Protein 4REK (pdb70)

B-factor: mean 11.87, std 5.5, range [4.1, 46.34]

CATH classification: 3.50.50.60 (+1 more: 3.30.410.10)

Radius of gyration: 21.64 Å; Cα contacts (8 Å, |Δi|>4): 1381; chains: 1; bounding box: 50×47×64 Å

Solvent-accessible surface area: 18336 Å² total

Sequence (498 aa):
GYVVPAVVIGTGYGAAVSALRLGEAGVQTLMLEMGQLWNQPPGGPPDGNIFCCGMLLNPDKRSSWFKKNRTEAPLGSFLWLDVVNRNIDPYAGVLDRVNYDDQMMSVYVGRGVGGGSLVNGGMAVEPKRSYFEEILPRVDDSSEEMYDRYFPRANNSSMMMLRVNHIDTKWFEDTEWYKFARVSREQAGKAGLGTVFVPNVYDFGYMQQRREAAGEVPKSALATEVIYGNNHGKQQSLDKTYLAAALGTGKKVTTIQTLHQVKKTIRQQTTKKDDGGGGYALTVEQKDTDGKLLATKEEISCRYLFLGAGSLLGSTELLVVRARDTGTLPNNLNSEVGAGWGPNGNIMTARANHMWNPTGAHHQSSIPALGIDAWDNSDSSVFAEEIAPMPAGLETWVSLYLAITKNPQRGTFVVYDAATDRAAKLNNWTRDDQNAPAVNAAKALFDRINKANGTIYRYDLFGTQLKAFADDFCCYHPLGGCVLGKKATDDYGRVAGYKNLYVTDGSLIPPGSVGVNNPFVTITALAERNVERIIIIKQQDDV

GO terms:
  GO:0005576 extracellular region (C, EXP)
  GO:0016995 cholesterol oxidase activity (F, EXP)

Structure (mmCIF, N/CA/C/O backbone):
data_4REK
#
_entry.id   4REK
#
_cell.length_a   51.240
_cell.length_b   72.920
_cell.length_c   63.010
_cell.angle_alpha   90.00
_cell.angle_beta   105.13
_cell.angle_gamma   90.00
#
_symmetry.space_group_name_H-M   'P 1 21 1'
#
loop_
_entity.id
_entity.type
_entity.pdbx_description
1 polymer 'Cholesterol oxidase'
2 non-polymer 'FLAVIN-ADENINE DINUCLEOTIDE'
3 non-polymer 'PHOSPHATE ION'
4 water water
#
loop_
_atom_site.group_PDB
_atom_site.id
_atom_site.type_symbol
_atom_site.label_atom_id
_atom_site.label_alt_id
_atom_site.label_comp_id
_atom_site.label_asym_id
_atom_site.label_entity_id
_atom_site.label_seq_id
_atom_site.pdbx_PDB_ins_code
_atom_site.Cartn_x
_atom_site.Cartn_y
_atom_site.Cartn_z
_atom_site.occupancy
_atom_site.B_iso_or_equiv
_atom_site.auth_seq_id
_atom_site.auth_comp_id
_atom_site.auth_asym_id
_atom_site.auth_atom_id
_atom_site.pdbx_PDB_model_num
ATOM 1 N N . GLY A 1 1 ? 24.622 1.567 47.504 1.00 22.29 9 GLY A N 1
ATOM 2 C CA . GLY A 1 1 ? 25.726 0.861 48.124 1.00 18.65 9 GLY A CA 1
ATOM 3 C C . GLY A 1 1 ? 26.844 0.511 47.157 1.00 16.61 9 GLY A C 1
ATOM 4 O O . GLY A 1 1 ? 26.866 0.966 46.016 1.00 20.37 9 GLY A O 1
ATOM 8 N N . TYR A 1 2 ? 27.770 -0.320 47.627 1.00 14.72 10 TYR A N 1
ATOM 9 C CA . TYR A 1 2 ? 28.939 -0.743 46.866 1.00 13.00 10 TYR A CA 1
ATOM 10 C C . TYR A 1 2 ? 28.723 -2.090 46.181 1.00 11.81 10 TYR A C 1
ATOM 11 O O . TYR A 1 2 ? 28.187 -3.017 46.778 1.00 12.59 10 TYR A O 1
ATOM 29 N N . VAL A 1 3 ? 29.166 -2.179 44.934 1.00 10.80 11 VAL A N 1
ATOM 30 C CA A VAL A 1 3 ? 29.165 -3.431 44.195 0.44 10.37 11 VAL A CA 1
ATOM 31 C CA B VAL A 1 3 ? 29.160 -3.428 44.177 0.56 10.10 11 VAL A CA 1
ATOM 32 C C . VAL A 1 3 ? 30.472 -3.459 43.393 1.00 9.56 11 VAL A C 1
ATOM 33 O O . VAL A 1 3 ? 30.896 -2.443 42.875 1.00 10.25 11 VAL A O 1
ATOM 56 N N . PRO A 1 4 ? 31.117 -4.629 43.281 1.00 8.88 12 PRO A N 1
ATOM 57 C CA . PRO A 1 4 ? 32.423 -4.630 42.611 1.00 8.70 12 PRO A CA 1
ATOM 58 C C . PRO A 1 4 ? 32.437 -4.004 41.211 1.00 8.08 12 PRO A C 1
ATOM 59 O O . PRO A 1 4 ? 33.287 -3.147 40.930 1.00 8.30 12 PRO A O 1
ATOM 70 N N . ALA A 1 5 ? 31.510 -4.423 40.355 1.00 7.71 13 ALA A N 1
ATOM 71 C CA . ALA A 1 5 ? 31.382 -3.832 39.030 1.00 7.40 13 ALA A CA 1
ATOM 72 C C . ALA A 1 5 ? 29.985 -3.282 38.850 1.00 6.93 13 ALA A C 1
ATOM 73 O O . ALA A 1 5 ? 28.996 -3.914 39.244 1.00 7.47 13 ALA A O 1
ATOM 80 N N . VAL A 1 6 ? 29.912 -2.111 38.225 1.00 6.69 14 VAL A N 1
ATOM 81 C CA . VAL A 1 6 ? 28.656 -1.551 37.764 1.00 6.52 14 VAL A CA 1
ATOM 82 C C . VAL A 1 6 ? 28.733 -1.401 36.254 1.00 6.19 14 VAL A C 1
ATOM 83 O O . VAL A 1 6 ? 29.753 -0.959 35.707 1.00 6.74 14 VAL A O 1
ATOM 96 N N . VAL A 1 7 ? 27.645 -1.798 35.595 1.00 6.05 15 VAL A N 1
ATOM 97 C CA . VAL A 1 7 ? 27.464 -1.572 34.173 1.00 5.81 15 VAL A CA 1
ATOM 98 C C . VAL A 1 7 ? 26.276 -0.632 34.004 1.00 5.90 15 VAL A C 1
ATOM 99 O O . VAL A 1 7 ? 25.179 -0.911 34.508 1.00 6.78 15 VAL A O 1
ATOM 112 N N . ILE A 1 8 ? 26.485 0.478 33.311 1.00 5.87 16 ILE A N 1
ATOM 113 C CA . ILE A 1 8 ? 25.419 1.422 33.038 1.00 5.69 16 ILE A CA 1
ATOM 114 C C . ILE A 1 8 ? 24.787 1.071 31.705 1.00 5.79 16 ILE A C 1
ATOM 115 O O . ILE A 1 8 ? 25.466 1.042 30.683 1.00 6.44 16 ILE A O 1
ATOM 131 N N . GLY A 1 9 ? 23.478 0.826 31.730 1.00 5.98 17 GLY A N 1
ATOM 132 C CA . GLY A 1 9 ? 22.747 0.406 30.556 1.00 6.20 17 GLY A CA 1
ATOM 133 C C . GLY A 1 9 ? 22.708 -1.100 30.409 1.00 6.20 17 GLY A C 1
ATOM 134 O O . GLY A 1 9 ? 23.418 -1.834 31.101 1.00 6.42 17 GLY A O 1
ATOM 138 N N . THR A 1 10 ? 21.869 -1.549 29.464 1.00 6.14 18 THR A N 1
ATOM 139 C CA . THR A 1 10 ? 21.656 -2.952 29.203 1.00 6.02 18 THR A CA 1
ATOM 140 C C . THR A 1 10 ? 21.481 -3.257 27.704 1.00 6.00 18 THR A C 1
ATOM 141 O O . THR A 1 10 ? 20.797 -4.221 27.319 1.00 6.66 18 THR A O 1
ATOM 152 N N . GLY A 1 11 ? 22.119 -2.447 26.858 1.00 5.71 19 GLY A N 1
ATOM 153 C CA . GLY A 1 11 ? 22.213 -2.749 25.436 1.00 5.73 19 GLY A CA 1
ATOM 154 C C . GLY A 1 11 ? 23.342 -3.714 25.132 1.00 5.43 19 GLY A C 1
ATOM 155 O O . GLY A 1 11 ? 23.752 -4.506 25.981 1.00 5.75 19 GLY A O 1
ATOM 159 N N . TYR A 1 12 ? 23.795 -3.695 23.879 1.00 5.50 20 TYR A N 1
ATOM 160 C CA . TYR A 1 12 ? 24.743 -4.693 23.399 1.00 5.48 20 TYR A CA 1
ATOM 161 C C . TYR A 1 12 ? 26.067 -4.653 24.158 1.00 5.67 20 TYR A C 1
ATOM 162 O O . TYR A 1 12 ? 26.548 -5.685 24.650 1.00 6.20 20 TYR A O 1
ATOM 180 N N . GLY A 1 13 ? 26.696 -3.480 24.243 1.00 5.82 21 GLY A N 1
ATOM 181 C CA . GLY A 1 13 ? 27.984 -3.420 24.929 1.00 6.25 21 GLY A CA 1
ATOM 182 C C . GLY A 1 13 ? 27.860 -3.808 26.398 1.00 5.94 21 GLY A C 1
ATOM 183 O O . GLY A 1 13 ? 28.707 -4.544 26.948 1.00 6.50 21 GLY A O 1
ATOM 187 N N . ALA A 1 14 ? 26.807 -3.332 27.040 1.00 5.57 22 ALA A N 1
ATOM 188 C CA . ALA A 1 14 ? 26.578 -3.633 28.438 1.00 5.66 22 ALA A CA 1
ATOM 189 C C . ALA A 1 14 ? 26.334 -5.116 28.665 1.00 5.76 22 ALA A C 1
ATOM 190 O O . ALA A 1 14 ? 26.841 -5.696 29.637 1.00 5.94 22 ALA A O 1
ATOM 197 N N . ALA A 1 15 ? 25.496 -5.721 27.821 1.00 5.65 23 ALA A N 1
ATOM 198 C CA . ALA A 1 15 ? 25.087 -7.091 28.022 1.00 5.83 23 ALA A CA 1
ATOM 199 C C . ALA A 1 15 ? 26.270 -8.048 27.868 1.00 5.85 23 ALA A C 1
ATOM 200 O O . ALA A 1 15 ? 26.417 -8.997 28.646 1.00 6.28 23 ALA A O 1
ATOM 207 N N . VAL A 1 16 ? 27.089 -7.814 26.846 1.00 5.94 24 VAL A N 1
ATOM 208 C CA . VAL A 1 16 ? 28.291 -8.623 26.666 1.00 6.07 24 VAL A CA 1
ATOM 209 C C . VAL A 1 16 ? 29.176 -8.493 27.911 1.00 6.29 24 VAL A C 1
ATOM 210 O O . VAL A 1 16 ? 29.681 -9.486 28.453 1.00 6.79 24 VAL A O 1
ATOM 223 N N . SER A 1 17 ? 29.397 -7.262 28.325 1.00 6.28 25 SER A N 1
ATOM 224 C CA . SER A 1 17 ? 30.309 -7.008 29.423 1.00 6.63 25 SER A CA 1
ATOM 225 C C . SER A 1 17 ? 29.828 -7.707 30.693 1.00 6.71 25 SER A C 1
ATOM 226 O O . SER A 1 17 ? 30.621 -8.368 31.392 1.00 7.00 25 SER A O 1
ATOM 234 N N . ALA A 1 18 ? 28.543 -7.555 31.014 1.00 6.59 26 ALA A N 1
ATOM 235 C CA . ALA A 1 18 ? 28.015 -8.162 32.217 1.00 6.93 26 ALA A CA 1
ATOM 236 C C . ALA A 1 18 ? 28.091 -9.679 32.186 1.00 6.99 26 ALA A C 1
ATOM 237 O O . ALA A 1 18 ? 28.377 -10.298 33.213 1.00 7.18 26 ALA A O 1
ATOM 244 N N . LEU A 1 19 ? 27.804 -10.297 31.043 1.00 6.80 27 LEU A N 1
ATOM 245 C CA . LEU A 1 19 ? 27.899 -11.742 30.978 1.00 6.73 27 LEU A CA 1
ATOM 246 C C . LEU A 1 19 ? 29.318 -12.195 31.324 1.00 6.74 27 LEU A C 1
ATOM 247 O O . LEU A 1 19 ? 29.519 -13.106 32.126 1.00 7.20 27 LEU A O 1
ATOM 263 N N . ARG A 1 20 ? 30.305 -11.582 30.683 1.00 6.59 28 ARG A N 1
ATOM 264 C CA . ARG A 1 20 ? 31.672 -12.047 30.871 1.00 6.79 28 ARG A CA 1
ATOM 265 C C . ARG A 1 20 ? 32.177 -11.714 32.271 1.00 6.89 28 ARG A C 1
ATOM 266 O O . ARG A 1 20 ? 32.924 -12.526 32.866 1.00 7.33 28 ARG A O 1
ATOM 287 N N . LEU A 1 21 ? 31.789 -10.577 32.827 1.00 6.93 29 LEU A N 1
ATOM 288 C CA . LEU A 1 21 ? 32.115 -10.271 34.218 1.00 7.08 29 LEU A CA 1
ATOM 289 C C . LEU A 1 21 ? 31.532 -11.325 35.148 1.00 7.40 29 LEU A C 1
ATOM 290 O O . LEU A 1 21 ? 32.218 -11.834 36.050 1.00 8.03 29 LEU A O 1
ATOM 306 N N . GLY A 1 22 ? 30.263 -11.667 34.947 1.00 7.33 30 GLY A N 1
ATOM 307 C CA . GLY A 1 22 ? 29.638 -12.641 35.807 1.00 7.66 30 GLY A CA 1
ATOM 308 C C . GLY A 1 22 ? 30.309 -14.003 35.698 1.00 7.85 30 GLY A C 1
ATOM 309 O O . GLY A 1 22 ? 30.522 -14.681 36.714 1.00 8.46 30 GLY A O 1
ATOM 313 N N . GLU A 1 23 ? 30.646 -14.412 34.479 1.00 7.86 31 GLU A N 1
ATOM 314 C CA . GLU A 1 23 ? 31.353 -15.673 34.280 1.00 8.19 31 GLU A CA 1
ATOM 315 C C . GLU A 1 23 ? 32.725 -15.684 34.952 1.00 8.66 31 GLU A C 1
ATOM 316 O O . GLU A 1 23 ? 33.209 -16.740 35.350 1.00 10.07 31 GLU A O 1
ATOM 328 N N . ALA A 1 24 ? 33.348 -14.521 35.072 1.00 8.70 32 ALA A N 1
ATOM 329 C CA . ALA A 1 24 ? 34.632 -14.363 35.750 1.00 9.37 32 ALA A CA 1
ATOM 330 C C . ALA A 1 24 ? 34.481 -14.259 37.268 1.00 10.13 32 ALA A C 1
ATOM 331 O O . ALA A 1 24 ? 35.477 -14.121 37.972 1.00 12.70 32 ALA A O 1
ATOM 338 N N . GLY A 1 25 ? 33.258 -14.310 37.779 1.00 9.59 33 GLY A N 1
ATOM 339 C CA . GLY A 1 25 ? 33.032 -14.266 39.210 1.00 9.87 33 GLY A CA 1
ATOM 340 C C . GLY A 1 25 ? 32.948 -12.879 39.814 1.00 10.15 33 GLY A C 1
ATOM 341 O O . GLY A 1 25 ? 33.001 -12.747 41.039 1.00 11.92 33 GLY A O 1
ATOM 345 N N . VAL A 1 26 ? 32.799 -11.856 38.978 1.00 9.33 34 VAL A N 1
ATOM 346 C CA . VAL A 1 26 ? 32.740 -10.489 39.460 1.00 9.24 34 VAL A CA 1
ATOM 347 C C . VAL A 1 26 ? 31.272 -10.102 39.665 1.00 8.94 34 VAL A C 1
ATOM 348 O O . VAL A 1 26 ? 30.497 -10.065 38.707 1.00 9.58 34 VAL A O 1
ATOM 361 N N . GLN A 1 27 ? 30.892 -9.845 40.915 1.00 8.82 35 GLN A N 1
ATOM 362 C CA . GLN A 1 27 ? 29.536 -9.409 41.204 1.00 8.75 35 GLN A CA 1
ATOM 363 C C . GLN A 1 27 ? 29.288 -8.065 40.537 1.00 8.08 35 GLN A C 1
ATOM 364 O O . GLN A 1 27 ? 30.043 -7.106 40.744 1.00 8.41 35 GLN A O 1
ATOM 378 N N . THR A 1 28 ? 28.218 -8.018 39.742 1.00 7.75 36 THR A N 1
ATOM 379 C CA . THR A 1 28 ? 27.978 -6.922 38.820 1.00 7.63 36 THR A CA 1
ATOM 380 C C . THR A 1 28 ? 26.540 -6.451 38.936 1.00 7.40 36 THR A C 1
ATOM 381 O O . THR A 1 28 ? 25.605 -7.278 38.947 1.00 8.31 36 THR A O 1
ATOM 392 N N . LEU A 1 29 ? 26.353 -5.144 39.010 1.00 6.92 37 LEU A N 1
ATOM 393 C CA . LEU A 1 29 ? 25.030 -4.520 39.009 1.00 6.72 37 LEU A CA 1
ATOM 394 C C . LEU A 1 29 ? 24.878 -3.739 37.712 1.00 6.44 37 LEU A C 1
ATOM 395 O O . LEU A 1 29 ? 25.715 -2.877 37.421 1.00 7.02 37 LEU A O 1
ATOM 411 N N . MET A 1 30 ? 23.812 -4.029 36.969 1.00 6.17 38 MET A N 1
ATOM 412 C CA . MET A 1 30 ? 23.469 -3.242 35.802 1.00 5.83 38 MET A CA 1
ATOM 413 C C . MET A 1 30 ? 22.378 -2.248 36.182 1.00 5.91 38 MET A C 1
ATOM 414 O O . MET A 1 30 ? 21.404 -2.621 36.848 1.00 6.86 38 MET A O 1
ATOM 428 N N . LEU A 1 31 ? 22.545 -1.004 35.759 1.00 5.92 39 LEU A N 1
ATOM 429 C CA . LEU A 1 31 ? 21.576 0.057 36.022 1.00 5.95 39 LEU A CA 1
ATOM 430 C C . LEU A 1 31 ? 20.962 0.475 34.695 1.00 5.91 39 LEU A C 1
ATOM 431 O O . LEU A 1 31 ? 21.670 0.974 33.811 1.00 6.51 39 LEU A O 1
ATOM 447 N N . GLU A 1 32 ? 19.644 0.272 34.564 1.00 5.72 40 GLU A N 1
ATOM 448 C CA . GLU A 1 32 ? 18.937 0.556 33.332 1.00 5.51 40 GLU A CA 1
ATOM 449 C C . GLU A 1 32 ? 17.859 1.605 33.617 1.00 5.50 40 GLU A C 1
ATOM 450 O O . GLU A 1 32 ? 17.018 1.406 34.492 1.00 5.89 40 GLU A O 1
ATOM 462 N N . MET A 1 33 ? 17.847 2.683 32.841 1.00 5.54 41 MET A N 1
ATOM 463 C CA . MET A 1 33 ? 16.872 3.740 33.068 1.00 5.82 41 MET A CA 1
ATOM 464 C C . MET A 1 33 ? 15.462 3.380 32.628 1.00 5.89 41 MET A C 1
ATOM 465 O O . MET A 1 33 ? 14.502 3.950 33.165 1.00 6.54 41 MET A O 1
ATOM 479 N N . GLY A 1 34 ? 15.318 2.472 31.666 1.00 5.62 42 GLY A N 1
ATOM 480 C CA . GLY A 1 34 ? 14.013 2.029 31.238 1.00 5.66 42 GLY A CA 1
ATOM 481 C C . GLY A 1 34 ? 13.512 0.823 32.009 1.00 5.74 42 GLY A C 1
ATOM 482 O O . GLY A 1 34 ? 14.068 0.411 33.027 1.00 6.03 42 GLY A O 1
ATOM 486 N N . GLN A 1 35 ? 12.416 0.243 31.488 1.00 5.73 43 GLN A N 1
ATOM 487 C CA . GLN A 1 35 ? 11.741 -0.857 32.145 1.00 5.97 43 GLN A CA 1
ATOM 488 C C . GLN A 1 35 ? 12.291 -2.218 31.739 1.00 5.92 43 GLN A C 1
ATOM 489 O O . GLN A 1 35 ? 12.841 -2.390 30.648 1.00 6.02 43 GLN A O 1
ATOM 503 N N . LEU A 1 36 ? 12.045 -3.197 32.610 1.00 6.12 44 LEU A N 1
ATOM 504 C CA . LEU A 1 36 ? 12.047 -4.601 32.221 1.00 6.28 44 LEU A CA 1
ATOM 505 C C . LEU A 1 36 ? 10.704 -4.889 31.547 1.00 6.43 44 LEU A C 1
ATOM 506 O O . LEU A 1 36 ? 9.653 -4.762 32.181 1.00 7.22 44 LEU A O 1
ATOM 522 N N . TRP A 1 37 ? 10.739 -5.231 30.260 1.00 6.33 45 TRP A N 1
ATOM 523 C CA . TRP A 1 37 ? 9.512 -5.352 29.484 1.00 6.39 45 TRP A CA 1
ATOM 524 C C . TRP A 1 37 ? 8.971 -6.770 29.576 1.00 6.97 45 TRP A C 1
ATOM 525 O O . TRP A 1 37 ? 9.256 -7.636 28.743 1.00 7.89 45 TRP A O 1
ATOM 546 N N . ASN A 1 38 ? 8.175 -6.999 30.613 1.00 7.40 46 ASN A N 1
ATOM 547 C CA . ASN A 1 38 ? 7.618 -8.324 30.837 1.00 8.14 46 ASN A CA 1
ATOM 548 C C . ASN A 1 38 ? 6.210 -8.323 31.427 1.00 9.19 46 ASN A C 1
ATOM 549 O O . ASN A 1 38 ? 5.729 -9.377 31.822 1.00 11.14 46 ASN A O 1
ATOM 560 N N . GLN A 1 39 ? 5.525 -7.180 31.450 1.00 8.67 47 GLN A N 1
ATOM 561 C CA . GLN A 1 39 ? 4.172 -7.113 32.001 1.00 9.20 47 GLN A CA 1
ATOM 562 C C A GLN A 1 39 ? 3.137 -6.958 30.918 0.85 9.59 47 GLN A C 1
ATOM 563 C C B GLN A 1 39 ? 3.192 -6.858 30.843 0.15 8.36 47 GLN A C 1
ATOM 564 O O A GLN A 1 39 ? 3.164 -5.986 30.166 0.85 11.28 47 GLN A O 1
ATOM 565 O O B GLN A 1 39 ? 3.529 -6.127 29.911 0.15 7.17 47 GLN A O 1
ATOM 579 N N A PRO A 1 40 ? 2.207 -7.917 30.839 0.69 10.04 48 PRO A N 1
ATOM 580 N N B PRO A 1 40 ? 1.982 -7.459 30.890 0.31 9.52 48 PRO A N 1
ATOM 581 C CA A PRO A 1 40 ? 1.120 -7.727 29.885 0.69 9.97 48 PRO A CA 1
ATOM 582 C CA B PRO A 1 40 ? 0.949 -7.142 29.887 0.31 9.83 48 PRO A CA 1
ATOM 583 C C A PRO A 1 40 ? 0.419 -6.395 30.124 0.69 8.50 48 PRO A C 1
ATOM 584 C C B PRO A 1 40 ? 0.399 -5.713 29.944 0.31 9.69 48 PRO A C 1
ATOM 585 O O A PRO A 1 40 ? 0.082 -6.028 31.254 0.69 9.06 48 PRO A O 1
ATOM 586 O O B PRO A 1 40 ? 0.147 -5.189 31.032 0.31 12.13 48 PRO A O 1
ATOM 607 N N A GLY A 1 41 ? 0.186 -5.685 29.032 0.69 8.62 49 GLY A N 1
ATOM 608 N N B GLY A 1 41 ? 0.173 -5.121 28.769 0.31 9.50 49 GLY A N 1
ATOM 609 C CA A GLY A 1 41 ? -0.488 -4.404 29.071 0.69 8.38 49 GLY A CA 1
ATOM 610 C CA B GLY A 1 41 ? -0.497 -3.834 28.644 0.31 9.32 49 GLY A CA 1
ATOM 611 C C A GLY A 1 41 ? -1.985 -4.540 28.854 0.69 8.32 49 GLY A C 1
ATOM 612 C C B GLY A 1 41 ? -1.995 -3.997 28.421 0.31 8.98 49 GLY A C 1
ATOM 613 O O A GLY A 1 41 ? -2.545 -5.631 28.968 0.69 8.35 49 GLY A O 1
ATOM 614 O O B GLY A 1 41 ? -2.520 -5.105 28.539 0.31 9.10 49 GLY A O 1
ATOM 621 N N A PRO A 1 42 ? -2.646 -3.426 28.532 0.69 9.34 50 PRO A N 1
ATOM 622 N N B PRO A 1 42 ? -2.689 -2.899 28.075 0.31 8.61 50 PRO A N 1
ATOM 623 C CA A PRO A 1 42 ? -4.111 -3.429 28.481 0.69 9.59 50 PRO A CA 1
ATOM 624 C CA B PRO A 1 42 ? -4.160 -2.873 28.031 0.31 8.47 50 PRO A CA 1
ATOM 625 C C A PRO A 1 42 ? -4.707 -4.274 27.354 0.69 10.01 50 PRO A C 1
ATOM 626 C C B PRO A 1 42 ? -4.779 -3.911 27.097 0.31 10.79 50 PRO A C 1
ATOM 627 O O A PRO A 1 42 ? -5.892 -4.606 27.444 0.69 9.18 50 PRO A O 1
ATOM 628 O O B PRO A 1 42 ? -5.993 -4.132 27.126 0.31 10.68 50 PRO A O 1
ATOM 649 N N . ASP A 1 43 ? -3.927 -4.557 26.310 1.00 11.04 51 ASP A N 1
ATOM 650 C CA . ASP A 1 43 ? -4.328 -5.460 25.243 1.00 10.67 51 ASP A CA 1
ATOM 651 C C . ASP A 1 43 ? -3.850 -6.881 25.469 1.00 9.87 51 ASP A C 1
ATOM 652 O O . ASP A 1 43 ? -3.980 -7.717 24.582 1.00 10.36 51 ASP A O 1
ATOM 661 N N . GLY A 1 44 ? -3.293 -7.154 26.647 1.00 9.49 52 GLY A N 1
ATOM 662 C CA . GLY A 1 44 ? -2.755 -8.463 26.965 1.00 9.47 52 GLY A CA 1
ATOM 663 C C . GLY A 1 44 ? -1.355 -8.726 26.428 1.00 8.75 52 GLY A C 1
ATOM 664 O O . GLY A 1 44 ? -0.817 -9.804 26.677 1.00 10.34 52 GLY A O 1
ATOM 668 N N . ASN A 1 45 ? -0.792 -7.781 25.678 1.00 7.61 53 ASN A N 1
ATOM 669 C CA . ASN A 1 45 ? 0.542 -7.924 25.120 1.00 7.01 53 ASN A CA 1
ATOM 670 C C . ASN A 1 45 ? 1.508 -7.018 25.864 1.00 6.65 53 ASN A C 1
ATOM 671 O O . ASN A 1 45 ? 1.127 -5.984 26.398 1.00 7.67 53 ASN A O 1
ATOM 682 N N . ILE A 1 46 ? 2.789 -7.384 25.849 1.00 6.23 54 ILE A N 1
ATOM 683 C CA . ILE A 1 46 ? 3.804 -6.535 26.454 1.00 6.22 54 ILE A CA 1
ATOM 684 C C . ILE A 1 46 ? 3.976 -5.230 25.677 1.00 6.17 54 ILE A C 1
ATOM 685 O O . ILE A 1 46 ? 3.996 -4.150 26.250 1.00 6.79 54 ILE A O 1
ATOM 701 N N . PHE A 1 47 ? 4.094 -5.359 24.354 1.00 6.09 55 PHE A N 1
ATOM 702 C CA . PHE A 1 47 ? 4.405 -4.244 23.483 1.00 6.18 55 PHE A CA 1
ATOM 703 C C . PHE A 1 47 ? 3.226 -3.877 22.597 1.00 6.54 55 PHE A C 1
ATOM 704 O O . PHE A 1 47 ? 2.436 -4.760 22.193 1.00 7.15 55 PHE A O 1
ATOM 721 N N A CYS A 1 48 ? 3.065 -2.603 22.268 0.88 7.07 56 CYS A N 1
ATOM 722 N N B CYS A 1 48 ? 3.208 -2.610 22.208 0.12 5.98 56 CYS A N 1
ATOM 723 C CA A CYS A 1 48 ? 2.084 -2.222 21.258 0.88 7.23 56 CYS A CA 1
ATOM 724 C CA B CYS A 1 48 ? 2.358 -2.143 21.135 0.12 4.86 56 CYS A CA 1
ATOM 725 C C A CYS A 1 48 ? 2.680 -2.423 19.847 0.88 7.25 56 CYS A C 1
ATOM 726 C C B CYS A 1 48 ? 2.731 -2.754 19.819 0.12 6.88 56 CYS A C 1
ATOM 727 O O A CYS A 1 48 ? 3.904 -2.408 19.633 0.88 7.35 56 CYS A O 1
ATOM 728 O O B CYS A 1 48 ? 3.846 -3.258 19.630 0.12 9.80 56 CYS A O 1
ATOM 743 N N . GLY A 1 49 ? 1.782 -2.675 18.898 1.00 7.99 57 GLY A N 1
ATOM 744 C CA . GLY A 1 49 ? 2.130 -2.767 17.500 1.00 8.44 57 GLY A CA 1
ATOM 745 C C . GLY A 1 49 ? 2.116 -1.405 16.829 1.00 8.01 57 GLY A C 1
ATOM 746 O O . GLY A 1 49 ? 1.737 -0.386 17.402 1.00 8.33 57 GLY A O 1
ATOM 750 N N . MET A 1 50 ? 2.551 -1.402 15.571 1.00 7.86 58 MET A N 1
ATOM 751 C CA . MET A 1 50 ? 2.652 -0.157 14.847 1.00 8.09 58 MET A CA 1
ATOM 752 C C . MET A 1 50 ? 1.305 0.416 14.422 1.00 7.43 58 MET A C 1
ATOM 753 O O . MET A 1 50 ? 1.213 1.604 14.187 1.00 8.00 58 MET A O 1
ATOM 778 N N . LEU A 1 51 ? 0.271 -0.428 14.341 1.00 7.76 59 LEU A N 1
ATOM 779 C CA A LEU A 1 51 ? -1.065 0.055 14.003 0.62 8.53 59 LEU A CA 1
ATOM 780 C CA B LEU A 1 51 ? -1.066 0.060 14.003 0.38 8.55 59 LEU A CA 1
ATOM 781 C C . LEU A 1 51 ? -1.901 0.376 15.242 1.00 8.39 59 LEU A C 1
ATOM 782 O O . LEU A 1 51 ? -3.009 0.899 15.105 1.00 9.80 59 LEU A O 1
ATOM 811 N N . ASN A 1 52 ? -1.385 0.084 16.442 1.00 7.86 60 ASN A N 1
ATOM 812 C CA . ASN A 1 52 ? -2.104 0.424 17.669 1.00 7.65 60 ASN A CA 1
ATOM 813 C C . ASN A 1 52 ? -1.159 1.035 18.698 1.00 7.35 60 ASN A C 1
ATOM 814 O O . ASN A 1 52 ? -1.100 0.587 19.841 1.00 7.90 60 ASN A O 1
ATOM 825 N N . PRO A 1 53 ? -0.426 2.091 18.313 1.00 7.04 61 PRO A N 1
ATOM 826 C CA . PRO A 1 53 ? 0.512 2.662 19.273 1.00 7.04 61 PRO A CA 1
ATOM 827 C C . PRO A 1 53 ? -0.229 3.265 20.466 1.00 6.91 61 PRO A C 1
ATOM 828 O O . PRO A 1 53 ? -1.310 3.864 20.326 1.00 7.14 61 PRO A O 1
ATOM 839 N N . ASP A 1 54 ? 0.370 3.120 21.641 1.00 7.09 62 ASP A N 1
ATOM 840 C CA . ASP A 1 54 ? -0.119 3.757 22.839 1.00 6.85 62 ASP A CA 1
ATOM 841 C C . ASP A 1 54 ? 1.070 4.251 23.651 1.00 6.54 62 ASP A C 1
ATOM 842 O O . ASP A 1 54 ? 2.162 4.407 23.109 1.00 6.63 62 ASP A O 1
ATOM 851 N N . LYS A 1 55 ? 0.885 4.535 24.934 1.00 6.69 63 LYS A N 1
ATOM 852 C CA . LYS A 1 55 ? 1.977 5.136 25.696 1.00 6.70 63 LYS A CA 1
ATOM 853 C C . LYS A 1 55 ? 3.214 4.231 25.745 1.00 6.27 63 LYS A C 1
ATOM 854 O O . LYS A 1 55 ? 4.328 4.740 25.932 1.00 6.66 63 LYS A O 1
ATOM 873 N N . ARG A 1 56 ? 3.041 2.920 25.585 1.00 6.17 64 ARG A N 1
ATOM 874 C CA . ARG A 1 56 ? 4.173 2.006 25.595 1.00 6.03 64 ARG A CA 1
ATOM 875 C C . ARG A 1 56 ? 5.115 2.240 24.417 1.00 6.21 64 ARG A C 1
ATOM 876 O O . ARG A 1 56 ? 6.245 1.725 24.411 1.00 6.69 64 ARG A O 1
ATOM 897 N N . SER A 1 57 ? 4.642 2.940 23.388 1.00 6.34 65 SER A N 1
ATOM 898 C CA . SER A 1 57 ? 5.445 3.155 22.192 1.00 6.35 65 SER A CA 1
ATOM 899 C C . SER A 1 57 ? 6.539 4.193 22.381 1.00 7.19 65 SER A C 1
ATOM 900 O O . SER A 1 57 ? 7.440 4.258 21.553 1.00 9.80 65 SER A O 1
ATOM 908 N N . SER A 1 58 ? 6.430 5.032 23.412 1.00 6.38 66 SER A N 1
ATOM 909 C CA . SER A 1 58 ? 7.181 6.277 23.411 1.00 6.57 66 SER A CA 1
ATOM 910 C C . SER A 1 58 ? 7.760 6.589 24.774 1.00 6.19 66 SER A C 1
ATOM 911 O O . SER A 1 58 ? 7.053 6.519 25.785 1.00 6.74 66 SER A O 1
ATOM 919 N N . TRP A 1 59 ? 9.028 6.996 24.784 1.00 6.44 67 TRP A N 1
ATOM 920 C CA . TRP A 1 59 ? 9.676 7.466 26.002 1.00 6.41 67 TRP A CA 1
ATOM 921 C C . TRP A 1 59 ? 9.310 8.928 26.234 1.00 6.58 67 TRP A C 1
ATOM 922 O O . TRP A 1 59 ? 9.818 9.832 25.560 1.00 7.53 67 TRP A O 1
ATOM 943 N N . PHE A 1 60 ? 8.398 9.141 27.185 1.00 6.60 68 PHE A N 1
ATOM 944 C CA . PHE A 1 60 ? 8.025 10.474 27.647 1.00 7.12 68 PHE A CA 1
ATOM 945 C C . PHE A 1 60 ? 7.701 11.462 26.527 1.00 7.58 68 PHE A C 1
ATOM 946 O O . PHE A 1 60 ? 8.297 12.537 26.414 1.00 9.02 68 PHE A O 1
ATOM 963 N N . LYS A 1 61 ? 6.732 11.068 25.710 1.00 7.45 69 LYS A N 1
ATOM 964 C CA A LYS A 1 61 ? 6.151 11.950 24.708 0.30 7.72 69 LYS A CA 1
ATOM 965 C CA B LYS A 1 61 ? 6.120 11.952 24.717 0.70 7.45 69 LYS A CA 1
ATOM 966 C C . LYS A 1 61 ? 4.643 12.046 25.009 1.00 7.57 69 LYS A C 1
ATOM 967 O O . LYS A 1 61 ? 4.067 11.172 25.670 1.00 8.74 69 LYS A O 1
ATOM 1002 N N . ASN A 1 62 ? 4.003 13.096 24.484 1.00 7.62 70 ASN A N 1
ATOM 1003 C CA . ASN A 1 62 ? 2.585 13.291 24.716 1.00 7.88 70 ASN A CA 1
ATOM 1004 C C . ASN A 1 62 ? 1.702 12.933 23.523 1.00 7.66 70 ASN A C 1
ATOM 1005 O O . ASN A 1 62 ? 0.484 13.084 23.591 1.00 8.37 70 ASN A O 1
ATOM 1016 N N . ARG A 1 63 ? 2.297 12.407 22.461 1.00 7.69 71 ARG A N 1
ATOM 1017 C CA . ARG A 1 63 ? 1.537 11.931 21.315 1.00 7.95 71 ARG A CA 1
ATOM 1018 C C . ARG A 1 63 ? 2.391 10.871 20.633 1.00 7.51 71 ARG A C 1
ATOM 1019 O O . ARG A 1 63 ? 3.613 11.002 20.554 1.00 8.08 71 ARG A O 1
ATOM 1040 N N . THR A 1 64 ? 1.742 9.814 20.150 1.00 7.29 72 THR A N 1
ATOM 1041 C CA . THR A 1 64 ? 2.429 8.809 19.371 1.00 7.15 72 THR A CA 1
ATOM 1042 C C . THR A 1 64 ? 2.840 9.395 18.024 1.00 7.64 72 THR A C 1
ATOM 1043 O O . THR A 1 64 ? 2.297 10.414 17.577 1.00 8.93 72 THR A O 1
ATOM 1054 N N . GLU A 1 65 ? 3.798 8.734 17.376 1.00 7.79 73 GLU A N 1
ATOM 1055 C CA . GLU A 1 65 ? 4.276 9.144 16.065 1.00 9.02 73 GLU A CA 1
ATOM 1056 C C . GLU A 1 65 ? 4.291 7.961 15.122 1.00 8.69 73 GLU A C 1
ATOM 1057 O O . GLU A 1 65 ? 4.479 6.826 15.523 1.00 10.25 73 GLU A O 1
ATOM 1069 N N . ALA A 1 66 ? 4.078 8.247 13.843 1.00 8.47 74 ALA A N 1
ATOM 1070 C CA . ALA A 1 66 ? 4.159 7.213 12.826 1.00 8.54 74 ALA A CA 1
ATOM 1071 C C . ALA A 1 66 ? 5.618 6.814 12.586 1.00 8.78 74 ALA A C 1
ATOM 1072 O O . ALA A 1 66 ? 6.505 7.680 12.577 1.00 10.16 74 ALA A O 1
ATOM 1079 N N . PRO A 1 67 ? 5.877 5.530 12.319 1.00 9.55 75 PRO A N 1
ATOM 1080 C CA . PRO A 1 67 ? 7.211 5.121 11.887 1.00 10.49 75 PRO A CA 1
ATOM 1081 C C . PRO A 1 67 ? 7.645 5.922 10.660 1.00 9.37 75 PRO A C 1
ATOM 1082 O O . PRO A 1 67 ? 6.834 6.190 9.764 1.00 9.27 75 PRO A O 1
ATOM 1093 N N . LEU A 1 68 ? 8.917 6.310 10.621 1.00 9.53 76 LEU A N 1
ATOM 1094 C CA . LEU A 1 68 ? 9.420 7.120 9.520 1.00 9.86 76 LEU A CA 1
ATOM 1095 C C . LEU A 1 68 ? 9.190 6.410 8.211 1.00 9.41 76 LEU A C 1
ATOM 1096 O O . LEU A 1 68 ? 9.544 5.242 8.055 1.00 10.32 76 LEU A O 1
ATOM 1125 N N . GLY A 1 69 ? 8.609 7.153 7.266 1.00 9.34 77 GLY A N 1
ATOM 1126 C CA . GLY A 1 69 ? 8.218 6.633 5.975 1.00 9.71 77 GLY A CA 1
ATOM 1127 C C . GLY A 1 69 ? 6.721 6.386 5.851 1.00 9.18 77 GLY A C 1
ATOM 1128 O O . GLY A 1 69 ? 6.206 6.322 4.736 1.00 9.69 77 GLY A O 1
ATOM 1132 N N . SER A 1 70 ? 6.038 6.249 6.989 1.00 8.62 78 SER A N 1
ATOM 1133 C CA . SER A 1 70 ? 4.658 5.784 6.991 1.00 9.20 78 SER A CA 1
ATOM 1134 C C . SER A 1 70 ? 3.631 6.781 7.471 1.00 8.78 78 SER A C 1
ATOM 1135 O O . SER A 1 70 ? 2.457 6.426 7.574 1.00 9.33 78 SER A O 1
ATOM 1148 N N . PHE A 1 71 ? 4.020 8.022 7.718 1.00 8.63 79 PHE A N 1
ATOM 1149 C CA . PHE A 1 71 ? 3.063 9.038 8.145 1.00 8.95 79 PHE A CA 1
ATOM 1150 C C . PHE A 1 71 ? 1.798 9.105 7.287 1.00 8.98 79 PHE A C 1
ATOM 1151 O O . PHE A 1 71 ? 0.706 9.295 7.816 1.00 9.36 79 PHE A O 1
ATOM 1168 N N . LEU A 1 72 ? 1.933 8.984 5.969 1.00 9.03 80 LEU A N 1
ATOM 1169 C CA . LEU A 1 72 ? 0.766 9.135 5.109 1.00 9.52 80 LEU A CA 1
ATOM 1170 C C . LEU A 1 72 ? -0.323 8.105 5.381 1.00 10.42 80 LEU A C 1
ATOM 1171 O O . LEU A 1 72 ? -1.481 8.355 5.068 1.00 13.79 80 LEU A O 1
ATOM 1187 N N . TRP A 1 73 ? 0.044 6.953 5.935 1.00 9.20 81 TRP A N 1
ATOM 1188 C CA . TRP A 1 73 ? -0.902 5.871 6.204 1.00 9.55 81 TRP A CA 1
ATOM 1189 C C . TRP A 1 73 ? -1.144 5.621 7.686 1.00 9.53 81 TRP A C 1
ATOM 1190 O O . TRP A 1 73 ? -2.213 5.124 8.048 1.00 10.91 81 TRP A O 1
ATOM 1211 N N . LEU A 1 74 ? -0.173 5.947 8.534 1.00 8.69 82 LEU A N 1
ATOM 1212 C CA . LEU A 1 74 ? -0.258 5.616 9.953 1.00 8.36 82 LEU A CA 1
ATOM 1213 C C . LEU A 1 74 ? -0.528 6.818 10.839 1.00 8.34 82 LEU A C 1
ATOM 1214 O O . LEU A 1 74 ? -0.768 6.635 12.027 1.00 8.50 82 LEU A O 1
ATOM 1230 N N . ASP A 1 75 ? -0.562 8.029 10.304 1.00 8.60 83 ASP A N 1
ATOM 1231 C CA . ASP A 1 75 ? -0.944 9.127 11.174 1.00 9.35 83 ASP A CA 1
ATOM 1232 C C . ASP A 1 75 ? -2.374 8.939 11.691 1.00 9.41 83 ASP A C 1
ATOM 1233 O O . ASP A 1 75 ? -2.687 9.379 12.788 1.00 9.69 83 ASP A O 1
ATOM 1242 N N . VAL A 1 76 ? -3.229 8.272 10.919 1.00 9.49 84 VAL A N 1
ATOM 1243 C CA . VAL A 1 76 ? -4.616 8.083 11.306 1.00 10.35 84 VAL A CA 1
ATOM 1244 C C . VAL A 1 76 ? -4.739 7.311 12.623 1.00 9.70 84 VAL A C 1
ATOM 1245 O O . VAL A 1 76 ? -5.747 7.462 13.307 1.00 11.05 84 VAL A O 1
ATOM 1258 N N . VAL A 1 77 ? -3.727 6.513 12.989 1.00 8.66 85 VAL A N 1
ATOM 1259 C CA . VAL A 1 77 ? -3.789 5.772 14.247 1.00 8.40 85 VAL A CA 1
ATOM 1260 C C . VAL A 1 77 ? -3.084 6.485 15.401 1.00 8.34 85 VAL A C 1
ATOM 1261 O O . VAL A 1 77 ? -3.094 5.993 16.526 1.00 8.74 85 VAL A O 1
ATOM 1274 N N . ASN A 1 78 ? -2.485 7.646 15.151 1.00 8.29 86 ASN A N 1
ATOM 1275 C CA . ASN A 1 78 ? -1.810 8.353 16.232 1.00 8.40 86 ASN A CA 1
ATOM 1276 C C . ASN A 1 78 ? -2.808 8.910 17.235 1.00 9.28 86 ASN A C 1
ATOM 1277 O O . ASN A 1 78 ? -3.921 9.313 16.873 1.00 10.99 86 ASN A O 1
ATOM 1288 N N . ARG A 1 79 ? -2.385 8.945 18.494 1.00 8.91 87 ARG A N 1
ATOM 1289 C CA . ARG A 1 79 ? -3.222 9.410 19.577 1.00 8.58 87 ARG A CA 1
ATOM 1290 C C . ARG A 1 79 ? -2.387 10.137 20.613 1.00 8.66 87 ARG A C 1
ATOM 1291 O O . ARG A 1 79 ? -1.187 9.883 20.769 1.00 8.62 87 ARG A O 1
ATOM 1312 N N . ASN A 1 80 ? -3.052 11.013 21.350 1.00 8.71 88 ASN A N 1
ATOM 1313 C CA . ASN A 1 80 ? -2.461 11.591 22.536 1.00 8.61 88 ASN A CA 1
ATOM 1314 C C . ASN A 1 80 ? -2.233 10.519 23.577 1.00 8.80 88 ASN A C 1
ATOM 1315 O O . ASN A 1 80 ? -3.041 9.594 23.723 1.00 9.76 88 ASN A O 1
ATOM 1326 N N . ILE A 1 81 ? -1.128 10.653 24.301 1.00 8.57 89 ILE A N 1
ATOM 1327 C CA . ILE A 1 81 ? -0.757 9.696 25.327 1.00 8.59 89 ILE A CA 1
ATOM 1328 C C . ILE A 1 81 ? -0.177 10.420 26.528 1.00 9.07 89 ILE A C 1
ATOM 1329 O O . ILE A 1 81 ? 0.322 11.548 26.429 1.00 9.54 89 ILE A O 1
ATOM 1345 N N . ASP A 1 82 ? -0.243 9.756 27.671 1.00 9.80 90 ASP A N 1
ATOM 1346 C CA . ASP A 1 82 ? 0.451 10.240 28.851 1.00 11.24 90 ASP A CA 1
ATOM 1347 C C . ASP A 1 82 ? 1.952 9.993 28.687 1.00 9.69 90 ASP A C 1
ATOM 1348 O O . ASP A 1 82 ? 2.376 8.949 28.205 1.00 10.99 90 ASP A O 1
ATOM 1363 N N . PRO A 1 83 ? 2.772 10.958 29.104 1.00 9.22 91 PRO A N 1
ATOM 1364 C CA . PRO A 1 83 ? 4.209 10.684 29.122 1.00 8.73 91 PRO A CA 1
ATOM 1365 C C . PRO A 1 83 ? 4.493 9.512 30.053 1.00 8.05 91 PRO A C 1
ATOM 1366 O O . PRO A 1 83 ? 4.046 9.485 31.202 1.00 9.69 91 PRO A O 1
ATOM 1377 N N . TYR A 1 84 ? 5.241 8.544 29.539 1.00 7.10 92 TYR A N 1
ATOM 1378 C CA . TYR A 1 84 ? 5.393 7.250 30.167 1.00 6.79 92 TYR A CA 1
ATOM 1379 C C . TYR A 1 84 ? 6.760 6.711 29.787 1.00 6.42 92 TYR A C 1
ATOM 1380 O O . TYR A 1 84 ? 7.313 7.082 28.754 1.00 6.47 92 TYR A O 1
ATOM 1398 N N . ALA A 1 85 ? 7.255 5.761 30.572 1.00 6.30 93 ALA A N 1
ATOM 1399 C CA . ALA A 1 85 ? 8.530 5.109 30.292 1.00 6.24 93 ALA A CA 1
ATOM 1400 C C . ALA A 1 85 ? 8.401 4.040 29.181 1.00 5.85 93 ALA A C 1
ATOM 1401 O O . ALA A 1 85 ? 8.674 2.861 29.391 1.00 6.33 93 ALA A O 1
ATOM 1408 N N . GLY A 1 86 ? 7.987 4.484 27.991 1.00 6.01 94 GLY A N 1
ATOM 1409 C CA . GLY A 1 86 ? 7.824 3.598 26.856 1.00 5.84 94 GLY A CA 1
ATOM 1410 C C . GLY A 1 86 ? 9.143 3.224 26.203 1.00 5.83 94 GLY A C 1
ATOM 1411 O O . GLY A 1 86 ? 10.220 3.622 26.657 1.00 7.20 94 GLY A O 1
ATOM 1415 N N . VAL A 1 87 ? 9.059 2.434 25.134 1.00 5.65 95 VAL A N 1
ATOM 1416 C CA . VAL A 1 87 ? 10.228 1.665 24.720 1.00 5.62 95 VAL A CA 1
ATOM 1417 C C . VAL A 1 87 ? 11.129 2.372 23.695 1.00 5.78 95 VAL A C 1
ATOM 1418 O O . VAL A 1 87 ? 12.301 2.030 23.587 1.00 6.55 95 VAL A O 1
ATOM 1431 N N . LEU A 1 88 ? 10.565 3.298 22.917 1.00 6.26 96 LEU A N 1
ATOM 1432 C CA . LEU A 1 88 ? 11.300 3.951 21.830 1.00 6.34 96 LEU A CA 1
ATOM 1433 C C . LEU A 1 88 ? 11.415 5.427 22.154 1.00 6.16 96 LEU A C 1
ATOM 1434 O O . LEU A 1 88 ? 10.394 6.105 22.369 1.00 6.55 96 LEU A O 1
ATOM 1450 N N . ASP A 1 89 ? 12.638 5.943 22.151 1.00 6.46 97 ASP A N 1
ATOM 1451 C CA . ASP A 1 89 ? 12.909 7.328 22.441 1.00 6.31 97 ASP A CA 1
ATOM 1452 C C . ASP A 1 89 ? 13.467 8.015 21.200 1.00 6.60 97 ASP A C 1
ATOM 1453 O O . ASP A 1 89 ? 14.598 7.758 20.787 1.00 7.42 97 ASP A O 1
ATOM 1462 N N . ARG A 1 90 ? 12.674 8.928 20.643 1.00 6.83 98 ARG A N 1
ATOM 1463 C CA . ARG A 1 90 ? 13.165 9.870 19.655 1.00 6.98 98 ARG A CA 1
ATOM 1464 C C . ARG A 1 90 ? 13.815 11.026 20.404 1.00 7.18 98 ARG A C 1
ATOM 1465 O O . ARG A 1 90 ? 13.115 11.799 21.075 1.00 8.41 98 ARG A O 1
ATOM 1486 N N . VAL A 1 91 ? 15.136 11.116 20.299 1.00 7.38 99 VAL A N 1
ATOM 1487 C CA . VAL A 1 91 ? 15.915 12.140 20.981 1.00 7.42 99 VAL A CA 1
ATOM 1488 C C . VAL A 1 91 ? 16.195 13.255 19.986 1.00 7.61 99 VAL A C 1
ATOM 1489 O O . VAL A 1 91 ? 16.888 13.057 18.982 1.00 7.82 99 VAL A O 1
ATOM 1502 N N . ASN A 1 92 ? 15.626 14.426 20.239 1.00 8.66 100 ASN A N 1
ATOM 1503 C CA . ASN A 1 92 ? 15.736 15.535 19.314 1.00 9.79 100 ASN A CA 1
ATOM 1504 C C . ASN A 1 92 ? 16.869 16.472 19.662 1.00 10.07 100 ASN A C 1
ATOM 1505 O O . ASN A 1 92 ? 16.918 17.063 20.730 1.00 13.33 100 ASN A O 1
ATOM 1516 N N . TYR A 1 93 ? 17.799 16.572 18.728 1.00 8.69 101 TYR A N 1
ATOM 1517 C CA . TYR A 1 93 ? 18.850 17.571 18.758 1.00 8.83 101 TYR A CA 1
ATOM 1518 C C . TYR A 1 93 ? 18.511 18.644 17.728 1.00 9.39 101 TYR A C 1
ATOM 1519 O O . TYR A 1 93 ? 17.500 18.563 17.032 1.00 10.49 101 TYR A O 1
ATOM 1537 N N . ASP A 1 94 ? 19.361 19.652 17.641 1.00 9.96 102 ASP A N 1
ATOM 1538 C CA A ASP A 1 94 ? 19.054 20.808 16.816 0.43 10.28 102 ASP A CA 1
ATOM 1539 C CA B ASP A 1 94 ? 19.134 20.817 16.797 0.57 12.33 102 ASP A CA 1
ATOM 1540 C C . ASP A 1 94 ? 18.691 20.448 15.381 1.00 10.44 102 ASP A C 1
ATOM 1541 O O . ASP A 1 94 ? 17.682 20.948 14.874 1.00 11.25 102 ASP A O 1
ATOM 1557 N N . GLN A 1 95 ? 19.472 19.586 14.734 1.00 9.47 103 GLN A N 1
ATOM 1558 C CA . GLN A 1 95 ? 19.234 19.240 13.328 1.00 9.51 103 GLN A CA 1
ATOM 1559 C C . GLN A 1 95 ? 19.364 17.742 13.074 1.00 8.72 103 GLN A C 1
ATOM 1560 O O . GLN A 1 95 ? 19.699 17.311 11.972 1.00 9.74 103 GLN A O 1
ATOM 1574 N N . MET A 1 96 ? 19.036 16.952 14.088 1.00 8.24 104 MET A N 1
ATOM 1575 C CA A MET A 1 96 ? 19.142 15.503 14.012 0.73 8.14 104 MET A CA 1
ATOM 1576 C CA B MET A 1 96 ? 19.152 15.514 14.013 0.27 7.52 104 MET A CA 1
ATOM 1577 C C . MET A 1 96 ? 18.267 14.901 15.095 1.00 7.71 104 MET A C 1
ATOM 1578 O O . MET A 1 96 ? 18.295 15.360 16.230 1.00 8.96 104 MET A O 1
ATOM 1603 N N . SER A 1 97 ? 17.503 13.872 14.729 1.00 7.22 105 SER A N 1
ATOM 1604 C CA . SER A 1 97 ? 16.690 13.114 15.675 1.00 7.51 105 SER A CA 1
ATOM 1605 C C . SER A 1 97 ? 17.243 11.690 15.714 1.00 6.86 105 SER A C 1
ATOM 1606 O O . SER A 1 97 ? 17.263 11.012 14.692 1.00 7.91 105 SER A O 1
ATOM 1614 N N . VAL A 1 98 ? 17.697 11.268 16.893 1.00 6.40 106 VAL A N 1
ATOM 1615 C CA . VAL A 1 98 ? 18.294 9.962 17.067 1.00 6.02 106 VAL A CA 1
ATOM 1616 C C . VAL A 1 98 ? 17.309 9.081 17.814 1.00 6.43 106 VAL A C 1
ATOM 1617 O O . VAL A 1 98 ? 16.828 9.465 18.880 1.00 7.78 106 VAL A O 1
ATOM 1630 N N . TYR A 1 99 ? 17.027 7.913 17.265 1.00 6.28 107 TYR A N 1
ATOM 1631 C CA . TYR A 1 99 ? 16.071 6.996 17.871 1.00 6.16 107 TYR A CA 1
ATOM 1632 C C . TYR A 1 99 ? 16.844 5.924 18.620 1.00 5.98 107 TYR A C 1
ATOM 1633 O O . TYR A 1 99 ? 17.786 5.331 18.067 1.00 6.50 107 TYR A O 1
ATOM 1651 N N . VAL A 1 100 ? 16.443 5.684 19.876 1.00 5.87 108 VAL A N 1
ATOM 1652 C CA . VAL A 1 100 ? 17.114 4.697 20.702 1.00 5.82 108 VAL A CA 1
ATOM 1653 C C . VAL A 1 100 ? 16.068 3.917 21.513 1.00 5.92 108 VAL A C 1
ATOM 1654 O O . VAL A 1 100 ? 14.978 4.403 21.812 1.00 6.81 108 VAL A O 1
ATOM 1667 N N . GLY A 1 101 ? 16.443 2.696 21.877 1.00 5.76 109 GLY A N 1
ATOM 1668 C CA . GLY A 1 101 ? 15.609 1.908 22.767 1.00 5.76 109 GLY A CA 1
ATOM 1669 C C . GLY A 1 101 ? 15.825 2.289 24.227 1.00 5.82 109 GLY A C 1
ATOM 1670 O O . GLY A 1 101 ? 16.913 2.726 24.645 1.00 7.14 109 GLY A O 1
ATOM 1674 N N . ARG A 1 102 ? 14.774 2.099 25.022 1.00 5.80 110 ARG A N 1
ATOM 1675 C CA . ARG A 1 102 ? 14.791 2.351 26.462 1.00 6.04 110 ARG A CA 1
ATOM 1676 C C . ARG A 1 102 ? 14.187 1.150 27.166 1.00 5.99 110 ARG A C 1
ATOM 1677 O O . ARG A 1 102 ? 12.975 0.927 27.109 1.00 6.81 110 ARG A O 1
ATOM 1698 N N . GLY A 1 103 ? 15.034 0.372 27.849 1.00 5.81 111 GLY A N 1
ATOM 1699 C CA . GLY A 1 103 ? 14.537 -0.785 28.548 1.00 6.09 111 GLY A CA 1
ATOM 1700 C C . GLY A 1 103 ? 15.635 -1.807 28.713 1.00 5.63 111 GLY A C 1
ATOM 1701 O O . GLY A 1 103 ? 16.747 -1.612 28.216 1.00 5.69 111 GLY A O 1
ATOM 1705 N N . VAL A 1 104 ? 15.313 -2.895 29.402 1.00 5.65 112 VAL A N 1
ATOM 1706 C CA . VAL A 1 104 ? 16.289 -3.962 29.594 1.00 5.51 112 VAL A CA 1
ATOM 1707 C C . VAL A 1 104 ? 16.487 -4.658 28.239 1.00 5.61 112 VAL A C 1
ATOM 1708 O O . VAL A 1 104 ? 15.574 -5.320 27.713 1.00 6.47 112 VAL A O 1
ATOM 1721 N N . GLY A 1 105 ? 17.673 -4.439 27.674 1.00 5.63 113 GLY A N 1
ATOM 1722 C CA . GLY A 1 105 ? 17.974 -4.837 26.315 1.00 5.98 113 GLY A CA 1
ATOM 1723 C C . GLY A 1 105 ? 18.220 -3.692 25.361 1.00 5.82 113 GLY A C 1
ATOM 1724 O O . GLY A 1 105 ? 18.668 -3.934 24.228 1.00 5.83 113 GLY A O 1
ATOM 1728 N N . GLY A 1 106 ? 17.977 -2.463 25.770 1.00 5.73 114 GLY A N 1
ATOM 1729 C CA . GLY A 1 106 ? 18.294 -1.329 24.929 1.00 5.77 114 GLY A CA 1
ATOM 1730 C C . GLY A 1 106 ? 17.684 -1.412 23.543 1.00 5.34 114 GLY A C 1
ATOM 1731 O O . GLY A 1 106 ? 16.503 -1.773 23.359 1.00 5.77 114 GLY A O 1
ATOM 1735 N N . GLY A 1 107 ? 18.485 -1.048 22.543 1.00 5.38 115 GLY A N 1
ATOM 1736 C CA . GLY A 1 107 ? 18.000 -1.024 21.186 1.00 5.48 115 GLY A CA 1
ATOM 1737 C C . GLY A 1 107 ? 17.591 -2.383 20.652 1.00 5.26 115 GLY A C 1
ATOM 1738 O O . GLY A 1 107 ? 16.855 -2.456 19.660 1.00 5.61 115 GLY A O 1
ATOM 1742 N N . SER A 1 108 ? 18.075 -3.460 21.278 1.00 5.31 116 SER A N 1
ATOM 1743 C CA . SER A 1 108 ? 17.643 -4.780 20.846 1.00 5.36 116 SER A CA 1
ATOM 1744 C C . SER A 1 108 ? 16.143 -4.974 20.979 1.00 5.38 116 SER A C 1
ATOM 1745 O O . SER A 1 108 ? 15.575 -5.866 20.321 1.00 5.85 116 SER A O 1
ATOM 1753 N N . LEU A 1 109 ? 15.485 -4.163 21.815 1.00 5.46 117 LEU A N 1
ATOM 1754 C CA . LEU A 1 109 ? 14.035 -4.282 21.940 1.00 5.65 117 LEU A CA 1
ATOM 1755 C C . LEU A 1 109 ? 13.322 -3.771 20.698 1.00 5.62 117 LEU A C 1
ATOM 1756 O O . LEU A 1 109 ? 12.274 -4.339 20.321 1.00 6.44 117 LEU A O 1
ATOM 1772 N N . VAL A 1 110 ? 13.850 -2.725 20.066 1.00 5.61 118 VAL A N 1
ATOM 1773 C CA . VAL A 1 110 ? 13.136 -1.973 19.042 1.00 5.75 118 VAL A CA 1
ATOM 1774 C C . VAL A 1 110 ? 13.704 -2.128 17.650 1.00 5.57 118 VAL A C 1
ATOM 1775 O O . VAL A 1 110 ? 13.122 -1.640 16.676 1.00 6.30 118 VAL A O 1
ATOM 1788 N N . ASN A 1 111 ? 14.860 -2.793 17.524 1.00 5.45 119 ASN A N 1
ATOM 1789 C CA . ASN A 1 111 ? 15.549 -2.806 16.249 1.00 5.52 119 ASN A CA 1
ATOM 1790 C C . ASN A 1 111 ? 14.990 -3.878 15.323 1.00 5.86 119 ASN A C 1
ATOM 1791 O O . ASN A 1 111 ? 14.137 -4.704 15.696 1.00 6.31 119 ASN A O 1
ATOM 1802 N N . GLY A 1 112 ? 15.455 -3.845 14.078 1.00 6.14 120 GLY A N 1
ATOM 1803 C CA . GLY A 1 112 ? 14.970 -4.763 13.064 1.00 6.65 120 GLY A CA 1
ATOM 1804 C C . GLY A 1 112 ? 15.614 -6.128 13.087 1.00 6.51 120 GLY A C 1
ATOM 1805 O O . GLY A 1 112 ? 15.323 -6.945 12.212 1.00 7.18 120 GLY A O 1
ATOM 1809 N N . GLY A 1 113 ? 16.490 -6.364 14.058 1.00 6.37 121 GLY A N 1
ATOM 1810 C CA . GLY A 1 113 ? 17.117 -7.655 14.237 1.00 6.63 121 GLY A CA 1
ATOM 1811 C C . GLY A 1 113 ? 18.245 -7.982 13.266 1.00 6.48 121 GLY A C 1
ATOM 1812 O O . GLY A 1 113 ? 18.779 -9.093 13.337 1.00 6.78 121 GLY A O 1
ATOM 1816 N N . MET A 1 114 ? 18.563 -7.079 12.350 1.00 6.57 122 MET A N 1
ATOM 1817 C CA . MET A 1 114 ? 19.479 -7.391 11.259 1.00 6.60 122 MET A CA 1
ATOM 1818 C C . MET A 1 114 ? 20.895 -7.496 11.792 1.00 6.45 122 MET A C 1
ATOM 1819 O O . MET A 1 114 ? 21.433 -6.531 12.352 1.00 6.45 122 MET A O 1
ATOM 1833 N N . ALA A 1 115 ? 21.492 -8.665 11.603 1.00 6.77 123 ALA A N 1
ATOM 1834 C CA . ALA A 1 115 ? 22.746 -9.034 12.237 1.00 6.56 123 ALA A CA 1
ATOM 1835 C C . ALA A 1 115 ? 23.768 -9.235 11.130 1.00 6.83 123 ALA A C 1
ATOM 1836 O O . ALA A 1 115 ? 23.757 -10.256 10.454 1.00 8.11 123 ALA A O 1
ATOM 1843 N N . VAL A 1 116 ? 24.617 -8.220 10.925 1.00 7.01 124 VAL A N 1
ATOM 1844 C CA . VAL A 1 116 ? 25.440 -8.145 9.734 1.00 7.68 124 VAL A CA 1
ATOM 1845 C C . VAL A 1 116 ? 26.879 -7.852 10.145 1.00 7.48 124 VAL A C 1
ATOM 1846 O O . VAL A 1 116 ? 27.130 -6.899 10.877 1.00 7.71 124 VAL A O 1
ATOM 1859 N N . GLU A 1 117 ? 27.820 -8.672 9.670 1.00 8.21 125 GLU A N 1
ATOM 1860 C CA . GLU A 1 117 ? 29.223 -8.389 9.882 1.00 8.85 125 GLU A CA 1
ATOM 1861 C C . GLU A 1 117 ? 29.701 -7.353 8.888 1.00 8.97 125 GLU A C 1
ATOM 1862 O O . GLU A 1 117 ? 29.343 -7.396 7.717 1.00 10.16 125 GLU A O 1
ATOM 1874 N N . PRO A 1 118 ? 30.533 -6.415 9.334 1.00 8.62 126 PRO A N 1
ATOM 1875 C CA . PRO A 1 118 ? 31.079 -5.453 8.387 1.00 8.62 126 PRO A CA 1
ATOM 1876 C C . PRO A 1 118 ? 32.077 -6.127 7.460 1.00 8.54 126 PRO A C 1
ATOM 1877 O O . PRO A 1 118 ? 32.631 -7.191 7.763 1.00 8.93 126 PRO A O 1
ATOM 1888 N N . LYS A 1 119 ? 32.287 -5.497 6.321 1.00 9.03 127 LYS A N 1
ATOM 1889 C CA . LYS A 1 119 ? 33.305 -5.924 5.374 1.00 10.30 127 LYS A CA 1
ATOM 1890 C C . LYS A 1 119 ? 34.670 -5.781 6.043 1.00 10.03 127 LYS A C 1
ATOM 1891 O O . LYS A 1 119 ? 34.992 -4.718 6.556 1.00 8.90 127 LYS A O 1
ATOM 1910 N N . ARG A 1 120 ? 35.484 -6.833 6.006 1.00 9.84 128 ARG A N 1
ATOM 1911 C CA . ARG A 1 120 ? 36.749 -6.801 6.713 1.00 9.80 128 ARG A CA 1
ATOM 1912 C C . ARG A 1 120 ? 37.640 -5.652 6.240 1.00 9.74 128 ARG A C 1
ATOM 1913 O O . ARG A 1 120 ? 38.266 -4.987 7.059 1.00 9.94 128 ARG A O 1
ATOM 1934 N N . SER A 1 121 ? 37.703 -5.415 4.933 1.00 9.78 129 SER A N 1
ATOM 1935 C CA . SER A 1 121 ? 38.540 -4.323 4.454 1.00 10.34 129 SER A CA 1
ATOM 1936 C C . SER A 1 121 ? 38.051 -2.975 4.992 1.00 10.03 129 SER A C 1
ATOM 1937 O O . SER A 1 121 ? 38.866 -2.074 5.212 1.00 11.07 129 SER A O 1
ATOM 1945 N N . TYR A 1 122 ? 36.744 -2.825 5.208 1.00 9.21 130 TYR A N 1
ATOM 1946 C CA . TYR A 1 122 ? 36.238 -1.575 5.776 1.00 8.78 130 TYR A CA 1
ATOM 1947 C C . TYR A 1 122 ? 36.534 -1.494 7.268 1.00 8.54 130 TYR A C 1
ATOM 1948 O O . TYR A 1 122 ? 36.931 -0.448 7.767 1.00 8.83 130 TYR A O 1
ATOM 1966 N 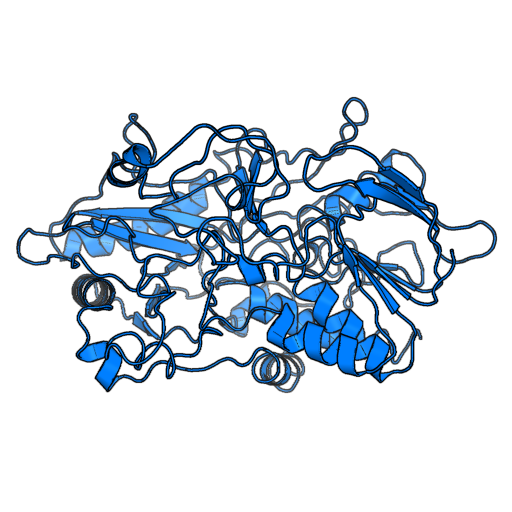N . PHE A 1 123 ? 36.373 -2.605 7.974 1.00 8.75 131 PHE A N 1
ATOM 1967 C CA . PHE A 1 123 ? 36.758 -2.649 9.376 1.00 8.61 131 PHE A CA 1
ATOM 1968 C C . PHE A 1 123 ? 38.225 -2.208 9.559 1.00 8.82 131 PHE A C 1
ATOM 1969 O O . PHE A 1 123 ? 38.565 -1.433 10.464 1.00 8.83 131 PHE A O 1
ATOM 1986 N N . GLU A 1 124 ? 39.090 -2.711 8.680 1.00 9.21 132 GLU A N 1
ATOM 1987 C CA . GLU A 1 124 ? 40.506 -2.390 8.752 1.00 9.68 132 GLU A CA 1
ATOM 1988 C C . GLU A 1 124 ? 40.766 -0.907 8.473 1.00 10.07 132 GLU A C 1
ATOM 1989 O O . GLU A 1 124 ? 41.685 -0.307 9.038 1.00 11.55 132 GLU A O 1
ATOM 2001 N N . GLU A 1 125 ? 39.958 -0.314 7.602 1.00 9.79 133 GLU A N 1
ATOM 2002 C CA . GLU A 1 125 ? 40.051 1.106 7.311 1.00 10.03 133 GLU A CA 1
ATOM 2003 C C . GLU A 1 125 ? 39.622 1.956 8.513 1.00 9.81 133 GLU A C 1
ATOM 2004 O O . GLU A 1 125 ? 40.282 2.947 8.844 1.00 11.04 133 GLU A O 1
ATOM 2016 N N . ILE A 1 126 ? 38.513 1.599 9.156 1.00 8.98 134 ILE A N 1
ATOM 2017 C CA . ILE A 1 126 ? 37.973 2.452 10.211 1.00 8.94 134 ILE A CA 1
ATOM 2018 C C . ILE A 1 126 ? 38.692 2.277 11.555 1.00 8.61 134 ILE A C 1
ATOM 2019 O O . ILE A 1 126 ? 38.697 3.202 12.359 1.00 8.96 134 ILE A O 1
ATOM 2035 N N . LEU A 1 127 ? 39.269 1.099 11.791 1.00 8.71 135 LEU A N 1
ATOM 2036 C CA . LEU A 1 127 ? 39.908 0.789 13.072 1.00 8.99 135 LEU A CA 1
ATOM 2037 C C . LEU A 1 127 ? 41.274 0.145 12.834 1.00 9.44 135 LEU A C 1
ATOM 2038 O O . LEU A 1 127 ? 41.502 -1.015 13.167 1.00 9.88 135 LEU A O 1
ATOM 2054 N N . PRO A 1 128 ? 42.205 0.914 12.260 1.00 10.29 136 PRO A N 1
ATOM 2055 C CA . PRO A 1 128 ? 43.511 0.356 11.896 1.00 11.40 136 PRO A CA 1
ATOM 2056 C C . PRO A 1 128 ? 44.354 -0.111 13.081 1.00 12.02 136 PRO A C 1
ATOM 2057 O O . PRO A 1 128 ? 45.280 -0.888 12.859 1.00 14.99 136 PRO A O 1
ATOM 2068 N N . ARG A 1 129 ? 44.072 0.341 14.297 1.00 10.44 137 ARG A N 1
ATOM 2069 C CA . ARG A 1 129 ? 44.865 -0.070 15.456 1.00 10.34 137 ARG A CA 1
ATOM 2070 C C . ARG A 1 129 ? 44.419 -1.409 16.023 1.00 11.28 137 ARG A C 1
ATOM 2071 O O . ARG A 1 129 ? 45.117 -1.962 16.862 1.00 13.83 137 ARG A O 1
ATOM 2092 N N . VAL A 1 130 ? 43.275 -1.927 15.570 1.00 10.42 138 VAL A N 1
ATOM 2093 C CA . VAL A 1 130 ? 42.713 -3.166 16.092 1.00 10.09 138 VAL A CA 1
ATOM 2094 C C . VAL A 1 130 ? 43.169 -4.348 15.241 1.00 10.88 138 VAL A C 1
ATOM 2095 O O . VAL A 1 130 ? 43.200 -4.249 14.016 1.00 12.94 138 VAL A O 1
ATOM 2108 N N . ASP A 1 131 ? 43.509 -5.464 15.882 1.00 10.97 139 ASP A N 1
ATOM 2109 C CA A ASP A 1 131 ? 43.883 -6.669 15.157 0.58 11.07 139 ASP A CA 1
ATOM 2110 C CA B ASP A 1 131 ? 43.890 -6.679 15.168 0.42 11.06 139 ASP A CA 1
ATOM 2111 C C . ASP A 1 131 ? 42.648 -7.282 14.509 1.00 10.60 139 ASP A C 1
ATOM 2112 O O . ASP A 1 131 ? 41.758 -7.817 15.184 1.00 11.16 139 ASP A O 1
ATOM 2127 N N . SER A 1 132 ? 42.577 -7.199 13.183 1.00 10.69 140 SER A N 1
ATOM 2128 C CA . SER A 1 132 ? 41.392 -7.683 12.491 1.00 10.64 140 SER A CA 1
ATOM 2129 C C . SER A 1 132 ? 41.317 -9.198 12.462 1.00 10.50 140 SER A C 1
ATOM 2130 O O . SER A 1 132 ? 40.228 -9.749 12.357 1.00 10.91 140 SER A O 1
ATOM 2138 N N . SER A 1 133 ? 42.456 -9.885 12.549 1.00 11.11 141 SER A N 1
ATOM 2139 C CA . SER A 1 133 ? 42.409 -11.334 12.520 1.00 12.06 141 SER A CA 1
ATOM 2140 C C . SER A 1 133 ? 41.659 -11.886 13.728 1.00 11.17 141 SER A C 1
ATOM 2141 O O . SER A 1 133 ? 40.837 -12.786 13.568 1.00 11.99 141 SER A O 1
ATOM 2149 N N . GLU A 1 134 ? 41.917 -11.384 14.930 1.00 11.43 142 GLU A N 1
ATOM 2150 C CA A GLU A 1 134 ? 41.192 -11.959 16.054 0.45 12.47 142 GLU A CA 1
ATOM 2151 C CA B GLU A 1 134 ? 41.209 -11.835 16.127 0.55 10.43 142 GLU A CA 1
ATOM 2152 C C . GLU A 1 134 ? 39.718 -11.542 15.996 1.00 10.41 142 GLU A C 1
ATOM 2153 O O . GLU A 1 134 ? 38.874 -12.320 16.407 1.00 10.45 142 GLU A O 1
ATOM 2175 N N . MET A 1 135 ? 39.392 -10.379 15.441 1.00 9.66 143 MET A N 1
ATOM 2176 C CA . MET A 1 135 ? 37.984 -10.046 15.239 1.00 9.25 143 MET A CA 1
ATOM 2177 C C . MET A 1 135 ? 37.277 -11.067 14.353 1.00 9.14 143 MET A C 1
ATOM 2178 O O . MET A 1 135 ? 36.216 -11.586 14.708 1.00 9.72 143 MET A O 1
ATOM 2192 N N . TYR A 1 136 ? 37.848 -11.352 13.193 1.00 9.33 144 TYR A N 1
ATOM 2193 C CA . TYR A 1 136 ? 37.173 -12.231 12.257 1.00 9.90 144 TYR A CA 1
ATOM 2194 C C . TYR A 1 136 ? 37.325 -13.704 12.625 1.00 10.79 144 TYR A C 1
ATOM 2195 O O . TYR A 1 136 ? 36.409 -14.490 12.363 1.00 12.25 144 TYR A O 1
ATOM 2213 N N . ASP A 1 137 ? 38.427 -14.073 13.277 1.00 10.95 145 ASP A N 1
ATOM 2214 C CA . ASP A 1 137 ? 38.658 -15.464 13.654 1.00 12.14 145 ASP A CA 1
ATOM 2215 C C . ASP A 1 137 ? 37.885 -15.862 14.900 1.00 11.27 145 ASP A C 1
ATOM 2216 O O . ASP A 1 137 ? 37.492 -17.016 15.031 1.00 12.89 145 ASP A O 1
ATOM 2225 N N . ARG A 1 138 ? 37.735 -14.934 15.837 1.00 10.47 146 ARG A N 1
ATOM 2226 C CA . ARG A 1 138 ? 37.248 -15.271 17.167 1.00 10.74 146 ARG A CA 1
ATOM 2227 C C . ARG A 1 138 ? 36.002 -14.483 17.557 1.00 9.05 146 ARG A C 1
ATOM 2228 O O . ARG A 1 138 ? 34.980 -15.074 17.904 1.00 9.51 146 ARG A O 1
ATOM 2249 N N . TYR A 1 139 ? 36.071 -13.164 17.518 1.00 8.06 147 TYR A N 1
ATOM 2250 C CA . TYR A 1 139 ? 35.017 -12.372 18.166 1.00 7.73 147 TYR A CA 1
ATOM 2251 C C . TYR A 1 139 ? 33.735 -12.229 17.357 1.00 7.76 147 TYR A C 1
ATOM 2252 O O . TYR A 1 139 ? 32.645 -12.298 17.936 1.00 8.01 147 TYR A O 1
ATOM 2285 N N . PHE A 1 140 ? 33.834 -12.066 16.039 1.00 7.83 148 PHE A N 1
ATOM 2286 C CA . PHE A 1 140 ? 32.622 -12.065 15.224 1.00 8.02 148 PHE A CA 1
ATOM 2287 C C . PHE A 1 140 ? 31.889 -13.417 15.316 1.00 8.41 148 PHE A C 1
ATOM 2288 O O . PHE A 1 140 ? 30.681 -13.432 15.514 1.00 8.76 148 PHE A O 1
ATOM 2305 N N . PRO A 1 141 ? 32.600 -14.556 15.205 1.00 9.11 149 PRO A N 1
ATOM 2306 C CA . PRO A 1 141 ? 31.884 -15.829 15.367 1.00 10.09 149 PRO A CA 1
ATOM 2307 C C . PRO A 1 141 ? 31.226 -15.974 16.739 1.00 9.29 149 PRO A C 1
ATOM 2308 O O . PRO A 1 141 ? 30.112 -16.489 16.845 1.00 9.89 149 PRO A O 1
ATOM 2319 N N . ARG A 1 142 ? 31.912 -15.527 17.786 1.00 8.96 150 ARG A N 1
ATOM 2320 C CA . ARG A 1 142 ? 31.367 -15.615 19.134 1.00 8.84 150 ARG A CA 1
ATOM 2321 C C . ARG A 1 142 ? 30.067 -14.807 19.251 1.00 8.46 150 ARG A C 1
ATOM 2322 O O . ARG A 1 142 ? 29.076 -15.279 19.810 1.00 9.19 150 ARG A O 1
ATOM 2361 N N . ALA A 1 143 ? 30.096 -13.590 18.734 1.00 7.93 151 ALA A N 1
ATOM 2362 C CA . ALA A 1 143 ? 28.910 -12.739 18.741 1.00 7.77 151 ALA A CA 1
ATOM 2363 C C . ALA A 1 143 ? 27.770 -13.380 17.951 1.00 8.18 151 ALA A C 1
ATOM 2364 O O . ALA A 1 143 ? 26.620 -13.387 18.405 1.00 8.50 151 ALA A O 1
ATOM 2371 N N A ASN A 1 144 ? 28.112 -13.922 16.781 0.46 9.12 152 ASN A N 1
ATOM 2372 N N B ASN A 1 144 ? 28.027 -13.901 16.757 0.54 8.59 152 ASN A N 1
ATOM 2373 C CA A ASN A 1 144 ? 27.134 -14.546 15.890 0.46 9.64 152 ASN A CA 1
ATOM 2374 C CA B ASN A 1 144 ? 26.914 -14.456 15.982 0.54 10.27 152 ASN A CA 1
ATOM 2375 C C A ASN A 1 144 ? 26.342 -15.615 16.630 0.46 10.01 152 ASN A C 1
ATOM 2376 C C B ASN A 1 144 ? 26.261 -15.627 16.701 0.54 9.67 152 ASN A C 1
ATOM 2377 O O A ASN A 1 144 ? 25.115 -15.671 16.551 0.46 10.29 152 ASN A O 1
ATOM 2378 O O B ASN A 1 144 ? 25.040 -15.784 16.662 0.54 10.54 152 ASN A O 1
ATOM 2399 N N . SER A 1 145 ? 27.059 -16.461 17.354 1.00 9.28 153 SER A N 1
ATOM 2400 C CA A SER A 1 145 ? 26.465 -17.568 18.069 0.63 9.94 153 SER A CA 1
ATOM 2401 C CA B SER A 1 145 ? 26.482 -17.588 18.075 0.37 9.47 153 SER A CA 1
ATOM 2402 C C . SER A 1 145 ? 25.657 -17.105 19.273 1.00 8.77 153 SER A C 1
ATOM 2403 O O . SER A 1 145 ? 24.512 -17.525 19.467 1.00 9.05 153 SER A O 1
ATOM 2416 N N . MET A 1 146 ? 26.232 -16.230 20.096 1.00 8.04 154 MET A N 1
ATOM 2417 C CA A MET A 1 146 ? 25.576 -15.771 21.318 0.62 7.53 154 MET A CA 1
ATOM 2418 C CA B MET A 1 146 ? 25.545 -15.842 21.314 0.30 8.51 154 MET A CA 1
ATOM 2419 C CA C MET A 1 146 ? 25.525 -15.854 21.316 0.08 8.50 154 MET A CA 1
ATOM 2420 C C . MET A 1 146 ? 24.301 -14.989 21.028 1.00 7.72 154 MET A C 1
ATOM 2421 O O . MET A 1 146 ? 23.319 -15.056 21.769 1.00 8.20 154 MET A O 1
ATOM 2456 N N . LEU A 1 147 ? 24.324 -14.206 19.953 1.00 7.24 155 LEU A N 1
ATOM 2457 C CA . LEU A 1 147 ? 23.167 -13.400 19.581 1.00 7.07 155 LEU A CA 1
ATOM 2458 C C . LEU A 1 147 ? 22.008 -14.228 19.016 1.00 7.36 155 LEU A C 1
ATOM 2459 O O . LEU A 1 147 ? 20.897 -13.707 18.885 1.00 8.05 155 LEU A O 1
ATOM 2475 N N . ARG A 1 148 ? 22.270 -15.477 18.657 1.00 7.82 156 ARG A N 1
ATOM 2476 C CA . ARG A 1 148 ? 21.273 -16.380 18.057 1.00 8.13 156 ARG A CA 1
ATOM 2477 C C . ARG A 1 148 ? 20.892 -15.924 16.652 1.00 7.83 156 ARG A C 1
ATOM 2478 O O . ARG A 1 148 ? 19.745 -16.013 16.222 1.00 8.49 156 ARG A O 1
ATOM 2499 N N . VAL A 1 149 ? 21.895 -15.488 15.908 1.00 7.71 157 VAL A N 1
ATOM 2500 C CA . VAL A 1 149 ? 21.697 -15.163 14.511 1.00 7.47 157 VAL A CA 1
ATOM 2501 C C . VAL A 1 149 ? 21.229 -16.390 13.738 1.00 7.75 157 VAL A C 1
ATOM 2502 O O . VAL A 1 149 ? 21.710 -17.501 13.962 1.00 9.14 157 VAL A O 1
ATOM 2515 N N . ASN A 1 150 ? 20.272 -16.179 12.845 1.00 7.43 158 ASN A N 1
ATOM 2516 C CA . ASN A 1 150 ? 19.783 -17.232 11.976 1.00 7.75 158 ASN A CA 1
ATOM 2517 C C . ASN A 1 150 ? 19.464 -16.654 10.607 1.00 7.67 158 ASN A C 1
ATOM 2518 O O . ASN A 1 150 ? 19.605 -15.467 10.368 1.00 7.87 158 ASN A O 1
ATOM 2529 N N . HIS A 1 151 ? 19.070 -17.550 9.705 1.00 8.44 159 HIS A N 1
ATOM 2530 C CA . HIS A 1 151 ? 18.993 -17.246 8.284 1.00 8.62 159 HIS A CA 1
ATOM 2531 C C . HIS A 1 151 ? 17.658 -17.669 7.723 1.00 8.62 159 HIS A C 1
ATOM 2532 O O . HIS A 1 151 ? 17.189 -18.758 8.016 1.00 9.88 159 HIS A O 1
ATOM 2546 N N . ILE A 1 152 ? 17.058 -16.831 6.893 1.00 8.55 160 ILE A N 1
ATOM 2547 C CA . ILE A 1 152 ? 15.765 -17.137 6.329 1.00 8.54 160 ILE A CA 1
ATOM 2548 C C . ILE A 1 152 ? 15.896 -18.287 5.340 1.00 9.45 160 ILE A C 1
ATOM 2549 O O . ILE A 1 152 ? 16.908 -18.435 4.648 1.00 10.77 160 ILE A O 1
ATOM 2565 N N . ASP A 1 153 ? 14.869 -19.122 5.290 1.00 9.80 161 ASP A N 1
ATOM 2566 C CA . ASP A 1 153 ? 14.811 -20.171 4.288 1.00 10.78 161 ASP A CA 1
ATOM 2567 C C . ASP A 1 153 ? 14.494 -19.564 2.932 1.00 10.60 161 ASP A C 1
ATOM 2568 O O . ASP A 1 153 ? 13.504 -18.848 2.785 1.00 10.72 161 ASP A O 1
ATOM 2577 N N . THR A 1 154 ? 15.328 -19.854 1.941 1.00 11.11 162 THR A N 1
ATOM 2578 C CA . THR A 1 154 ? 15.189 -19.199 0.655 1.00 12.02 162 THR A CA 1
ATOM 2579 C C . THR A 1 154 ? 13.903 -19.573 -0.063 1.00 12.06 162 THR A C 1
ATOM 2580 O O . THR A 1 154 ? 13.306 -18.729 -0.718 1.00 13.36 162 THR A O 1
ATOM 2591 N N . LYS A 1 155 ? 13.484 -20.833 0.011 1.00 12.35 163 LYS A N 1
ATOM 2592 C CA . LYS A 1 155 ? 12.265 -21.227 -0.687 1.00 12.72 163 LYS A CA 1
ATOM 2593 C C . LYS A 1 155 ? 11.053 -20.527 -0.070 1.00 11.22 163 LYS A C 1
ATOM 2594 O O . LYS A 1 155 ? 10.179 -20.020 -0.780 1.00 11.71 163 LYS A O 1
ATOM 2613 N N . TRP A 1 156 ? 10.997 -20.498 1.257 1.00 10.57 164 TRP A N 1
ATOM 2614 C CA . TRP A 1 156 ? 9.897 -19.829 1.922 1.00 9.95 164 TRP A CA 1
ATOM 2615 C C . TRP A 1 156 ? 9.880 -18.346 1.555 1.00 9.48 164 TRP A C 1
ATOM 2616 O O . TRP A 1 156 ? 8.832 -17.791 1.219 1.00 10.09 164 TRP A O 1
ATOM 2637 N N . PHE A 1 157 ? 11.039 -17.706 1.602 1.00 9.22 165 PHE A N 1
ATOM 2638 C CA . PHE A 1 157 ? 11.150 -16.316 1.202 1.00 9.03 165 PHE A CA 1
ATOM 2639 C C . PHE A 1 157 ? 10.627 -16.077 -0.221 1.00 9.47 165 PHE A C 1
ATOM 2640 O O . PHE A 1 157 ? 9.926 -15.102 -0.475 1.00 9.98 165 PHE A O 1
ATOM 2657 N N . GLU A 1 158 ? 10.982 -16.959 -1.146 1.00 9.86 166 GLU A N 1
ATOM 2658 C CA . GLU A 1 158 ? 10.617 -16.790 -2.548 1.00 11.08 166 GLU A CA 1
ATOM 2659 C C . GLU A 1 158 ? 9.103 -16.876 -2.725 1.00 11.13 166 GLU A C 1
ATOM 2660 O O . GLU A 1 158 ? 8.534 -16.199 -3.572 1.00 12.77 166 GLU A O 1
ATOM 2681 N N . ASP A 1 159 ? 8.462 -17.719 -1.922 1.00 10.81 167 ASP A N 1
ATOM 2682 C CA . ASP A 1 159 ? 7.059 -18.063 -2.114 1.00 12.04 167 ASP A CA 1
ATOM 2683 C C . ASP A 1 159 ? 6.083 -17.189 -1.340 1.00 11.92 167 ASP A C 1
ATOM 2684 O O . ASP A 1 159 ? 4.935 -17.040 -1.741 1.00 14.72 167 ASP A O 1
ATOM 2693 N N . THR A 1 160 ? 6.514 -16.627 -0.219 1.00 10.33 168 THR A N 1
ATOM 2694 C CA . THR A 1 160 ? 5.561 -16.029 0.704 1.00 9.39 168 THR A CA 1
ATOM 2695 C C . THR A 1 160 ? 5.112 -14.631 0.295 1.00 9.26 168 THR A C 1
ATOM 2696 O O . THR A 1 160 ? 5.919 -13.798 -0.126 1.00 9.46 168 THR A O 1
ATOM 2707 N N . GLU A 1 161 ? 3.828 -14.355 0.477 1.00 9.43 169 GLU A N 1
ATOM 2708 C CA . GLU A 1 161 ? 3.316 -13.012 0.238 1.00 9.34 169 GLU A CA 1
ATOM 2709 C C . GLU A 1 161 ? 4.000 -11.977 1.120 1.00 8.31 169 GLU A C 1
ATOM 2710 O O . GLU A 1 161 ? 4.080 -10.814 0.753 1.00 8.64 169 GLU A O 1
ATOM 2722 N N . TRP A 1 162 ? 4.502 -12.406 2.280 1.00 7.85 170 TRP A N 1
ATOM 2723 C CA . TRP A 1 162 ? 5.030 -11.479 3.280 1.00 7.49 170 TRP A CA 1
ATOM 2724 C C . TRP A 1 162 ? 6.336 -10.819 2.859 1.00 7.19 170 TRP A C 1
ATOM 2725 O O . TRP A 1 162 ? 6.764 -9.854 3.485 1.00 7.41 170 TRP A O 1
ATOM 2746 N N . TYR A 1 163 ? 6.983 -11.351 1.815 1.00 7.41 171 TYR A N 1
ATOM 2747 C CA . TYR A 1 163 ? 8.217 -10.784 1.284 1.00 7.29 171 TYR A CA 1
ATOM 2748 C C . TYR A 1 163 ? 8.105 -10.360 -0.179 1.00 7.49 171 TYR A C 1
ATOM 2749 O O . TYR A 1 163 ? 9.125 -10.098 -0.812 1.00 7.97 171 TYR A O 1
ATOM 2767 N N . LYS A 1 164 ? 6.887 -10.231 -0.700 1.00 7.87 172 LYS A N 1
ATOM 2768 C CA . LYS A 1 164 ? 6.743 -9.698 -2.050 1.00 8.37 172 LYS A CA 1
ATOM 2769 C C . LYS A 1 164 ? 7.456 -8.346 -2.178 1.00 8.11 172 LYS A C 1
ATOM 2770 O O . LYS A 1 164 ? 8.090 -8.068 -3.194 1.00 8.63 172 LYS A O 1
ATOM 2789 N N . PHE A 1 165 ? 7.374 -7.519 -1.137 1.00 7.88 173 PHE A N 1
ATOM 2790 C CA . PHE A 1 165 ? 7.965 -6.187 -1.221 1.00 8.07 173 PHE A CA 1
ATOM 2791 C C . PHE A 1 165 ? 9.467 -6.288 -1.503 1.00 7.99 173 PHE A C 1
ATOM 2792 O O . PHE A 1 165 ? 10.044 -5.460 -2.209 1.00 8.43 173 PHE A O 1
ATOM 2809 N N . ALA A 1 166 ? 10.108 -7.300 -0.927 1.00 7.97 174 ALA A N 1
ATOM 2810 C CA . ALA A 1 166 ? 11.546 -7.462 -1.067 1.00 8.18 174 ALA A CA 1
ATOM 2811 C C . ALA A 1 166 ? 11.877 -7.956 -2.481 1.00 8.27 174 ALA A C 1
ATOM 2812 O O . ALA A 1 166 ? 12.837 -7.495 -3.105 1.00 8.74 174 ALA A O 1
ATOM 2819 N N . ARG A 1 167 ? 11.069 -8.889 -2.985 1.00 8.47 175 ARG A N 1
ATOM 2820 C CA . ARG A 1 167 ? 11.292 -9.430 -4.314 1.00 8.75 175 ARG A CA 1
ATOM 2821 C C . ARG A 1 167 ? 11.102 -8.349 -5.379 1.00 9.04 175 ARG A C 1
ATOM 2822 O O . ARG A 1 167 ? 11.829 -8.327 -6.380 1.00 9.91 175 ARG A O 1
ATOM 2843 N N . VAL A 1 168 ? 10.151 -7.444 -5.176 1.00 8.75 176 VAL A N 1
ATOM 2844 C CA . VAL A 1 168 ? 9.942 -6.370 -6.146 1.00 8.82 176 VAL A CA 1
ATOM 2845 C C . VAL A 1 168 ? 11.191 -5.493 -6.238 1.00 8.74 176 VAL A C 1
ATOM 2846 O O . VAL A 1 168 ? 11.690 -5.214 -7.329 1.00 9.38 176 VAL A O 1
ATOM 2859 N N . SER A 1 169 ? 11.733 -5.071 -5.101 1.00 8.44 177 SER A N 1
ATOM 2860 C CA . SER A 1 169 ? 12.949 -4.259 -5.152 1.00 8.86 177 SER A CA 1
ATOM 2861 C C . SER A 1 169 ? 14.144 -5.030 -5.698 1.00 9.03 177 SER A C 1
ATOM 2862 O O . SER A 1 169 ? 14.986 -4.448 -6.377 1.00 9.76 177 SER A O 1
ATOM 2870 N N . ARG A 1 170 ? 14.237 -6.320 -5.408 1.00 9.27 178 ARG A N 1
ATOM 2871 C CA . ARG A 1 170 ? 15.302 -7.133 -5.988 1.00 9.98 178 ARG A CA 1
ATOM 2872 C C . ARG A 1 170 ? 15.246 -7.076 -7.524 1.00 10.45 178 ARG A C 1
ATOM 2873 O O . ARG A 1 170 ? 16.269 -6.890 -8.190 1.00 11.34 178 ARG A O 1
ATOM 2894 N N . GLU A 1 171 ? 14.054 -7.246 -8.083 1.00 10.42 179 GLU A N 1
ATOM 2895 C CA . GLU A 1 171 ? 13.890 -7.256 -9.527 1.00 11.31 179 GLU A CA 1
ATOM 2896 C C . GLU A 1 171 ? 14.237 -5.890 -10.107 1.00 10.90 179 GLU A C 1
ATOM 2897 O O . GLU A 1 171 ? 14.905 -5.795 -11.141 1.00 11.90 179 GLU A O 1
ATOM 2909 N N . GLN A 1 172 ? 13.784 -4.830 -9.455 1.00 10.01 180 GLN A N 1
ATOM 2910 C CA . GLN A 1 172 ? 14.046 -3.486 -9.936 1.00 9.73 180 GLN A CA 1
ATOM 2911 C C . GLN A 1 172 ? 15.536 -3.152 -9.861 1.00 9.95 180 GLN A C 1
ATOM 2912 O O . GLN A 1 172 ? 16.118 -2.597 -10.806 1.00 10.78 180 GLN A O 1
ATOM 2926 N N . ALA A 1 173 ? 16.176 -3.502 -8.748 1.00 10.13 181 ALA A N 1
ATOM 2927 C CA . ALA A 1 173 ? 17.603 -3.263 -8.616 1.00 11.01 181 ALA A CA 1
ATOM 2928 C C . ALA A 1 173 ? 18.389 -4.036 -9.675 1.00 11.63 181 ALA A C 1
ATOM 2929 O O . ALA A 1 173 ? 19.369 -3.535 -10.245 1.00 12.05 181 ALA A O 1
ATOM 2936 N N . GLY A 1 174 ? 17.960 -5.262 -9.947 1.00 12.62 182 GLY A N 1
ATOM 2937 C CA . GLY A 1 174 ? 18.626 -6.097 -10.930 1.00 13.63 182 GLY A CA 1
ATOM 2938 C C . GLY A 1 174 ? 18.687 -5.450 -12.302 1.00 14.38 182 GLY A C 1
ATOM 2939 O O . GLY A 1 174 ? 19.666 -5.625 -13.032 1.00 14.64 182 GLY A O 1
ATOM 2943 N N . LYS A 1 175 ? 17.656 -4.700 -12.672 1.00 13.42 183 LYS A N 1
ATOM 2944 C CA . LYS A 1 175 ? 17.641 -4.061 -13.986 1.00 14.48 183 LYS A CA 1
ATOM 2945 C C . LYS A 1 175 ? 18.697 -2.965 -14.099 1.00 13.98 183 LYS A C 1
ATOM 2946 O O . LYS A 1 175 ? 19.101 -2.600 -15.197 1.00 15.58 183 LYS A O 1
ATOM 2965 N N . ALA A 1 176 ? 19.162 -2.471 -12.959 1.00 13.99 184 ALA A N 1
ATOM 2966 C CA . ALA A 1 176 ? 20.225 -1.476 -12.904 1.00 13.61 184 ALA A CA 1
ATOM 2967 C C . ALA A 1 176 ? 21.596 -2.119 -12.677 1.00 14.31 184 ALA A C 1
ATOM 2968 O O . ALA A 1 176 ? 22.586 -1.421 -12.444 1.00 16.35 184 ALA A O 1
ATOM 2975 N N . GLY A 1 177 ? 21.647 -3.448 -12.719 1.00 14.99 185 GLY A N 1
ATOM 2976 C CA . GLY A 1 177 ? 22.891 -4.169 -12.519 1.00 16.84 185 GLY A CA 1
ATOM 2977 C C . GLY A 1 177 ? 23.329 -4.268 -11.069 1.00 16.49 185 GLY A C 1
ATOM 2978 O O . GLY A 1 177 ? 24.508 -4.503 -10.794 1.00 19.10 185 GLY A O 1
ATOM 2982 N N . LEU A 1 178 ? 22.379 -4.109 -10.149 1.00 14.74 186 LEU A N 1
ATOM 2983 C CA . LEU A 1 178 ? 22.656 -4.155 -8.718 1.00 15.22 186 LEU A CA 1
ATOM 2984 C C . LEU A 1 178 ? 22.094 -5.434 -8.126 1.00 17.49 186 LEU A C 1
ATOM 2985 O O . LEU A 1 178 ? 20.950 -5.804 -8.394 1.00 18.50 186 LEU A O 1
ATOM 3001 N N . GLY A 1 179 ? 22.906 -6.095 -7.313 1.00 19.09 187 GLY A N 1
ATOM 3002 C CA . GLY A 1 179 ? 22.505 -7.334 -6.679 1.00 19.56 187 GLY A CA 1
ATOM 3003 C C . GLY A 1 179 ? 22.002 -7.121 -5.270 1.00 17.89 187 GLY A C 1
ATOM 3004 O O . GLY A 1 179 ? 22.223 -6.066 -4.663 1.00 19.93 187 GLY A O 1
ATOM 3008 N N . THR A 1 180 ? 21.324 -8.139 -4.751 1.00 15.67 188 THR A N 1
ATOM 3009 C CA . THR A 1 180 ? 20.849 -8.125 -3.377 1.00 12.84 188 THR A CA 1
ATOM 3010 C C . THR A 1 180 ? 21.540 -9.215 -2.580 1.00 11.14 188 THR A C 1
ATOM 3011 O O . THR A 1 180 ? 22.118 -10.147 -3.135 1.00 12.63 188 THR A O 1
ATOM 3022 N N . VAL A 1 181 ? 21.457 -9.078 -1.261 1.00 9.88 189 VAL A N 1
ATOM 3023 C CA . VAL A 1 181 ? 21.956 -10.075 -0.344 1.00 9.79 189 VAL A CA 1
ATOM 3024 C C . VAL A 1 181 ? 20.905 -10.336 0.723 1.00 9.03 189 VAL A C 1
ATOM 3025 O O . VAL A 1 181 ? 20.163 -9.439 1.127 1.00 9.81 189 VAL A O 1
ATOM 3038 N N . PHE A 1 182 ? 20.843 -11.579 1.169 1.00 8.66 190 PHE A N 1
ATOM 3039 C CA . PHE A 1 182 ? 20.052 -11.901 2.345 1.00 8.55 190 PHE A CA 1
ATOM 3040 C C . PHE A 1 182 ? 20.721 -11.326 3.581 1.00 9.10 190 PHE A C 1
ATOM 3041 O O . PHE A 1 182 ? 21.945 -11.231 3.672 1.00 11.86 190 PHE A O 1
ATOM 3058 N N . VAL A 1 183 ? 19.881 -10.934 4.530 1.00 8.51 191 VAL A N 1
ATOM 3059 C CA . VAL A 1 183 ? 20.325 -10.298 5.762 1.00 8.97 191 VAL A CA 1
ATOM 3060 C C . VAL A 1 183 ? 20.032 -11.242 6.935 1.00 8.04 191 VAL A C 1
ATOM 3061 O O . VAL A 1 183 ? 18.867 -11.533 7.195 1.00 8.15 191 VAL A O 1
ATOM 3074 N N . PRO A 1 184 ? 21.066 -11.755 7.622 1.00 7.84 192 PRO A N 1
ATOM 3075 C CA . PRO A 1 184 ? 20.804 -12.591 8.797 1.00 7.43 192 PRO A CA 1
ATOM 3076 C C . PRO A 1 184 ? 20.094 -11.779 9.883 1.00 6.83 192 PRO A C 1
ATOM 3077 O O . PRO A 1 184 ? 20.144 -10.559 9.884 1.00 7.02 192 PRO A O 1
ATOM 3088 N N . ASN A 1 185 ? 19.448 -12.490 10.801 1.00 6.79 193 ASN A N 1
ATOM 3089 C CA . ASN A 1 185 ? 18.621 -11.796 11.784 1.00 6.52 193 ASN A CA 1
ATOM 3090 C C . ASN A 1 185 ? 18.598 -12.564 13.100 1.00 6.35 193 ASN A C 1
ATOM 3091 O O . ASN A 1 185 ? 18.845 -13.760 13.126 1.00 7.23 193 ASN A O 1
ATOM 3102 N N . VAL A 1 186 ? 18.253 -11.862 14.177 1.00 6.40 194 VAL A N 1
ATOM 3103 C CA . VAL A 1 186 ? 17.974 -12.512 15.452 1.00 6.49 194 VAL A CA 1
ATOM 3104 C C . VAL A 1 186 ? 16.486 -12.854 15.647 1.00 6.56 194 VAL A C 1
ATOM 3105 O O . VAL A 1 186 ? 16.147 -13.539 16.610 1.00 7.20 194 VAL A O 1
ATOM 3118 N N . TYR A 1 187 ? 15.620 -12.419 14.734 1.00 6.54 195 TYR A N 1
ATOM 3119 C CA . TYR A 1 187 ? 14.248 -12.907 14.729 1.00 6.51 195 TYR A CA 1
ATOM 3120 C C . TYR A 1 187 ? 14.266 -14.336 14.220 1.00 7.12 195 TYR A C 1
ATOM 3121 O O . TYR A 1 187 ? 14.861 -14.611 13.183 1.00 8.99 195 TYR A O 1
ATOM 3139 N N . ASP A 1 188 ? 13.593 -15.228 14.940 1.00 7.30 196 ASP A N 1
ATOM 3140 C CA . ASP A 1 188 ? 13.560 -16.633 14.586 1.00 8.17 196 ASP A CA 1
ATOM 3141 C C . ASP A 1 188 ? 12.736 -16.830 13.305 1.00 7.87 196 ASP A C 1
ATOM 3142 O O . ASP A 1 188 ? 11.516 -16.682 13.307 1.00 7.77 196 ASP A O 1
ATOM 3157 N N . PHE A 1 189 ? 13.408 -17.146 12.204 1.00 8.41 197 PHE A N 1
ATOM 3158 C CA . PHE A 1 189 ? 12.731 -17.293 10.936 1.00 8.63 197 PHE A CA 1
ATOM 3159 C C . PHE A 1 189 ? 11.870 -18.552 10.881 1.00 9.25 197 PHE A C 1
ATOM 3160 O O . PHE A 1 189 ? 10.906 -18.584 10.125 1.00 9.72 197 PHE A O 1
ATOM 3177 N N . GLY A 1 190 ? 12.192 -19.573 11.675 1.00 9.97 198 GLY A N 1
ATOM 3178 C CA . GLY A 1 190 ? 11.315 -20.735 11.775 1.00 10.62 198 GLY A CA 1
ATOM 3179 C C . GLY A 1 190 ? 9.983 -20.321 12.385 1.00 9.88 198 GLY A C 1
ATOM 3180 O O . GLY A 1 190 ? 8.908 -20.690 11.895 1.00 10.42 198 GLY A O 1
ATOM 3184 N N . TYR A 1 191 ? 10.053 -19.533 13.455 1.00 8.95 199 TYR A N 1
ATOM 3185 C CA . TYR A 1 191 ? 8.850 -18.996 14.077 1.00 8.12 199 TYR A CA 1
ATOM 3186 C C . TYR A 1 191 ? 8.062 -18.166 13.060 1.00 7.62 199 TYR A C 1
ATOM 3187 O O . TYR A 1 191 ? 6.836 -18.298 12.958 1.00 7.93 199 TYR A O 1
ATOM 3205 N N . MET A 1 192 ? 8.757 -17.354 12.274 1.00 7.49 200 MET A N 1
ATOM 3206 C CA . MET A 1 192 ? 8.082 -16.532 11.285 1.00 7.46 200 MET A CA 1
ATOM 3207 C C . MET A 1 192 ? 7.314 -17.382 10.249 1.00 8.11 200 MET A C 1
ATOM 3208 O O . MET A 1 192 ? 6.209 -17.021 9.840 1.00 8.38 200 MET A O 1
ATOM 3222 N N A GLN A 1 193 ? 7.886 -18.507 9.813 0.46 8.66 201 GLN A N 1
ATOM 3223 N N B GLN A 1 193 ? 7.891 -18.494 9.829 0.54 9.27 201 GLN A N 1
ATOM 3224 C CA A GLN A 1 193 ? 7.159 -19.404 8.901 0.46 9.96 201 GLN A CA 1
ATOM 3225 C CA B GLN A 1 193 ? 7.197 -19.351 8.884 0.54 11.20 201 GLN A CA 1
ATOM 3226 C C A GLN A 1 193 ? 5.870 -19.848 9.541 0.46 12.02 201 GLN A C 1
ATOM 3227 C C B GLN A 1 193 ? 5.900 -19.891 9.526 0.54 9.30 201 GLN A C 1
ATOM 3228 O O A GLN A 1 193 ? 4.804 -19.859 8.913 0.46 14.24 201 GLN A O 1
ATOM 3229 O O B GLN A 1 193 ? 4.845 -19.981 8.887 0.54 9.06 201 GLN A O 1
ATOM 3256 N N . ARG A 1 194 ? 5.973 -20.236 10.803 1.00 10.35 202 ARG A N 1
ATOM 3257 C CA A ARG A 1 194 ? 4.800 -20.704 11.514 0.52 10.79 202 ARG A CA 1
ATOM 3258 C CA B ARG A 1 194 ? 4.807 -20.695 11.545 0.48 9.81 202 ARG A CA 1
ATOM 3259 C C . ARG A 1 194 ? 3.759 -19.599 11.729 1.00 9.27 202 ARG A C 1
ATOM 3260 O O . ARG A 1 194 ? 2.552 -19.880 11.697 1.00 9.61 202 ARG A O 1
ATOM 3298 N N . GLU A 1 195 ? 4.201 -18.350 11.895 1.00 8.50 203 GLU A N 1
ATOM 3299 C CA . GLU A 1 195 ? 3.248 -17.224 11.919 1.00 8.33 203 GLU A CA 1
ATOM 3300 C C . GLU A 1 195 ? 2.434 -17.191 10.635 1.00 8.51 203 GLU A C 1
ATOM 3301 O O . GLU A 1 195 ? 1.215 -17.024 10.660 1.00 8.72 203 GLU A O 1
ATOM 3313 N N . ALA A 1 196 ? 3.110 -17.320 9.495 1.00 8.88 204 ALA A N 1
ATOM 3314 C CA . ALA A 1 196 ? 2.436 -17.204 8.206 1.00 9.11 204 ALA A CA 1
ATOM 3315 C C . ALA A 1 196 ? 1.433 -18.336 8.010 1.00 9.43 204 ALA A C 1
ATOM 3316 O O . ALA A 1 196 ? 0.426 -18.157 7.341 1.00 11.07 204 ALA A O 1
ATOM 3323 N N . ALA A 1 197 ? 1.731 -19.496 8.592 1.00 9.14 205 ALA A N 1
ATOM 3324 C CA . ALA A 1 197 ? 0.865 -20.661 8.519 1.00 10.12 205 ALA A CA 1
ATOM 3325 C C . ALA A 1 197 ? -0.255 -20.619 9.558 1.00 9.74 205 ALA A C 1
ATOM 3326 O O . ALA A 1 197 ? -1.057 -21.554 9.630 1.00 10.58 205 ALA A O 1
ATOM 3333 N N . GLY A 1 198 ? -0.340 -19.566 10.358 1.00 9.29 206 GLY A N 1
ATOM 3334 C CA . GLY A 1 198 ? -1.385 -19.461 11.361 1.00 9.70 206 GLY A CA 1
ATOM 3335 C C . GLY A 1 198 ? -1.210 -20.398 12.542 1.00 9.57 206 GLY A C 1
ATOM 3336 O O . GLY A 1 198 ? -2.199 -20.741 13.210 1.00 10.95 206 GLY A O 1
ATOM 3340 N N . GLU A 1 199 ? 0.023 -20.815 12.804 1.00 9.32 207 GLU A N 1
ATOM 3341 C CA . GLU A 1 199 ? 0.318 -21.822 13.815 1.00 9.91 207 GLU A CA 1
ATOM 3342 C C . GLU A 1 199 ? 0.733 -21.282 15.167 1.00 9.59 207 GLU A C 1
ATOM 3343 O O . GLU A 1 199 ? 0.650 -22.008 16.161 1.00 10.74 207 GLU A O 1
ATOM 3364 N N . VAL A 1 200 ? 1.220 -20.045 15.186 1.00 9.16 208 VAL A N 1
ATOM 3365 C CA . VAL A 1 200 ? 1.699 -19.400 16.404 1.00 8.96 208 VAL A CA 1
ATOM 3366 C C . VAL A 1 200 ? 1.28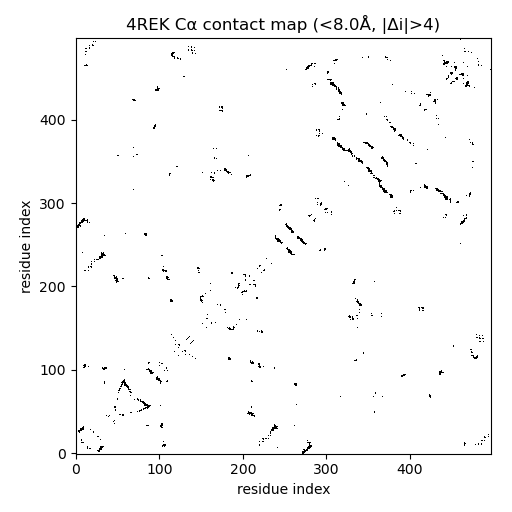4 -17.935 16.357 1.00 8.44 208 VAL A C 1
ATOM 3367 O O . VAL A 1 200 ? 1.041 -17.403 15.271 1.00 8.87 208 VAL A O 1
ATOM 3380 N N . PRO A 1 201 ? 1.257 -17.250 17.508 1.00 8.33 209 PRO A N 1
ATOM 3381 C CA . PRO A 1 201 ? 0.897 -15.836 17.515 1.00 8.41 209 PRO A CA 1
ATOM 3382 C C . PRO A 1 201 ? 1.836 -15.003 16.634 1.00 7.75 209 PRO A C 1
ATOM 3383 O O . PRO A 1 201 ? 3.060 -15.138 16.680 1.00 7.99 209 PRO A O 1
ATOM 3394 N N . LYS A 1 202 ? 1.240 -14.119 15.844 1.00 7.44 210 LYS A N 1
ATOM 3395 C CA . LYS A 1 202 ? 2.010 -13.272 14.960 1.00 7.20 210 LYS A CA 1
ATOM 3396 C C . LYS A 1 202 ? 2.655 -12.113 15.710 1.00 7.08 210 LYS A C 1
ATOM 3397 O O . LYS A 1 202 ? 2.133 -11.606 16.699 1.00 8.42 210 LYS A O 1
ATOM 3416 N N . SER A 1 203 ? 3.814 -11.703 15.204 1.00 6.41 211 SER A N 1
ATOM 3417 C CA . SER A 1 203 ? 4.510 -10.508 15.684 1.00 6.17 211 SER A CA 1
ATOM 3418 C C . SER A 1 203 ? 5.088 -9.777 14.471 1.00 6.05 211 SER A C 1
ATOM 3419 O O . SER A 1 203 ? 4.517 -8.757 14.036 1.00 6.65 211 SER A O 1
ATOM 3427 N N . ALA A 1 204 ? 6.148 -10.307 13.864 1.00 6.37 212 ALA A N 1
ATOM 3428 C CA . ALA A 1 204 ? 6.630 -9.741 12.600 1.00 6.71 212 ALA A CA 1
ATOM 3429 C C . ALA A 1 204 ? 5.523 -9.656 11.553 1.00 6.48 212 ALA A C 1
ATOM 3430 O O . ALA A 1 204 ? 5.528 -8.740 10.739 1.00 7.26 212 ALA A O 1
ATOM 3437 N N . LEU A 1 205 ? 4.615 -10.642 11.549 1.00 6.58 213 LEU A N 1
ATOM 3438 C CA . LEU A 1 205 ? 3.556 -10.671 10.552 1.00 6.93 213 LEU A CA 1
ATOM 3439 C C . LEU A 1 205 ? 2.271 -10.020 11.080 1.00 7.27 213 LEU A C 1
ATOM 3440 O O . LEU A 1 205 ? 1.203 -10.192 10.474 1.00 8.48 213 LEU A O 1
ATOM 3456 N N . ALA A 1 206 ? 2.385 -9.257 12.168 1.00 7.15 214 ALA A N 1
ATOM 3457 C CA . ALA A 1 206 ? 1.282 -8.456 12.694 1.00 7.89 214 ALA A CA 1
ATOM 3458 C C . ALA A 1 206 ? 1.759 -7.034 12.983 1.00 7.35 214 ALA A C 1
ATOM 3459 O O . ALA A 1 206 ? 1.372 -6.422 13.967 1.00 8.16 214 ALA A O 1
ATOM 3466 N N . THR A 1 207 ? 2.596 -6.513 12.093 1.00 7.21 215 THR A N 1
ATOM 3467 C CA . THR A 1 207 ? 3.020 -5.126 12.135 1.00 7.75 215 THR A CA 1
ATOM 3468 C C . THR A 1 207 ? 3.567 -4.725 13.505 1.00 7.12 215 THR A C 1
ATOM 3469 O O . THR A 1 207 ? 3.217 -3.699 14.057 1.00 8.10 215 THR A O 1
ATOM 3488 N N . GLU A 1 208 ? 4.501 -5.545 14.007 1.00 6.60 216 GLU A N 1
ATOM 3489 C CA . GLU A 1 208 ? 5.280 -5.226 15.201 1.00 6.33 216 GLU A CA 1
ATOM 3490 C C . GLU A 1 208 ? 6.763 -5.235 14.850 1.00 6.30 216 GLU A C 1
ATOM 3491 O O . GLU A 1 208 ? 7.231 -6.185 14.232 1.00 6.65 216 GLU A O 1
ATOM 3503 N N . VAL A 1 209 ? 7.480 -4.196 15.300 1.00 6.30 217 VAL A N 1
ATOM 3504 C CA . VAL A 1 209 ? 8.936 -4.267 15.406 1.00 6.33 217 VAL A CA 1
ATOM 3505 C C . VAL A 1 209 ? 9.460 -3.087 16.226 1.00 6.14 217 VAL A C 1
ATOM 3506 O O . VAL A 1 209 ? 10.196 -3.277 17.207 1.00 6.21 217 VAL A O 1
ATOM 3519 N N . ILE A 1 210 ? 9.087 -1.867 15.838 1.00 6.21 218 ILE A N 1
ATOM 3520 C CA . ILE A 1 210 ? 9.792 -0.676 16.328 1.00 6.29 218 ILE A CA 1
ATOM 3521 C C . ILE A 1 210 ? 9.371 -0.288 17.743 1.00 5.94 218 ILE A C 1
ATOM 3522 O O . ILE A 1 210 ? 10.074 0.487 18.408 1.00 6.38 218 ILE A O 1
ATOM 3538 N N . TYR A 1 211 ? 8.234 -0.827 18.210 1.00 5.63 219 TYR A N 1
ATOM 3539 C CA . TYR A 1 211 ? 7.849 -0.678 19.609 1.00 5.73 219 TYR A CA 1
ATOM 3540 C C . TYR A 1 211 ? 7.993 -1.997 20.350 1.00 5.66 219 TYR A C 1
ATOM 3541 O O . TYR A 1 211 ? 7.385 -2.200 21.400 1.00 5.94 219 TYR A O 1
ATOM 3559 N N . GLY A 1 212 ? 8.827 -2.902 19.819 1.00 5.77 220 GLY A N 1
ATOM 3560 C CA . GLY A 1 212 ? 8.993 -4.219 20.385 1.00 5.66 220 GLY A CA 1
ATOM 3561 C C . GLY A 1 212 ? 8.242 -5.286 19.600 1.00 5.83 220 GLY A C 1
ATOM 3562 O O . GLY A 1 212 ? 7.272 -5.024 18.882 1.00 7.00 220 GLY A O 1
ATOM 3566 N N . ASN A 1 213 ? 8.709 -6.515 19.777 1.00 5.90 221 ASN A N 1
ATOM 3567 C CA . ASN A 1 213 ? 8.062 -7.696 19.236 1.00 5.90 221 ASN A CA 1
ATOM 3568 C C . ASN A 1 213 ? 7.576 -8.557 20.377 1.00 6.26 221 ASN A C 1
ATOM 3569 O O . ASN A 1 213 ? 8.370 -8.977 21.214 1.00 7.02 221 ASN A O 1
ATOM 3580 N N . ASN A 1 214 ? 6.276 -8.848 20.396 1.00 6.35 222 ASN A N 1
ATOM 3581 C CA . ASN A 1 214 ? 5.735 -9.738 21.411 1.00 6.72 222 ASN A CA 1
ATOM 3582 C C . ASN A 1 214 ? 6.163 -11.191 21.240 1.00 7.02 222 ASN A C 1
ATOM 3583 O O . ASN A 1 214 ? 6.023 -11.971 22.170 1.00 7.97 222 ASN A O 1
ATOM 3594 N N . HIS A 1 215 ? 6.646 -11.570 20.054 1.00 6.56 223 HIS A N 1
ATOM 3595 C CA . HIS A 1 215 ? 7.114 -12.925 19.809 1.00 6.49 223 HIS A CA 1
ATOM 3596 C C . HIS A 1 215 ? 8.258 -12.861 18.813 1.00 6.23 223 HIS A C 1
ATOM 3597 O O . HIS A 1 215 ? 8.449 -11.874 18.118 1.00 6.94 223 HIS A O 1
ATOM 3611 N N . GLY A 1 216 ? 9.005 -13.953 18.719 1.00 6.48 224 GLY A N 1
ATOM 3612 C CA . GLY A 1 216 ? 9.928 -14.165 17.624 1.00 6.70 224 GLY A CA 1
ATOM 3613 C C . GLY A 1 216 ? 11.316 -13.539 17.741 1.00 6.60 224 GLY A C 1
ATOM 3614 O O . GLY A 1 216 ? 12.316 -14.188 17.399 1.00 7.33 224 GLY A O 1
ATOM 3618 N N . LYS A 1 217 ? 11.414 -12.287 18.164 1.00 7.14 225 LYS A N 1
ATOM 3619 C CA . LYS A 1 217 ? 12.686 -11.569 18.119 1.00 6.97 225 LYS A CA 1
ATOM 3620 C C . LYS A 1 217 ? 13.534 -11.878 19.339 1.00 7.05 225 LYS A C 1
ATOM 3621 O O . LYS A 1 217 ? 13.115 -11.635 20.466 1.00 7.79 225 LYS A O 1
ATOM 3640 N N A GLN A 1 218 ? 14.749 -12.380 19.118 0.56 6.13 226 GLN A N 1
ATOM 3641 N N B GLN A 1 218 ? 14.729 -12.426 19.090 0.44 7.68 226 GLN A N 1
ATOM 3642 C CA A GLN A 1 218 ? 15.611 -12.720 20.241 0.56 6.20 226 GLN A CA 1
ATOM 3643 C CA B GLN A 1 218 ? 15.690 -12.707 20.158 0.44 8.30 226 GLN A CA 1
ATOM 3644 C C A GLN A 1 218 ? 16.436 -11.504 20.630 0.56 6.91 226 GLN A C 1
ATOM 3645 C C B GLN A 1 218 ? 16.432 -11.440 20.560 0.44 7.12 226 GLN A C 1
ATOM 3646 O O A GLN A 1 218 ? 17.631 -11.386 20.304 0.56 8.27 226 GLN A O 1
ATOM 3647 O O B GLN A 1 218 ? 17.587 -11.224 20.178 0.44 7.30 226 GLN A O 1
ATOM 3674 N N . SER A 1 219 ? 15.755 -10.596 21.319 1.00 6.72 227 SER A N 1
ATOM 3675 C CA . SER A 1 219 ? 16.390 -9.432 21.911 1.00 6.49 227 SER A CA 1
ATOM 3676 C C . SER A 1 219 ? 17.326 -9.878 23.047 1.00 6.20 227 SER A C 1
ATOM 3677 O O . SER A 1 219 ? 17.374 -11.033 23.440 1.00 6.75 227 SER A O 1
ATOM 3685 N N . LEU A 1 220 ? 18.114 -8.917 23.554 1.00 6.04 228 LEU A N 1
ATOM 3686 C CA . LEU A 1 220 ? 19.208 -9.257 24.453 1.00 5.86 228 LEU A CA 1
ATOM 3687 C C . LEU A 1 220 ? 18.733 -9.792 25.796 1.00 6.13 228 LEU A C 1
ATOM 3688 O O . LEU A 1 220 ? 19.477 -10.517 26.475 1.00 6.64 228 LEU A O 1
ATOM 3704 N N . ASP A 1 221 ? 17.516 -9.435 26.207 1.00 6.40 229 ASP A N 1
ATOM 3705 C CA . ASP A 1 221 ? 16.943 -10.007 27.417 1.00 6.72 229 ASP A CA 1
ATOM 3706 C C . ASP A 1 221 ? 16.842 -11.536 27.345 1.00 7.17 229 ASP A C 1
ATOM 3707 O O . ASP A 1 221 ? 16.968 -12.202 28.368 1.00 7.95 229 ASP A O 1
ATOM 3716 N N . LYS A 1 222 ? 16.649 -12.076 26.139 1.00 7.28 230 LYS A N 1
ATOM 3717 C CA . LYS A 1 222 ? 16.590 -13.506 25.931 1.00 7.94 230 LYS A CA 1
ATOM 3718 C C . LYS A 1 222 ? 17.952 -14.161 25.732 1.00 7.98 230 LYS A C 1
ATOM 3719 O O . LYS A 1 222 ? 18.085 -15.344 25.956 1.00 9.86 230 LYS A O 1
ATOM 3738 N N . THR A 1 223 ? 18.956 -13.389 25.300 1.00 7.57 231 THR A N 1
ATOM 3739 C CA . THR A 1 223 ? 20.233 -13.963 24.919 1.00 7.95 231 THR A CA 1
ATOM 3740 C C . THR A 1 223 ? 21.294 -13.594 25.969 1.00 7.51 231 THR A C 1
ATOM 3741 O O . THR A 1 223 ? 21.361 -14.223 27.030 1.00 8.48 231 THR A O 1
ATOM 3752 N N . TYR A 1 224 ? 22.096 -12.572 25.709 1.00 6.96 232 TYR A N 1
ATOM 3753 C CA . TYR A 1 224 ? 23.173 -12.238 26.625 1.00 6.69 232 TYR A CA 1
ATOM 3754 C C . TYR A 1 224 ? 22.702 -11.947 28.042 1.00 6.72 232 TYR A C 1
ATOM 3755 O O . TYR A 1 224 ? 23.373 -12.351 28.998 1.00 7.20 232 TYR A O 1
ATOM 3773 N N . LEU A 1 225 ? 21.622 -11.176 28.206 1.00 6.66 233 LEU A N 1
ATOM 3774 C CA . LEU A 1 225 ? 21.233 -10.789 29.565 1.00 6.72 233 LEU A CA 1
ATOM 3775 C C . LEU A 1 225 ? 20.690 -11.970 30.358 1.00 7.23 233 LEU A C 1
ATOM 3776 O O . LEU A 1 225 ? 20.960 -12.100 31.551 1.00 7.51 233 LEU A O 1
ATOM 3792 N N . ALA A 1 226 ? 19.903 -12.838 29.706 1.00 7.60 234 ALA A N 1
ATOM 3793 C CA . ALA A 1 226 ? 19.450 -14.041 30.383 1.00 7.91 234 ALA A CA 1
ATOM 3794 C C . ALA A 1 226 ? 20.653 -14.859 30.857 1.00 7.94 234 ALA A C 1
ATOM 3795 O O . ALA A 1 226 ? 20.674 -15.365 31.986 1.00 8.43 234 ALA A O 1
ATOM 3802 N N . ALA A 1 227 ? 21.649 -14.996 29.991 1.00 7.96 235 ALA A N 1
ATOM 3803 C CA . ALA A 1 227 ? 22.853 -15.735 30.366 1.00 8.34 235 ALA A CA 1
ATOM 3804 C C . ALA A 1 227 ? 23.593 -15.029 31.511 1.00 7.86 235 ALA A C 1
ATOM 3805 O O . ALA A 1 227 ? 24.092 -15.685 32.442 1.00 8.36 235 ALA A O 1
ATOM 3812 N N . ALA A 1 228 ? 23.672 -13.714 31.468 1.00 7.56 236 ALA A N 1
ATOM 3813 C CA . ALA A 1 228 ? 24.341 -12.977 32.536 1.00 7.40 236 ALA A CA 1
ATOM 3814 C C . ALA A 1 228 ? 23.648 -13.219 33.873 1.00 7.59 236 ALA A C 1
ATOM 3815 O O . ALA A 1 228 ? 24.308 -13.499 34.889 1.00 7.84 236 ALA A O 1
ATOM 3822 N N . LEU A 1 229 ? 22.325 -13.133 33.895 1.00 7.77 237 LEU A N 1
ATOM 3823 C CA . LEU A 1 229 ? 21.584 -13.411 35.114 1.00 8.22 237 LEU A CA 1
ATOM 3824 C C . LEU A 1 229 ? 21.828 -14.851 35.575 1.00 8.69 237 LEU A C 1
ATOM 3825 O O . LEU A 1 229 ? 21.919 -15.127 36.775 1.00 9.42 237 LEU A O 1
ATOM 3841 N N . GLY A 1 230 ? 21.944 -15.765 34.619 1.00 8.73 238 GLY A N 1
ATOM 3842 C CA . GLY A 1 230 ? 22.191 -17.166 34.902 1.00 9.47 238 GLY A CA 1
ATOM 3843 C C . GLY A 1 230 ? 23.528 -17.453 35.574 1.00 9.87 238 GLY A C 1
ATOM 3844 O O . GLY A 1 230 ? 23.707 -18.529 36.126 1.00 11.36 238 GLY A O 1
ATOM 3848 N N . THR A 1 231 ? 24.478 -16.517 35.528 1.00 8.92 239 THR A N 1
ATOM 3849 C CA . THR A 1 231 ? 25.757 -16.741 36.182 1.00 8.90 239 THR A CA 1
ATOM 3850 C C . THR A 1 231 ? 25.648 -16.708 37.703 1.00 9.56 239 THR A C 1
ATOM 3851 O O . THR A 1 231 ? 26.550 -17.176 38.396 1.00 10.82 239 THR A O 1
ATOM 3862 N N . GLY A 1 232 ? 24.576 -16.109 38.215 1.00 9.35 240 GLY A N 1
ATOM 3863 C CA . GLY A 1 232 ? 24.421 -15.891 39.639 1.00 10.15 240 GLY A CA 1
ATOM 3864 C C . GLY A 1 232 ? 25.172 -14.685 40.179 1.00 10.09 240 GLY A C 1
ATOM 3865 O O . GLY A 1 232 ? 25.108 -14.430 41.379 1.00 11.61 240 GLY A O 1
ATOM 3869 N N A LYS A 1 233 ? 25.862 -13.950 39.304 0.57 8.01 241 LYS A N 1
ATOM 3870 N N B LYS A 1 233 ? 25.867 -13.957 39.306 0.43 10.59 241 LYS A N 1
ATOM 3871 C CA A LYS A 1 233 ? 26.724 -12.845 39.717 0.57 9.33 241 LYS A CA 1
ATOM 3872 C CA B LYS A 1 233 ? 26.725 -12.849 39.726 0.43 10.13 241 LYS A CA 1
ATOM 3873 C C A LYS A 1 233 ? 26.309 -11.516 39.106 0.57 8.52 241 LYS A C 1
ATOM 3874 C C B LYS A 1 233 ? 26.253 -11.493 39.211 0.43 9.13 241 LYS A C 1
ATOM 3875 O O A LYS A 1 233 ? 27.086 -10.564 39.132 0.57 9.16 241 LYS A O 1
ATOM 3876 O O B LYS A 1 233 ? 26.910 -10.488 39.453 0.43 11.10 241 LYS A O 1
ATOM 3913 N N . VAL A 1 234 ? 25.110 -11.455 38.527 1.00 8.11 242 VAL A N 1
ATOM 3914 C CA . VAL A 1 234 ? 24.637 -10.229 37.890 1.00 7.65 242 VAL A CA 1
ATOM 3915 C C . VAL A 1 234 ? 23.215 -9.915 38.320 1.00 7.96 242 VAL A C 1
ATOM 3916 O O . VAL A 1 234 ? 22.352 -10.812 38.329 1.00 9.03 242 VAL A O 1
ATOM 3929 N N A THR A 1 235 ? 22.945 -8.668 38.666 0.77 7.70 243 THR A N 1
ATOM 3930 N N B THR A 1 235 ? 22.983 -8.649 38.665 0.23 8.61 243 THR A N 1
ATOM 3931 C CA A THR A 1 235 ? 21.571 -8.233 38.866 0.77 8.79 243 THR A CA 1
ATOM 3932 C CA B THR A 1 235 ? 21.660 -8.132 39.005 0.23 7.04 243 THR A CA 1
ATOM 3933 C C A THR A 1 235 ? 21.347 -6.976 38.051 0.77 7.52 243 THR A C 1
ATOM 3934 C C B THR A 1 235 ? 21.358 -6.946 38.081 0.23 7.77 243 THR A C 1
ATOM 3935 O O A THR A 1 235 ? 22.303 -6.297 37.650 0.77 7.37 243 THR A O 1
ATOM 3936 O O B THR A 1 235 ? 22.287 -6.278 37.619 0.23 9.38 243 THR A O 1
ATOM 3957 N N . ILE A 1 236 ? 20.074 -6.699 37.802 1.00 7.87 244 ILE A N 1
ATOM 3958 C CA . ILE A 1 236 ? 19.666 -5.572 36.981 1.00 7.89 244 ILE A CA 1
ATOM 3959 C C . ILE A 1 236 ? 18.620 -4.772 37.751 1.00 8.20 244 ILE A C 1
ATOM 3960 O O . ILE A 1 236 ? 17.590 -5.335 38.162 1.00 10.25 244 ILE A O 1
ATOM 3976 N N . GLN A 1 237 ? 18.880 -3.477 37.938 1.00 7.54 245 GLN A N 1
ATOM 3977 C CA . GLN A 1 237 ? 17.915 -2.560 38.543 1.00 7.62 245 GLN A CA 1
ATOM 3978 C C . GLN A 1 237 ? 17.405 -1.617 37.466 1.00 7.28 245 GLN A C 1
ATOM 3979 O O . GLN A 1 237 ? 18.193 -0.967 36.783 1.00 8.95 245 GLN A O 1
ATOM 3993 N N . THR A 1 238 ? 16.086 -1.570 37.333 1.00 6.68 246 THR A N 1
ATOM 3994 C CA . THR A 1 238 ? 15.424 -0.849 36.265 1.00 6.32 246 THR A CA 1
ATOM 3995 C C . THR A 1 238 ? 14.856 0.472 36.771 1.00 6.32 246 THR A C 1
ATOM 3996 O O . THR A 1 238 ? 14.720 0.699 37.984 1.00 7.03 246 THR A O 1
ATOM 4007 N N . LEU A 1 239 ? 14.520 1.344 35.827 1.00 6.21 247 LEU A N 1
ATOM 4008 C CA . LEU A 1 239 ? 14.058 2.688 36.147 1.00 6.42 247 LEU A CA 1
ATOM 4009 C C . LEU A 1 239 ? 15.072 3.408 37.047 1.00 6.49 247 LEU A C 1
ATOM 4010 O O . LEU A 1 239 ? 14.724 4.244 37.869 1.00 7.33 247 LEU A O 1
ATOM 4026 N N . HIS A 1 240 ? 16.352 3.086 36.825 1.00 6.29 248 HIS A N 1
ATOM 4027 C CA . HIS A 1 240 ? 17.486 3.703 37.517 1.00 6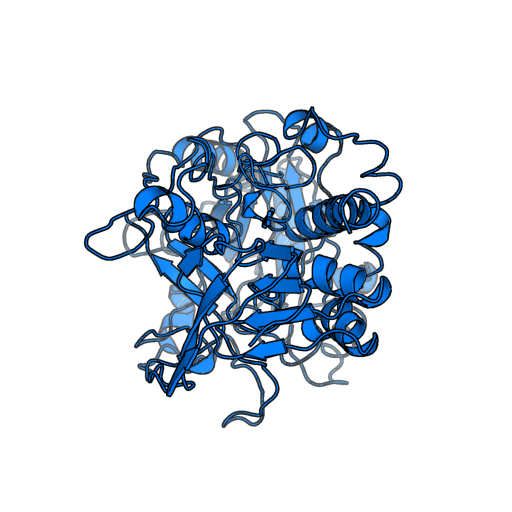.55 248 HIS A CA 1
ATOM 4028 C C . HIS A 1 240 ? 18.393 4.358 36.473 1.00 6.54 248 HIS A C 1
ATOM 4029 O O . HIS A 1 240 ? 18.990 3.667 35.644 1.00 7.10 248 HIS A O 1
ATOM 4043 N N . GLN A 1 241 ? 18.449 5.685 36.495 1.00 6.76 249 GLN A N 1
ATOM 4044 C CA . GLN A 1 241 ? 19.251 6.432 35.542 1.00 6.67 249 GLN A CA 1
ATOM 4045 C C . GLN A 1 241 ? 20.464 7.021 36.248 1.00 6.57 249 GLN A C 1
ATOM 4046 O O . GLN A 1 241 ? 20.328 7.774 37.212 1.00 7.02 249 GLN A O 1
ATOM 4060 N N . VAL A 1 242 ? 21.650 6.682 35.752 1.00 6.27 250 VAL A N 1
ATOM 4061 C CA . VAL A 1 242 ? 22.852 7.308 36.269 1.00 6.15 250 VAL A CA 1
ATOM 4062 C C . VAL A 1 242 ? 22.925 8.738 35.773 1.00 6.33 250 VAL A C 1
ATOM 4063 O O . VAL A 1 242 ? 22.756 8.988 34.568 1.00 6.56 250 VAL A O 1
ATOM 4076 N N A LYS A 1 243 ? 23.196 9.652 36.705 0.40 6.98 251 LYS A N 1
ATOM 4077 N N B LYS A 1 243 ? 23.169 9.672 36.695 0.60 6.42 251 LYS A N 1
ATOM 4078 C CA A LYS A 1 243 ? 23.259 11.078 36.429 0.40 8.15 251 LYS A CA 1
ATOM 4079 C CA B LYS A 1 243 ? 23.288 11.070 36.355 0.60 6.78 251 LYS A CA 1
ATOM 4080 C C A LYS A 1 243 ? 24.652 11.701 36.535 0.40 7.75 251 LYS A C 1
ATOM 4081 C C B LYS A 1 243 ? 24.743 11.545 36.395 0.60 7.81 251 LYS A C 1
ATOM 4082 O O A LYS A 1 243 ? 24.928 12.672 35.844 0.40 8.76 251 LYS A O 1
ATOM 4083 O O B LYS A 1 243 ? 25.200 12.166 35.450 0.60 10.94 251 LYS A O 1
ATOM 4120 N N . THR A 1 244 ? 25.483 11.205 37.447 1.00 7.30 252 THR A N 1
ATOM 4121 C CA . THR A 1 244 ? 26.852 11.688 37.591 1.00 7.53 252 THR A CA 1
ATOM 4122 C C . THR A 1 244 ? 27.785 10.557 37.967 1.00 7.58 252 THR A C 1
ATOM 4123 O O . THR A 1 244 ? 27.383 9.584 38.597 1.00 7.97 252 THR A O 1
ATOM 4134 N N . ILE A 1 245 ? 29.042 10.739 37.561 1.00 8.04 253 ILE A N 1
ATOM 4135 C CA . ILE A 1 245 ? 30.133 9.811 37.843 1.00 7.68 253 ILE A CA 1
ATOM 4136 C C . ILE A 1 245 ? 31.301 10.600 38.408 1.00 7.79 253 ILE A C 1
ATOM 4137 O O . ILE A 1 245 ? 31.707 11.583 37.806 1.00 8.49 253 ILE A O 1
ATOM 4153 N N . ARG A 1 246 ? 31.858 10.148 39.529 1.00 7.91 254 ARG A N 1
ATOM 4154 C CA . ARG A 1 246 ? 33.076 10.740 40.076 1.00 8.31 254 ARG A CA 1
ATOM 4155 C C . ARG A 1 246 ? 34.016 9.621 40.497 1.00 8.30 254 ARG A C 1
ATOM 4156 O O . ARG A 1 246 ? 33.600 8.495 40.712 1.00 8.43 254 ARG A O 1
ATOM 4177 N N . GLN A 1 247 ? 35.292 9.963 40.633 1.00 9.72 255 GLN A N 1
ATOM 4178 C CA A GLN A 1 247 ? 36.281 9.065 41.201 0.84 10.63 255 GLN A CA 1
ATOM 4179 C CA B GLN A 1 247 ? 36.270 9.047 41.203 0.16 10.65 255 GLN A CA 1
ATOM 4180 C C . GLN A 1 247 ? 36.310 9.270 42.704 1.00 12.10 255 GLN A C 1
ATOM 4181 O O . GLN A 1 247 ? 36.530 10.384 43.153 1.00 14.07 255 GLN A O 1
ATOM 4206 N N . THR A 1 248 ? 36.097 8.222 43.491 1.00 13.47 256 THR A N 1
ATOM 4207 C CA A THR A 1 248 ? 36.074 8.388 44.946 0.69 16.70 256 THR A CA 1
ATOM 4208 C CA B THR A 1 248 ? 36.061 8.404 44.936 0.31 15.92 256 THR A CA 1
ATOM 4209 C C . THR A 1 248 ? 37.444 8.711 45.457 1.00 18.03 256 THR A C 1
ATOM 4210 O O . THR A 1 248 ? 38.446 8.551 44.751 1.00 18.21 256 THR A O 1
ATOM 4229 N N A LYS A 1 249 ? 37.526 9.319 46.640 0.78 16.75 257 LYS A N 1
ATOM 4230 N N B LYS A 1 249 ? 37.423 8.751 46.781 0.22 16.76 257 LYS A N 1
ATOM 4231 C CA A LYS A 1 249 ? 38.823 9.676 47.183 0.78 13.20 257 LYS A CA 1
ATOM 4232 C CA B LYS A 1 249 ? 38.495 9.187 47.630 0.22 13.21 257 LYS A CA 1
ATOM 4233 C C A LYS A 1 249 ? 39.585 8.436 47.550 0.78 12.18 257 LYS A C 1
ATOM 4234 C C B LYS A 1 249 ? 39.791 8.420 47.378 0.22 12.17 257 LYS A C 1
ATOM 4235 O O A LYS A 1 249 ? 40.783 8.461 47.582 0.78 12.58 257 LYS A O 1
ATOM 4236 O O B LYS A 1 249 ? 40.861 8.936 47.686 0.22 12.56 257 LYS A O 1
ATOM 4273 N N A ASP A 1 250 ? 38.895 7.341 47.824 0.78 12.75 258 ASP A N 1
ATOM 4274 N N B ASP A 1 250 ? 39.693 7.182 46.865 0.22 12.35 258 ASP A N 1
ATOM 4275 C CA A ASP A 1 250 ? 39.581 6.115 48.224 0.78 13.23 258 ASP A CA 1
ATOM 4276 C CA B ASP A 1 250 ? 40.868 6.323 46.634 0.22 12.71 258 ASP A CA 1
ATOM 4277 C C A ASP A 1 250 ? 39.717 5.109 47.097 0.78 15.58 258 ASP A C 1
ATOM 4278 C C B ASP A 1 250 ? 41.009 5.546 45.322 0.22 12.57 258 ASP A C 1
ATOM 4279 O O A ASP A 1 250 ? 40.129 3.979 47.323 0.78 23.33 258 ASP A O 1
ATOM 4280 O O B ASP A 1 250 ? 41.710 4.540 45.288 0.22 18.51 258 ASP A O 1
ATOM 4297 N N A GLY A 1 251 ? 39.394 5.535 45.880 0.78 16.81 259 GLY A N 1
ATOM 4298 N N B GLY A 1 251 ? 40.348 5.983 44.266 0.22 12.10 259 GLY A N 1
ATOM 4299 C CA A GLY A 1 251 ? 39.566 4.694 44.717 0.78 16.57 259 GLY A CA 1
ATOM 4300 C CA B GLY A 1 251 ? 40.205 5.097 43.152 0.22 15.94 259 GLY A CA 1
ATOM 4301 C C A GLY A 1 251 ? 38.224 4.168 44.249 0.78 15.01 259 GLY A C 1
ATOM 4302 C C B GLY A 1 251 ? 39.015 4.360 43.674 0.22 18.65 259 GLY A C 1
ATOM 4303 O O A GLY A 1 251 ? 37.216 4.118 44.977 0.78 16.80 259 GLY A O 1
ATOM 4304 O O B GLY A 1 251 ? 38.922 3.977 44.818 0.22 23.30 259 GLY A O 1
ATOM 4311 N N A GLY A 1 252 ? 38.194 3.789 42.996 0.78 14.63 260 GLY A N 1
ATOM 4312 N N B GLY A 1 252 ? 38.039 4.203 42.833 0.22 14.76 260 GLY A N 1
ATOM 4313 C CA A GLY A 1 252 ? 36.935 3.417 42.402 0.78 11.86 260 GLY A CA 1
ATOM 4314 C CA B GLY A 1 252 ? 36.706 3.871 43.224 0.22 11.92 260 GLY A CA 1
ATOM 4315 C C A GLY A 1 252 ? 36.071 4.616 42.050 0.78 9.42 260 GLY A C 1
ATOM 4316 C C B GLY A 1 252 ? 35.928 4.782 42.309 0.22 9.45 260 GLY A C 1
ATOM 4317 O O A GLY A 1 252 ? 36.524 5.749 41.996 0.78 10.32 260 GLY A O 1
ATOM 4318 O O B GLY A 1 252 ? 36.356 5.916 42.089 0.22 10.33 260 GLY A O 1
ATOM 4325 N N . TYR A 1 253 ? 34.793 4.329 41.802 1.00 8.23 261 TYR A N 1
ATOM 4326 C CA . TYR A 1 253 ? 33.861 5.292 41.223 1.00 7.60 261 TYR A CA 1
ATOM 4327 C C . TYR A 1 253 ? 32.584 5.328 42.035 1.00 8.02 261 TYR A C 1
ATOM 4328 O O . TYR A 1 253 ? 32.128 4.313 42.544 1.00 9.24 261 TYR A O 1
ATOM 4346 N N . ALA A 1 254 ? 31.997 6.513 42.111 1.00 7.85 262 ALA A N 1
ATOM 4347 C CA . ALA A 1 254 ? 30.720 6.713 42.762 1.00 7.93 262 ALA A CA 1
ATOM 4348 C C . ALA A 1 254 ? 29.775 7.384 41.780 1.00 7.43 262 ALA A C 1
ATOM 4349 O O . ALA A 1 254 ? 30.146 8.298 41.055 1.00 8.06 262 ALA A O 1
ATOM 4356 N N . LEU A 1 255 ? 28.534 6.911 41.806 1.00 7.17 263 LEU A N 1
ATOM 4357 C CA . LEU A 1 255 ? 27.486 7.330 40.898 1.00 7.08 263 LEU A CA 1
ATOM 4358 C C . LEU A 1 255 ? 26.335 7.932 41.678 1.00 7.42 263 LEU A C 1
ATOM 4359 O O . LEU A 1 255 ? 25.945 7.396 42.719 1.00 9.01 263 LEU A O 1
ATOM 4375 N N . THR A 1 256 ? 25.741 9.005 41.151 1.00 7.11 264 THR A N 1
ATOM 4376 C CA . THR A 1 256 ? 24.417 9.394 41.609 1.00 7.45 264 THR A CA 1
ATOM 4377 C C . THR A 1 256 ? 23.408 8.820 40.620 1.00 7.19 264 THR A C 1
ATOM 4378 O O . THR A 1 256 ? 23.584 8.905 39.397 1.00 7.82 264 THR A O 1
ATOM 4397 N N . VAL A 1 257 ? 22.383 8.191 41.180 1.00 7.23 265 VAL A N 1
ATOM 4398 C CA . VAL A 1 257 ? 21.454 7.386 40.406 1.00 7.52 265 VAL A CA 1
ATOM 4399 C C . VAL A 1 257 ? 20.032 7.735 40.836 1.00 7.95 265 VAL A C 1
ATOM 4400 O O . VAL A 1 257 ? 19.684 7.625 42.009 1.00 9.90 265 VAL A O 1
ATOM 4413 N N . GLU A 1 258 ? 19.219 8.155 39.882 1.00 7.57 266 GLU A N 1
ATOM 4414 C CA . GLU A 1 258 ? 17.834 8.484 40.149 1.00 7.65 266 GLU A CA 1
ATOM 4415 C C . GLU A 1 258 ? 16.946 7.287 39.865 1.00 7.31 266 GLU A C 1
ATOM 4416 O O . GLU A 1 258 ? 17.018 6.710 38.776 1.00 7.50 266 GLU A O 1
ATOM 4428 N N . GLN A 1 259 ? 16.106 6.936 40.831 1.00 7.63 267 GLN A N 1
ATOM 4429 C CA . GLN A 1 259 ? 15.078 5.929 40.637 1.00 7.62 267 GLN A CA 1
ATOM 4430 C C . GLN A 1 259 ? 13.752 6.636 40.399 1.00 7.56 267 GLN A C 1
ATOM 4431 O O . GLN A 1 259 ? 13.365 7.484 41.206 1.00 8.47 267 GLN A O 1
ATOM 4445 N N . LYS A 1 260 ? 13.078 6.283 39.309 1.00 7.65 268 LYS A N 1
ATOM 4446 C CA . LYS A 1 260 ? 11.795 6.857 38.962 1.00 7.67 268 LYS A CA 1
ATOM 4447 C C . LYS A 1 260 ? 10.739 5.772 38.848 1.00 7.52 268 LYS A C 1
ATOM 4448 O O . LYS A 1 260 ? 11.066 4.595 38.746 1.00 8.44 268 LYS A O 1
ATOM 4467 N N . ASP A 1 261 ? 9.474 6.192 38.859 1.00 7.94 269 ASP A N 1
ATOM 4468 C CA . ASP A 1 261 ? 8.406 5.299 38.451 1.00 8.01 269 ASP A CA 1
ATOM 4469 C C . ASP A 1 261 ? 8.160 5.437 36.942 1.00 7.76 269 ASP A C 1
ATOM 4470 O O . ASP A 1 261 ? 8.811 6.226 36.251 1.00 8.01 269 ASP A O 1
ATOM 4479 N N . THR A 1 262 ? 7.208 4.667 36.424 1.00 7.80 270 THR A N 1
ATOM 4480 C CA . THR A 1 262 ? 6.957 4.673 34.990 1.00 7.74 270 THR A CA 1
ATOM 4481 C C . THR A 1 262 ? 6.273 5.953 34.499 1.00 8.00 270 THR A C 1
ATOM 4482 O O . THR A 1 262 ? 6.192 6.171 33.295 1.00 8.34 270 THR A O 1
ATOM 4493 N N . ASP A 1 263 ? 5.785 6.779 35.425 1.00 8.17 271 ASP A N 1
ATOM 4494 C CA . ASP A 1 263 ? 5.276 8.104 35.084 1.00 8.75 271 ASP A CA 1
ATOM 4495 C C . ASP A 1 263 ? 6.372 9.164 35.126 1.00 8.71 271 ASP A C 1
ATOM 4496 O O . ASP A 1 263 ? 6.109 10.337 34.881 1.00 10.03 271 ASP A O 1
ATOM 4505 N N . GLY A 1 264 ? 7.598 8.763 35.452 1.00 8.48 272 GLY A N 1
ATOM 4506 C CA . GLY A 1 264 ? 8.701 9.698 35.532 1.00 9.01 272 GLY A CA 1
ATOM 4507 C C . GLY A 1 264 ? 8.833 10.424 36.858 1.00 9.47 272 GLY A C 1
ATOM 4508 O O . GLY A 1 264 ? 9.666 11.321 36.967 1.00 10.48 272 GLY A O 1
ATOM 4512 N N . LYS A 1 265 ? 8.066 10.036 37.867 1.00 9.16 273 LYS A N 1
ATOM 4513 C CA . LYS A 1 265 ? 8.194 10.656 39.175 1.00 9.84 273 LYS A CA 1
ATOM 4514 C C . LYS A 1 265 ? 9.463 10.162 39.854 1.00 9.27 273 LYS A C 1
ATOM 4515 O O . LYS A 1 265 ? 9.727 8.968 39.879 1.00 9.24 273 LYS A O 1
ATOM 4550 N N . LEU A 1 266 ? 10.203 11.099 40.443 1.00 9.99 274 LEU A N 1
ATOM 4551 C CA . LEU A 1 266 ? 11.416 10.775 41.168 1.00 9.98 274 LEU A CA 1
ATOM 4552 C C . LEU A 1 266 ? 11.069 10.123 42.508 1.00 10.23 274 LEU A C 1
ATOM 4553 O O . LEU A 1 266 ? 10.392 10.729 43.338 1.00 12.84 274 LEU A O 1
ATOM 4569 N N . LEU A 1 267 ? 11.531 8.889 42.705 1.00 9.74 275 LEU A N 1
ATOM 4570 C CA . LEU A 1 267 ? 11.270 8.134 43.926 1.00 10.49 275 LEU A CA 1
ATOM 4571 C C . LEU A 1 267 ? 12.412 8.238 44.926 1.00 11.72 275 LEU A C 1
ATOM 4572 O O . LEU A 1 267 ? 12.177 8.262 46.131 1.00 14.00 275 LEU A O 1
ATOM 4588 N N . ALA A 1 268 ? 13.643 8.285 44.427 1.00 10.86 276 ALA A N 1
ATOM 4589 C CA . ALA A 1 268 ? 14.823 8.296 45.279 1.00 11.48 276 ALA A CA 1
ATOM 4590 C C . ALA A 1 268 ? 16.029 8.681 44.449 1.00 10.62 276 ALA A C 1
ATOM 4591 O O . ALA A 1 268 ? 16.058 8.457 43.240 1.00 10.46 276 ALA A O 1
ATOM 4598 N N . THR A 1 269 ? 17.026 9.255 45.114 1.00 11.33 277 THR A N 1
ATOM 4599 C CA . THR A 1 269 ? 18.341 9.450 44.536 1.00 11.84 277 THR A CA 1
ATOM 4600 C C . THR A 1 269 ? 19.305 8.679 45.414 1.00 12.16 277 THR A C 1
ATOM 4601 O O . THR A 1 269 ? 19.337 8.865 46.626 1.00 16.03 277 THR A O 1
ATOM 4612 N N . LYS A 1 270 ? 20.063 7.800 44.780 1.00 10.94 278 LYS A N 1
ATOM 4613 C CA . LYS A 1 270 ? 20.936 6.857 45.443 1.00 11.33 278 LYS A CA 1
ATOM 4614 C C . LYS A 1 270 ? 22.373 7.101 45.055 1.00 10.11 278 LYS A C 1
ATOM 4615 O O . LYS A 1 270 ? 22.654 7.534 43.943 1.00 10.92 278 LYS A O 1
ATOM 4634 N N . GLU A 1 271 ? 23.277 6.793 45.971 1.00 10.39 279 GLU A N 1
ATOM 4635 C CA A GLU A 1 271 ? 24.680 6.758 45.637 0.57 11.41 279 GLU A CA 1
ATOM 4636 C CA B GLU A 1 271 ? 24.706 6.765 45.704 0.43 10.93 279 GLU A CA 1
ATOM 4637 C C . GLU A 1 271 ? 25.141 5.307 45.593 1.00 10.95 279 GLU A C 1
ATOM 4638 O O . GLU A 1 271 ? 24.947 4.534 46.531 1.00 13.93 279 GLU A O 1
ATOM 4660 N N . ILE A 1 272 ? 25.706 4.939 44.449 1.00 10.19 280 ILE A N 1
ATOM 4661 C CA . ILE A 1 272 ? 26.144 3.586 44.182 1.00 10.85 280 ILE A CA 1
ATOM 4662 C C . ILE A 1 272 ? 27.612 3.669 43.806 1.00 10.73 280 ILE A C 1
ATOM 4663 O O . ILE A 1 272 ? 27.998 4.518 43.021 1.00 11.61 280 ILE A O 1
ATOM 4679 N N . SER A 1 273 ? 28.434 2.818 44.408 1.00 11.82 281 SER A N 1
ATOM 4680 C CA . SER A 1 273 ? 29.863 2.871 44.152 1.00 11.72 281 SER A CA 1
ATOM 4681 C C . SER A 1 273 ? 30.401 1.521 43.737 1.00 10.11 281 SER A C 1
ATOM 4682 O O . SER A 1 273 ? 29.733 0.504 43.916 1.00 11.15 281 SER A O 1
ATOM 4695 N N . CYS A 1 274 ? 31.602 1.526 43.166 1.00 8.49 282 CYS A N 1
ATOM 4696 C CA . CYS A 1 274 ? 32.152 0.324 42.574 1.00 8.04 282 CYS A CA 1
ATOM 4697 C C . CYS A 1 274 ? 33.662 0.443 42.415 1.00 8.11 282 CYS A C 1
ATOM 4698 O O . CYS A 1 274 ? 34.249 1.515 42.593 1.00 8.67 282 CYS A O 1
ATOM 4706 N N . ARG A 1 275 ? 34.272 -0.689 42.101 1.00 8.36 283 ARG A N 1
ATOM 4707 C CA . ARG A 1 275 ? 35.674 -0.777 41.753 1.00 8.74 283 ARG A CA 1
ATOM 4708 C C . ARG A 1 275 ? 35.877 -0.602 40.239 1.00 8.61 283 ARG A C 1
ATOM 4709 O O . ARG A 1 275 ? 36.786 0.112 39.798 1.00 10.07 283 ARG A O 1
ATOM 4748 N N . TYR A 1 276 ? 35.051 -1.285 39.450 1.00 7.73 284 TYR A N 1
ATOM 4749 C CA . TYR A 1 276 ? 35.138 -1.262 37.992 1.00 7.61 284 TYR A CA 1
ATOM 4750 C C . TYR A 1 276 ? 33.839 -0.686 37.458 1.00 7.41 284 TYR A C 1
ATOM 4751 O O . TYR A 1 276 ? 32.762 -1.144 37.845 1.00 8.62 284 TYR A O 1
ATOM 4769 N N . LEU A 1 277 ? 33.933 0.300 36.568 1.00 6.63 285 LEU A N 1
ATOM 4770 C CA . LEU A 1 277 ? 32.761 0.957 36.032 1.00 6.26 285 LEU A CA 1
ATOM 4771 C C . LEU A 1 277 ? 32.775 0.832 34.504 1.00 6.12 285 LEU A C 1
ATOM 4772 O O . LEU A 1 277 ? 33.728 1.254 33.851 1.00 6.66 285 LEU A O 1
ATOM 4788 N N . PHE A 1 278 ? 31.700 0.238 33.976 1.00 6.14 286 PHE A N 1
ATOM 4789 C CA . PHE A 1 278 ? 31.535 0.003 32.544 1.00 6.03 286 PHE A CA 1
ATOM 4790 C C . PHE A 1 278 ? 30.346 0.812 32.038 1.00 6.04 286 PHE A C 1
ATOM 4791 O O . PHE A 1 278 ? 29.228 0.663 32.538 1.00 7.09 286 PHE A O 1
ATOM 4808 N N . LEU A 1 279 ? 30.578 1.647 31.034 1.00 6.00 287 LEU A N 1
ATOM 4809 C CA . LEU A 1 279 ? 29.530 2.436 30.413 1.00 5.77 287 LEU A CA 1
ATOM 4810 C C . LEU A 1 279 ? 29.017 1.703 29.177 1.00 5.81 287 LEU A C 1
ATOM 4811 O O . LEU A 1 279 ? 29.769 1.428 28.239 1.00 6.47 287 LEU A O 1
ATOM 4827 N N . GLY A 1 280 ? 27.711 1.409 29.203 1.00 5.66 288 GLY A N 1
ATOM 4828 C CA . GLY A 1 280 ? 26.997 0.813 28.091 1.00 5.68 288 GLY A CA 1
ATOM 4829 C C . GLY A 1 280 ? 25.693 1.546 27.846 1.00 5.53 288 GLY A C 1
ATOM 4830 O O . GLY A 1 280 ? 24.678 0.923 27.462 1.00 5.93 288 GLY A O 1
ATOM 4834 N N . ALA A 1 281 ? 25.713 2.849 28.018 1.00 5.51 289 ALA A N 1
ATOM 4835 C CA . ALA A 1 281 ? 24.543 3.698 27.890 1.00 5.47 289 ALA A CA 1
ATOM 4836 C C . ALA A 1 281 ? 24.293 4.168 26.453 1.00 5.40 289 ALA A C 1
ATOM 4837 O O . ALA A 1 281 ? 23.367 4.978 26.220 1.00 6.16 289 ALA A O 1
ATOM 4844 N N . GLY A 1 282 ? 25.034 3.620 25.497 1.00 5.99 290 GLY A N 1
ATOM 4845 C CA . GLY A 1 282 ? 24.882 3.933 24.094 1.00 5.79 290 GLY A CA 1
ATOM 4846 C C . GLY A 1 282 ? 25.754 5.094 23.651 1.00 5.76 290 GLY A C 1
ATOM 4847 O O . GLY A 1 282 ? 26.301 5.860 24.466 1.00 6.25 290 GLY A O 1
ATOM 4851 N N . SER A 1 283 ? 25.849 5.272 22.334 1.00 5.75 291 SER A N 1
ATOM 4852 C CA . SER A 1 283 ? 26.510 6.434 21.771 1.00 5.85 291 SER A CA 1
ATOM 4853 C C . SER A 1 283 ? 26.044 7.721 22.453 1.00 6.34 291 SER A C 1
ATOM 4854 O O . SER A 1 283 ? 26.865 8.561 22.842 1.00 7.18 291 SER A O 1
ATOM 4862 N N A LEU A 1 284 ? 24.734 7.903 22.588 0.69 5.64 292 LEU A N 1
ATOM 4863 N N B LEU A 1 284 ? 24.734 7.883 22.612 0.31 7.35 292 LEU A N 1
ATOM 4864 C CA A LEU A 1 284 ? 24.234 9.117 23.229 0.69 5.70 292 LEU A CA 1
ATOM 4865 C CA B LEU A 1 284 ? 24.226 9.105 23.217 0.31 7.86 292 LEU A CA 1
ATOM 4866 C C A LEU A 1 284 ? 24.520 9.116 24.727 0.69 5.64 292 LEU A C 1
ATOM 4867 C C B LEU A 1 284 ? 24.454 9.145 24.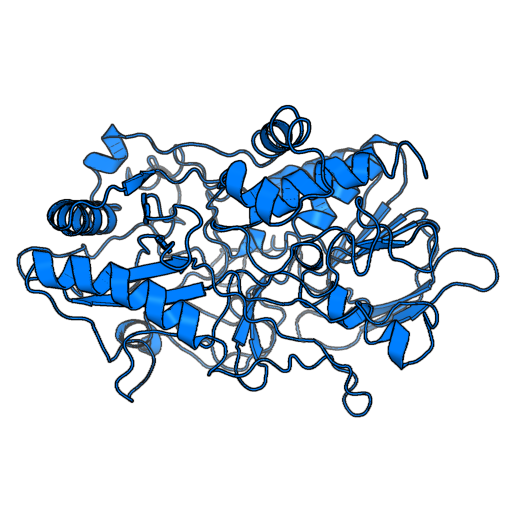720 0.31 8.01 292 LEU A C 1
ATOM 4868 O O A LEU A 1 284 ? 25.040 10.096 25.275 0.69 6.00 292 LEU A O 1
ATOM 4869 O O B LEU A 1 284 ? 24.903 10.165 25.257 0.31 9.53 292 LEU A O 1
ATOM 4900 N N . GLY A 1 285 ? 24.136 8.048 25.402 1.00 6.20 293 GLY A N 1
ATOM 4901 C CA . GLY A 1 285 ? 24.117 8.059 26.861 1.00 6.01 293 GLY A CA 1
ATOM 4902 C C . GLY A 1 285 ? 25.489 8.017 27.493 1.00 5.90 293 GLY A C 1
ATOM 4903 O O . GLY A 1 285 ? 25.738 8.694 28.505 1.00 6.39 293 GLY A O 1
ATOM 4907 N N . SER A 1 286 ? 26.383 7.197 26.943 1.00 5.79 294 SER A N 1
ATOM 4908 C CA . SER A 1 286 ? 27.727 7.122 27.501 1.00 5.66 294 SER A CA 1
ATOM 4909 C C . SER A 1 286 ? 28.473 8.431 27.251 1.00 5.78 294 SER A C 1
ATOM 4910 O O . SER A 1 286 ? 29.161 8.961 28.138 1.00 6.29 294 SER A O 1
ATOM 4918 N N . THR A 1 287 ? 28.336 8.965 26.037 1.00 5.91 295 THR A N 1
ATOM 4919 C CA . THR A 1 287 ? 29.013 10.200 25.709 1.00 6.04 295 THR A CA 1
ATOM 4920 C C . THR A 1 287 ? 28.489 11.320 26.608 1.00 6.17 295 THR A C 1
ATOM 4921 O O . THR A 1 287 ? 29.282 12.148 27.107 1.00 6.58 295 THR A O 1
ATOM 4932 N N . GLU A 1 288 ? 27.178 11.394 26.820 1.00 6.17 296 GLU A N 1
ATOM 4933 C CA . GLU A 1 288 ? 26.641 12.449 27.663 1.00 6.46 296 GLU A CA 1
ATOM 4934 C C . GLU A 1 288 ? 27.212 12.358 29.088 1.00 6.17 296 GLU A C 1
ATOM 4935 O O . GLU A 1 288 ? 27.581 13.370 29.681 1.00 6.39 296 GLU A O 1
ATOM 4956 N N . LEU A 1 289 ? 27.257 11.157 29.640 1.00 6.01 297 LEU A N 1
ATOM 4957 C CA . LEU A 1 289 ? 27.796 11.004 30.984 1.00 6.03 297 LEU A CA 1
ATOM 4958 C C . LEU A 1 289 ? 29.228 11.511 31.070 1.00 5.98 297 LEU A C 1
ATOM 4959 O O . LEU A 1 289 ? 29.605 12.163 32.057 1.00 6.32 297 LEU A O 1
ATOM 4975 N N . LEU A 1 290 ? 30.054 11.203 30.073 1.00 6.16 298 LEU A N 1
ATOM 4976 C CA . LEU A 1 290 ? 31.446 11.589 30.132 1.00 6.35 298 LEU A CA 1
ATOM 4977 C C . LEU A 1 290 ? 31.663 13.070 29.818 1.00 6.34 298 LEU A C 1
ATOM 4978 O O . LEU A 1 290 ? 32.504 13.708 30.487 1.00 6.64 298 LEU A O 1
ATOM 4994 N N A VAL A 1 291 ? 30.957 13.675 28.852 0.66 6.88 299 VAL A N 1
ATOM 4995 N N B VAL A 1 291 ? 30.925 13.608 28.873 0.34 5.67 299 VAL A N 1
ATOM 4996 C CA A VAL A 1 291 ? 31.131 15.121 28.678 0.66 7.00 299 VAL A CA 1
ATOM 4997 C CA B VAL A 1 291 ? 31.026 15.009 28.597 0.34 6.00 299 VAL A CA 1
ATOM 4998 C C A VAL A 1 291 ? 30.656 15.855 29.928 0.66 6.53 299 VAL A C 1
ATOM 4999 C C B VAL A 1 291 ? 30.609 15.830 29.838 0.34 6.78 299 VAL A C 1
ATOM 5000 O O A VAL A 1 291 ? 31.304 16.825 30.374 0.66 7.57 299 VAL A O 1
ATOM 5001 O O B VAL A 1 291 ? 31.233 16.840 30.161 0.34 6.25 299 VAL A O 1
ATOM 5026 N N . ARG A 1 292 ? 29.546 15.403 30.512 1.00 6.27 300 ARG A N 1
ATOM 5027 C CA . ARG A 1 292 ? 29.092 16.022 31.757 1.00 6.00 300 ARG A CA 1
ATOM 5028 C C . ARG A 1 292 ? 30.181 15.907 32.824 1.00 6.08 300 ARG A C 1
ATOM 5029 O O . ARG A 1 292 ? 30.489 16.886 33.513 1.00 6.57 300 ARG A O 1
ATOM 5050 N N . ALA A 1 293 ? 30.731 14.715 33.012 1.00 6.15 301 ALA A N 1
ATOM 5051 C CA . ALA A 1 293 ? 31.715 14.525 34.071 1.00 6.27 301 ALA A CA 1
ATOM 5052 C C . ALA A 1 293 ? 32.949 15.390 33.829 1.00 6.34 301 ALA A C 1
ATOM 5053 O O . ALA A 1 293 ? 33.513 15.959 34.782 1.00 6.90 301 ALA A O 1
ATOM 5060 N N . ARG A 1 294 ? 33.400 15.489 32.587 1.00 6.49 302 ARG A N 1
ATOM 5061 C CA . ARG A 1 294 ? 34.548 16.335 32.293 1.00 6.77 302 ARG A CA 1
ATOM 5062 C C . ARG A 1 294 ? 34.223 17.780 32.641 1.00 7.05 302 ARG A C 1
ATOM 5063 O O . ARG A 1 294 ? 34.978 18.460 33.360 1.00 8.01 302 ARG A O 1
ATOM 5084 N N . ASP A 1 295 ? 33.109 18.279 32.118 1.00 7.17 303 ASP A N 1
ATOM 5085 C CA . ASP A 1 295 ? 32.873 19.700 32.126 1.00 8.22 303 ASP A CA 1
ATOM 5086 C C . ASP A 1 295 ? 32.290 20.217 33.436 1.00 9.42 303 ASP A C 1
ATOM 5087 O O . ASP A 1 295 ? 32.368 21.405 33.702 1.00 13.58 303 ASP A O 1
ATOM 5096 N N . THR A 1 296 ? 31.776 19.325 34.273 1.00 7.52 304 THR A N 1
ATOM 5097 C CA . THR A 1 296 ? 31.361 19.682 35.632 1.00 7.49 304 THR A CA 1
ATOM 5098 C C . THR A 1 296 ? 32.417 19.341 36.675 1.00 7.66 304 THR A C 1
ATOM 5099 O O . THR A 1 296 ? 32.202 19.555 37.875 1.00 8.45 304 THR A O 1
ATOM 5110 N N . GLY A 1 297 ? 33.568 18.828 36.235 1.00 7.88 305 GLY A N 1
ATOM 5111 C CA . GLY A 1 297 ? 34.695 18.670 37.114 1.00 8.14 305 GLY A CA 1
ATOM 5112 C C . GLY A 1 297 ? 34.728 17.417 37.956 1.00 8.26 305 GLY A C 1
ATOM 5113 O O . GLY A 1 297 ? 35.568 17.326 38.851 1.00 9.68 305 GLY A O 1
ATOM 5117 N N . THR A 1 298 ? 33.859 16.446 37.684 1.00 7.81 306 THR A N 1
ATOM 5118 C CA . THR A 1 298 ? 33.869 15.208 38.443 1.00 8.30 306 THR A CA 1
ATOM 5119 C C . THR A 1 298 ? 34.791 14.137 37.854 1.00 8.52 306 THR A C 1
ATOM 5120 O O . THR A 1 298 ? 35.190 13.227 38.578 1.00 9.83 306 THR A O 1
ATOM 5131 N N . LEU A 1 299 ? 35.115 14.225 36.560 1.00 7.99 307 LEU A N 1
ATOM 5132 C CA . LEU A 1 299 ? 36.196 13.424 35.956 1.00 7.81 307 LEU A CA 1
ATOM 5133 C C . LEU A 1 299 ? 37.055 14.390 35.157 1.00 8.22 307 LEU A C 1
ATOM 5134 O O . LEU A 1 299 ? 37.028 14.421 33.924 1.00 8.20 307 LEU A O 1
ATOM 5150 N N . PRO A 1 300 ? 37.821 15.220 35.876 1.00 9.40 308 PRO A N 1
ATOM 5151 C CA . PRO A 1 300 ? 38.511 16.320 35.206 1.00 10.76 308 PRO A CA 1
ATOM 5152 C C . PRO A 1 300 ? 39.660 15.876 34.299 1.00 10.92 308 PRO A C 1
ATOM 5153 O O . PRO A 1 300 ? 40.140 16.698 33.521 1.00 13.87 308 PRO A O 1
ATOM 5164 N N . ASN A 1 301 ? 40.083 14.622 34.383 1.00 10.36 309 ASN A N 1
ATOM 5165 C CA A ASN A 1 301 ? 41.203 14.140 33.586 0.31 9.63 309 ASN A CA 1
ATOM 5166 C CA B ASN A 1 301 ? 41.202 14.182 33.560 0.69 12.05 309 ASN A CA 1
ATOM 5167 C C . ASN A 1 301 ? 40.785 13.547 32.238 1.00 10.46 309 ASN A C 1
ATOM 5168 O O . ASN A 1 301 ? 41.624 13.022 31.521 1.00 12.47 309 ASN A O 1
ATOM 5188 N N . LEU A 1 302 ? 39.498 13.629 31.900 1.00 8.79 310 LEU A N 1
ATOM 5189 C CA . LEU A 1 302 ? 39.038 13.161 30.604 1.00 8.18 310 LEU A CA 1
ATOM 5190 C C . LEU A 1 302 ? 39.611 14.048 29.510 1.00 8.75 310 LEU A C 1
ATOM 5191 O O . LEU A 1 302 ? 39.782 15.248 29.696 1.00 10.70 310 LEU A O 1
ATOM 5207 N N . ASN A 1 303 ? 39.886 13.451 28.355 1.00 8.29 311 ASN A N 1
ATOM 5208 C CA . ASN A 1 303 ? 40.533 14.180 27.284 1.00 8.46 311 ASN A CA 1
ATOM 5209 C C . ASN A 1 303 ? 39.556 14.887 26.345 1.00 8.84 311 ASN A C 1
ATOM 5210 O O . ASN A 1 303 ? 38.331 14.795 26.481 1.00 8.91 311 ASN A O 1
ATOM 5221 N N . SER A 1 304 ? 40.136 15.627 25.411 1.00 9.30 312 SER A N 1
ATOM 5222 C CA . SER A 1 304 ? 39.360 16.465 24.516 1.00 10.22 312 SER A CA 1
ATOM 5223 C C . SER A 1 304 ? 38.616 15.664 23.456 1.00 9.73 312 SER A C 1
ATOM 5224 O O . SER A 1 304 ? 37.730 16.208 22.808 1.00 11.18 312 SER A O 1
ATOM 5232 N N . GLU A 1 305 ? 38.974 14.391 23.283 1.00 8.71 313 GLU A N 1
ATOM 5233 C CA . GLU A 1 305 ? 38.300 13.525 22.322 1.00 8.52 313 GLU A CA 1
ATOM 5234 C C . GLU A 1 305 ? 36.955 13.039 22.855 1.00 7.83 313 GLU A C 1
ATOM 5235 O O . GLU A 1 305 ? 36.117 12.582 22.076 1.00 8.26 313 GLU A O 1
ATOM 5247 N N . VAL A 1 306 ? 36.728 13.109 24.159 1.00 7.51 314 VAL A N 1
ATOM 5248 C CA . VAL A 1 306 ? 35.415 12.776 24.692 1.00 7.05 314 VAL A CA 1
ATOM 5249 C C . VAL A 1 306 ? 34.402 13.767 24.108 1.00 6.73 314 VAL A C 1
ATOM 5250 O O . VAL A 1 306 ? 34.564 14.969 24.212 1.00 7.62 314 VAL A O 1
ATOM 5263 N N . GLY A 1 307 ? 33.366 13.221 23.463 1.00 6.61 315 GLY A N 1
ATOM 5264 C CA . GLY A 1 307 ? 32.368 14.010 22.767 1.00 6.78 315 GLY A CA 1
ATOM 5265 C C . GLY A 1 307 ? 32.515 14.006 21.251 1.00 6.91 315 GLY A C 1
ATOM 5266 O O . GLY A 1 307 ? 31.547 14.294 20.553 1.00 7.95 315 GLY A O 1
ATOM 5270 N N . ALA A 1 308 ? 33.714 13.714 20.746 1.00 7.09 316 ALA A N 1
ATOM 5271 C CA . ALA A 1 308 ? 34.021 13.904 19.333 1.00 7.41 316 ALA A CA 1
ATOM 5272 C C . ALA A 1 308 ? 33.688 12.687 18.480 1.00 6.82 316 ALA A C 1
ATOM 5273 O O . ALA A 1 308 ? 33.514 11.574 18.961 1.00 6.79 316 ALA A O 1
ATOM 5280 N N . GLY A 1 309 ? 33.672 12.916 17.172 1.00 7.10 317 GLY A N 1
ATOM 5281 C CA . GLY A 1 309 ? 33.678 11.807 16.245 1.00 7.18 317 GLY A CA 1
ATOM 5282 C C . GLY A 1 309 ? 32.369 11.066 16.093 1.00 6.86 317 GLY A C 1
ATOM 5283 O O . GLY A 1 309 ? 32.365 9.879 15.795 1.00 7.83 317 GLY A O 1
ATOM 5287 N N . TRP A 1 310 ? 31.250 11.773 16.259 1.00 6.57 318 TRP A N 1
ATOM 5288 C CA . TRP A 1 310 ? 29.952 11.153 16.113 1.00 6.27 318 TRP A CA 1
ATOM 5289 C C . TRP A 1 310 ? 29.494 11.167 14.655 1.00 6.14 318 TRP A C 1
ATOM 5290 O O . TRP A 1 310 ? 29.616 12.174 13.971 1.00 6.86 318 TRP A O 1
ATOM 5311 N N . GLY A 1 311 ? 28.916 10.059 14.203 1.00 6.33 319 GLY A N 1
ATOM 5312 C CA . GLY A 1 311 ? 28.226 10.076 12.942 1.00 6.52 319 GLY A CA 1
ATOM 5313 C C . GLY A 1 311 ? 27.034 9.147 12.986 1.00 6.36 319 GLY A C 1
ATOM 5314 O O . GLY A 1 311 ? 26.957 8.241 13.807 1.00 6.81 319 GLY A O 1
ATOM 5318 N N . PRO A 1 312 ? 26.097 9.341 12.037 1.00 6.28 320 PRO A N 1
ATOM 5319 C CA . PRO A 1 312 ? 24.848 8.580 12.038 1.00 6.17 320 PRO A CA 1
ATOM 5320 C C . PRO A 1 312 ? 24.900 7.307 11.184 1.00 6.09 320 PRO A C 1
ATOM 5321 O O . PRO A 1 312 ? 23.872 6.877 10.652 1.00 6.38 320 PRO A O 1
ATOM 5332 N N . ASN A 1 313 ? 26.090 6.707 11.038 1.00 6.26 321 ASN A N 1
ATOM 5333 C CA . ASN A 1 313 ? 26.262 5.561 10.153 1.00 6.24 321 ASN A CA 1
ATOM 5334 C C . ASN A 1 313 ? 25.762 5.861 8.739 1.00 6.22 321 ASN A C 1
ATOM 5335 O O . ASN A 1 313 ? 25.282 4.964 8.042 1.00 6.91 321 ASN A O 1
ATOM 5346 N N . GLY A 1 314 ? 25.869 7.103 8.320 1.00 6.43 322 GLY A N 1
ATOM 5347 C CA . GLY A 1 314 ? 25.450 7.476 6.985 1.00 6.67 322 GLY A CA 1
ATOM 5348 C C . GLY A 1 314 ? 23.986 7.209 6.694 1.00 6.48 322 GLY A C 1
ATOM 5349 O O . GLY A 1 314 ? 23.611 7.077 5.523 1.00 7.17 322 GLY A O 1
ATOM 5353 N N . ASN A 1 315 ? 23.133 7.168 7.726 1.00 6.20 323 ASN A N 1
ATOM 5354 C CA . ASN A 1 315 ? 21.735 6.772 7.546 1.00 6.11 323 ASN A CA 1
ATOM 5355 C C . ASN A 1 315 ? 20.940 7.801 6.718 1.00 6.28 323 ASN A C 1
ATOM 5356 O O . ASN A 1 315 ? 20.886 8.972 7.059 1.00 6.92 323 ASN A O 1
ATOM 5367 N N . ILE A 1 316 ? 20.272 7.306 5.668 1.00 6.34 324 ILE A N 1
ATOM 5368 C CA . ILE A 1 316 ? 19.382 8.115 4.836 1.00 6.56 324 ILE A CA 1
ATOM 5369 C C . ILE A 1 316 ? 18.204 7.230 4.468 1.00 6.79 324 ILE A C 1
ATOM 5370 O O . ILE A 1 316 ? 18.397 6.085 4.114 1.00 8.29 324 ILE A O 1
ATOM 5386 N N . MET A 1 317 ? 16.983 7.763 4.522 1.00 6.79 325 MET A N 1
ATOM 5387 C CA . MET A 1 317 ? 15.810 7.000 4.102 1.00 7.04 325 MET A CA 1
ATOM 5388 C C . MET A 1 317 ? 15.275 7.588 2.806 1.00 6.92 325 MET A C 1
ATOM 5389 O O . MET A 1 317 ? 15.240 8.792 2.646 1.00 7.56 325 MET A O 1
ATOM 5414 N N . THR A 1 318 ? 14.836 6.726 1.890 1.00 7.27 326 THR A N 1
ATOM 5415 C CA . THR A 1 318 ? 14.249 7.188 0.647 1.00 7.27 326 THR A CA 1
ATOM 5416 C C . THR A 1 318 ? 13.245 6.152 0.166 1.00 7.15 326 THR A C 1
ATOM 5417 O O . THR A 1 318 ? 13.170 5.054 0.684 1.00 8.18 326 THR A O 1
ATOM 5428 N N . ALA A 1 319 ? 12.483 6.527 -0.852 1.00 7.50 327 ALA A N 1
ATOM 5429 C CA . ALA A 1 319 ? 11.418 5.675 -1.341 1.00 7.32 327 ALA A CA 1
ATOM 5430 C C . ALA A 1 319 ? 11.182 5.917 -2.824 1.00 7.32 327 ALA A C 1
ATOM 5431 O O . ALA A 1 319 ? 11.308 7.033 -3.323 1.00 7.97 327 ALA A O 1
ATOM 5438 N N . ARG A 1 320 ? 10.799 4.833 -3.498 1.00 7.56 328 ARG A N 1
ATOM 5439 C CA . ARG A 1 320 ? 10.462 4.855 -4.910 1.00 7.85 328 ARG A CA 1
ATOM 5440 C C . ARG A 1 320 ? 9.002 4.461 -5.090 1.00 7.92 328 ARG A C 1
ATOM 5441 O O . ARG A 1 320 ? 8.483 3.597 -4.384 1.00 8.55 328 ARG A O 1
ATOM 5462 N N . ALA A 1 321 ? 8.379 5.091 -6.081 1.00 8.16 329 ALA A N 1
ATOM 5463 C CA . ALA A 1 321 ? 7.030 4.751 -6.494 1.00 8.32 329 ALA A CA 1
ATOM 5464 C C . ALA A 1 321 ? 7.112 3.667 -7.561 1.00 8.40 329 ALA A C 1
ATOM 5465 O O . ALA A 1 321 ? 7.700 3.875 -8.631 1.00 9.59 329 ALA A O 1
ATOM 5472 N N . ASN A 1 322 ? 6.540 2.503 -7.290 1.00 8.70 330 ASN A N 1
ATOM 5473 C CA . ASN A 1 322 ? 6.545 1.436 -8.273 1.00 8.86 330 ASN A CA 1
ATOM 5474 C C . ASN A 1 322 ? 5.507 1.656 -9.373 1.00 9.29 330 ASN A C 1
ATOM 5475 O O . ASN A 1 322 ? 4.495 2.335 -9.188 1.00 9.74 330 ASN A O 1
ATOM 5486 N N . HIS A 1 323 ? 5.772 1.045 -10.515 1.00 9.51 331 HIS A N 1
ATOM 5487 C CA . HIS A 1 323 ? 4.753 0.914 -11.539 1.00 9.80 331 HIS A CA 1
ATOM 5488 C C . HIS A 1 323 ? 3.548 0.193 -10.948 1.00 10.16 331 HIS A C 1
ATOM 5489 O O . HIS A 1 323 ? 3.684 -0.644 -10.052 1.00 10.22 331 HIS A O 1
ATOM 5503 N N . MET A 1 324 ? 2.375 0.450 -11.534 1.00 10.46 332 MET A N 1
ATOM 5504 C CA . MET A 1 324 ? 1.158 -0.169 -11.056 1.00 11.76 332 MET A CA 1
ATOM 5505 C C . MET A 1 324 ? 1.206 -1.675 -11.136 1.00 11.20 332 MET A C 1
ATOM 5506 O O . MET A 1 324 ? 0.556 -2.352 -10.350 1.00 12.69 332 MET A O 1
ATOM 5531 N N . TRP A 1 325 ? 1.975 -2.201 -12.086 1.00 11.17 333 TRP A N 1
ATOM 5532 C CA . TRP A 1 325 ? 2.119 -3.636 -12.254 1.00 11.84 333 TRP A CA 1
ATOM 5533 C C . TRP A 1 325 ? 3.099 -4.283 -11.282 1.00 11.10 333 TRP A C 1
ATOM 5534 O O . TRP A 1 325 ? 3.264 -5.501 -11.307 1.00 12.35 333 TRP A O 1
ATOM 5555 N N . ASN A 1 326 ? 3.727 -3.477 -10.428 1.00 10.47 334 ASN A N 1
ATOM 5556 C CA . ASN A 1 326 ? 4.642 -3.986 -9.403 1.00 10.50 334 ASN A CA 1
ATOM 5557 C C . ASN A 1 326 ? 4.184 -3.603 -7.993 1.00 10.51 334 ASN A C 1
ATOM 5558 O O . ASN A 1 326 ? 4.893 -2.909 -7.260 1.00 10.36 334 ASN A O 1
ATOM 5569 N N . PRO A 1 327 ? 2.996 -4.066 -7.590 1.00 11.26 335 PRO A N 1
ATOM 5570 C CA . PRO A 1 327 ? 2.569 -3.823 -6.210 1.00 11.12 335 PRO A CA 1
ATOM 5571 C C . PRO A 1 327 ? 3.520 -4.494 -5.232 1.00 10.41 335 PRO A C 1
ATOM 5572 O O . PRO A 1 327 ? 4.087 -5.553 -5.526 1.00 10.97 335 PRO A O 1
ATOM 5583 N N . THR A 1 328 ? 3.685 -3.892 -4.063 1.00 9.61 336 THR A N 1
ATOM 5584 C CA . THR A 1 328 ? 4.576 -4.448 -3.067 1.00 9.56 336 THR A CA 1
ATOM 5585 C C . THR A 1 328 ? 3.859 -5.313 -2.027 1.00 10.34 336 THR A C 1
ATOM 5586 O O . THR A 1 328 ? 4.525 -5.993 -1.239 1.00 10.81 336 THR A O 1
ATOM 5597 N N . GLY A 1 329 ? 2.523 -5.301 -2.061 1.00 11.10 337 GLY A N 1
ATOM 5598 C CA . GLY A 1 329 ? 1.709 -6.139 -1.198 1.00 11.59 337 GLY A CA 1
ATOM 5599 C C . GLY A 1 329 ? 1.175 -5.425 0.023 1.00 11.62 337 GLY A C 1
ATOM 5600 O O . GLY A 1 329 ? 1.843 -4.557 0.593 1.00 12.32 337 GLY A O 1
ATOM 5604 N N . ALA A 1 330 ? -0.030 -5.809 0.438 1.00 11.93 338 ALA A N 1
ATOM 5605 C CA . ALA A 1 330 ? -0.607 -5.294 1.669 1.00 12.71 338 ALA A CA 1
ATOM 5606 C C . ALA A 1 330 ? -0.000 -5.952 2.908 1.00 12.91 338 ALA A C 1
ATOM 5607 O O . ALA A 1 330 ? -0.074 -5.393 3.986 1.00 18.51 338 ALA A O 1
ATOM 5614 N N . HIS A 1 331 ? 0.577 -7.138 2.733 1.00 10.88 339 HIS A N 1
ATOM 5615 C CA A HIS A 1 331 ? 1.132 -7.903 3.840 0.55 11.93 339 HIS A CA 1
ATOM 5616 C CA B HIS A 1 331 ? 1.134 -7.924 3.825 0.45 9.72 339 HIS A CA 1
ATOM 5617 C C . HIS A 1 331 ? 2.641 -7.944 3.692 1.00 9.87 339 HIS A C 1
ATOM 5618 O O . HIS A 1 331 ? 3.175 -8.607 2.798 1.00 10.86 339 HIS A O 1
ATOM 5644 N N . GLN A 1 332 ? 3.319 -7.202 4.567 1.00 8.58 340 GLN A N 1
ATOM 5645 C CA . GLN A 1 332 ? 4.765 -7.075 4.528 1.00 7.95 340 GLN A CA 1
ATOM 5646 C C . GLN A 1 332 ? 5.310 -7.420 5.902 1.00 7.89 340 GLN A C 1
ATOM 5647 O O . GLN A 1 332 ? 4.968 -6.790 6.897 1.00 8.94 340 GLN A O 1
ATOM 5661 N N . SER A 1 333 ? 6.166 -8.440 5.966 1.00 7.18 341 SER A N 1
ATOM 5662 C CA . SER A 1 333 ? 6.818 -8.752 7.220 1.00 6.71 341 SER A CA 1
ATOM 5663 C C . SER A 1 333 ? 7.541 -7.523 7.748 1.00 6.74 341 SER A C 1
ATOM 5664 O O . SER A 1 333 ? 8.218 -6.847 6.982 1.00 7.68 341 SER A O 1
ATOM 5672 N N . SER A 1 334 ? 7.455 -7.291 9.060 1.00 6.62 342 SER A N 1
ATOM 5673 C CA . SER A 1 334 ? 8.100 -6.140 9.671 1.00 6.89 342 SER A CA 1
ATOM 5674 C C . SER A 1 334 ? 9.604 -6.304 9.818 1.00 6.96 342 SER A C 1
ATOM 5675 O O . SER A 1 334 ? 10.287 -5.350 10.200 1.00 7.68 342 SER A O 1
ATOM 5683 N N . ILE A 1 335 ? 10.118 -7.490 9.546 1.00 7.05 343 ILE A N 1
ATOM 5684 C CA . ILE A 1 335 ? 11.539 -7.781 9.649 1.00 7.15 343 ILE A CA 1
ATOM 5685 C C . ILE A 1 335 ? 12.135 -7.818 8.237 1.00 7.34 343 ILE A C 1
ATOM 5686 O O . ILE A 1 335 ? 11.730 -8.623 7.400 1.00 8.15 343 ILE A O 1
ATOM 5702 N N . PRO A 1 336 ? 13.079 -6.924 7.927 1.00 7.75 344 PRO A N 1
ATOM 5703 C CA . PRO A 1 336 ? 13.651 -6.953 6.573 1.00 8.33 344 PRO A CA 1
ATOM 5704 C C . PRO A 1 336 ? 14.435 -8.240 6.377 1.00 9.35 344 PRO A C 1
ATOM 5705 O O . PRO A 1 336 ? 14.927 -8.827 7.335 1.00 11.82 344 PRO A O 1
ATOM 5723 N N . ALA A 1 337 ? 14.516 -8.707 5.142 1.00 8.76 345 ALA A N 1
ATOM 5724 C CA . ALA A 1 337 ? 15.298 -9.904 4.828 1.00 9.66 345 ALA A CA 1
ATOM 5725 C C . ALA A 1 337 ? 16.316 -9.695 3.720 1.00 8.54 345 ALA A C 1
ATOM 5726 O O . ALA A 1 337 ? 17.184 -10.542 3.561 1.00 8.68 345 ALA A O 1
ATOM 5733 N N . LEU A 1 338 ? 16.209 -8.610 2.960 1.00 8.96 346 LEU A N 1
ATOM 5734 C CA . LEU A 1 338 ? 17.069 -8.381 1.812 1.00 9.44 346 LEU A CA 1
ATOM 5735 C C . LEU A 1 338 ? 17.611 -6.975 1.855 1.00 8.80 346 LEU A C 1
ATOM 5736 O O . LEU A 1 338 ? 16.913 -6.043 2.268 1.00 9.42 346 LEU A O 1
ATOM 5765 N N . GLY A 1 339 ? 18.841 -6.830 1.371 1.00 9.16 347 GLY A N 1
ATOM 5766 C CA . GLY A 1 339 ? 19.444 -5.533 1.170 1.00 9.81 347 GLY A CA 1
ATOM 5767 C C . GLY A 1 339 ? 20.111 -5.451 -0.185 1.00 9.32 347 GLY A C 1
ATOM 5768 O O . GLY A 1 339 ? 20.371 -6.466 -0.818 1.00 10.85 347 GLY A O 1
ATOM 5772 N N . ILE A 1 340 ? 20.359 -4.219 -0.611 1.00 10.24 348 ILE A N 1
ATOM 5773 C CA . ILE A 1 340 ? 21.115 -3.943 -1.827 1.00 10.91 348 ILE A CA 1
ATOM 5774 C C . ILE A 1 340 ? 22.549 -3.608 -1.407 1.00 11.24 348 ILE A C 1
ATOM 5775 O O . ILE A 1 340 ? 22.781 -2.623 -0.719 1.00 10.02 348 ILE A O 1
ATOM 5791 N N . ASP A 1 341 ? 23.500 -4.453 -1.790 1.00 14.76 349 ASP A N 1
ATOM 5792 C CA . ASP A 1 341 ? 24.898 -4.246 -1.429 1.00 15.97 349 ASP A CA 1
ATOM 5793 C C . ASP A 1 341 ? 25.632 -3.596 -2.584 1.00 14.07 349 ASP A C 1
ATOM 5794 O O . ASP A 1 341 ? 26.015 -4.259 -3.543 1.00 16.60 349 ASP A O 1
ATOM 5803 N N . ALA A 1 342 ? 25.804 -2.288 -2.473 1.00 11.58 350 ALA A N 1
ATOM 5804 C CA . ALA A 1 342 ? 26.600 -1.522 -3.418 1.00 11.20 350 ALA A CA 1
ATOM 5805 C C . ALA A 1 342 ? 27.727 -0.816 -2.668 1.00 10.61 350 ALA A C 1
ATOM 5806 O O . ALA A 1 342 ? 28.057 0.330 -2.950 1.00 10.32 350 ALA A O 1
ATOM 5813 N N . TRP A 1 343 ? 28.312 -1.531 -1.714 1.00 10.88 351 TRP A N 1
ATOM 5814 C CA . TRP A 1 343 ? 29.344 -0.983 -0.852 1.00 10.39 351 TRP A CA 1
ATOM 5815 C C . TRP A 1 343 ? 30.701 -1.536 -1.261 1.00 11.42 351 TRP A C 1
ATOM 5816 O O . TRP A 1 343 ? 30.962 -2.721 -1.088 1.00 13.34 351 TRP A O 1
ATOM 5837 N N . ASP A 1 344 ? 31.566 -0.666 -1.781 1.00 11.64 352 ASP A N 1
ATOM 5838 C CA . ASP A 1 344 ? 32.910 -1.068 -2.205 1.00 13.56 352 ASP A CA 1
ATOM 5839 C C . ASP A 1 344 ? 34.015 -0.294 -1.478 1.00 13.33 352 ASP A C 1
ATOM 5840 O O . ASP A 1 344 ? 35.164 -0.339 -1.885 1.00 15.89 352 ASP A O 1
ATOM 5849 N N . ASN A 1 345 ? 33.639 0.393 -0.403 1.00 11.41 353 ASN A N 1
ATOM 5850 C CA . ASN A 1 345 ? 34.510 1.238 0.427 1.00 11.67 353 ASN A CA 1
ATOM 5851 C C . ASN A 1 345 ? 34.817 2.601 -0.179 1.00 12.54 353 ASN A C 1
ATOM 5852 O O . ASN A 1 345 ? 35.442 3.432 0.473 1.00 13.56 353 ASN A O 1
ATOM 5863 N N . SER A 1 346 ? 34.388 2.837 -1.415 1.00 13.10 354 SER A N 1
ATOM 5864 C CA . SER A 1 346 ? 34.555 4.150 -2.023 1.00 13.91 354 SER A CA 1
ATOM 5865 C C . SER A 1 346 ? 33.495 5.110 -1.507 1.00 13.06 354 SER A C 1
ATOM 5866 O O . SER A 1 346 ? 32.544 4.708 -0.827 1.00 12.13 354 SER A O 1
ATOM 5874 N N . ASP A 1 347 ? 33.637 6.382 -1.853 1.00 14.14 355 ASP A N 1
ATOM 5875 C CA . ASP A 1 347 ? 32.699 7.392 -1.382 1.00 14.98 355 ASP A CA 1
ATOM 5876 C C . ASP A 1 347 ? 31.295 7.248 -1.984 1.00 12.86 355 ASP A C 1
ATOM 5877 O O . ASP A 1 347 ? 30.343 7.848 -1.485 1.00 13.29 355 ASP A O 1
ATOM 5886 N N . SER A 1 348 ? 31.149 6.417 -3.013 1.00 12.11 356 SER A N 1
ATOM 5887 C CA . SER A 1 348 ? 29.836 6.141 -3.585 1.00 12.12 356 SER A CA 1
ATOM 5888 C C . SER A 1 348 ? 29.132 4.962 -2.912 1.00 10.18 356 SER A C 1
ATOM 5889 O O . SER A 1 348 ? 28.021 4.603 -3.297 1.00 10.43 356 SER A O 1
ATOM 5897 N N . SER A 1 349 ? 29.768 4.371 -1.908 1.00 9.39 357 SER A N 1
ATOM 5898 C CA . SER A 1 349 ? 29.249 3.170 -1.283 1.00 8.80 357 SER A CA 1
ATOM 5899 C C . SER A 1 349 ? 27.857 3.350 -0.702 1.00 8.43 357 SER A C 1
ATOM 5900 O O . SER A 1 349 ? 27.571 4.334 -0.022 1.00 8.83 357 SER A O 1
ATOM 5908 N N . VAL A 1 350 ? 27.015 2.343 -0.923 1.00 8.50 358 VAL A N 1
ATOM 5909 C CA . VAL A 1 350 ? 25.707 2.285 -0.288 1.00 8.37 358 VAL A CA 1
ATOM 5910 C C . VAL A 1 350 ? 25.413 0.837 0.049 1.00 8.39 358 VAL A C 1
ATOM 5911 O O . VAL A 1 350 ? 25.568 -0.037 -0.798 1.00 9.48 358 VAL A O 1
ATOM 5924 N N . PHE A 1 351 ? 24.959 0.590 1.282 1.00 7.79 359 PHE A N 1
ATOM 5925 C CA . PHE A 1 351 ? 24.376 -0.693 1.643 1.00 8.27 359 PHE A CA 1
ATOM 5926 C C . PHE A 1 351 ? 22.967 -0.358 2.106 1.00 8.06 359 PHE A C 1
ATOM 5927 O O . PHE A 1 351 ? 22.814 0.325 3.114 1.00 8.90 359 PHE A O 1
ATOM 5944 N N . ALA A 1 352 ? 21.944 -0.787 1.358 1.00 8.32 360 ALA A N 1
ATOM 5945 C CA . ALA A 1 352 ? 20.586 -0.332 1.642 1.00 8.92 360 ALA A CA 1
ATOM 5946 C C . ALA A 1 352 ? 19.651 -1.460 2.021 1.00 8.74 360 ALA A C 1
ATOM 5947 O O . ALA A 1 352 ? 19.436 -2.379 1.247 1.00 11.84 360 ALA A O 1
ATOM 5954 N N A GLU A 1 353 ? 19.094 -1.392 3.219 0.58 8.05 361 GLU A N 1
ATOM 5955 N N B GLU A 1 353 ? 18.991 -1.323 3.162 0.42 7.33 361 GLU A N 1
ATOM 5956 C CA A GLU A 1 353 ? 18.009 -2.279 3.614 0.58 8.29 361 GLU A CA 1
ATOM 5957 C CA B GLU A 1 353 ? 17.957 -2.282 3.505 0.42 7.94 361 GLU A CA 1
ATOM 5958 C C A GLU A 1 353 ? 16.849 -2.042 2.681 0.58 8.25 361 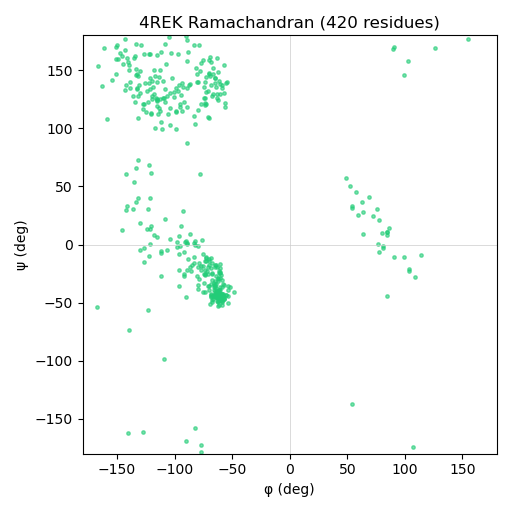GLU A C 1
ATOM 5959 C C B GLU A 1 353 ? 16.674 -1.985 2.725 0.42 6.67 361 GLU A C 1
ATOM 5960 O O A GLU A 1 353 ? 16.549 -0.880 2.427 0.58 9.40 361 GLU A O 1
ATOM 5961 O O B GLU A 1 353 ? 16.242 -0.852 2.541 0.42 6.06 361 GLU A O 1
ATOM 5984 N N . ILE A 1 354 ? 16.128 -3.054 2.200 1.00 7.68 362 ILE A N 1
ATOM 5985 C CA . ILE A 1 354 ? 14.834 -3.014 1.561 1.00 7.64 362 ILE A CA 1
ATOM 5986 C C . ILE A 1 354 ? 13.817 -3.112 2.704 1.00 7.62 362 ILE A C 1
ATOM 5987 O O . ILE A 1 354 ? 13.649 -4.162 3.305 1.00 8.11 362 ILE A O 1
ATOM 6003 N N . ALA A 1 355 ? 13.222 -1.974 3.046 1.00 7.61 363 ALA A N 1
ATOM 6004 C CA . ALA A 1 355 ? 12.459 -1.840 4.276 1.00 7.53 363 ALA A CA 1
ATOM 6005 C C . ALA A 1 355 ? 10.986 -2.124 4.035 1.00 7.51 363 ALA A C 1
ATOM 6006 O O . ALA A 1 355 ? 10.398 -1.634 3.065 1.00 8.40 363 ALA A O 1
ATOM 6013 N N . PRO A 1 356 ? 10.354 -2.888 4.913 1.00 7.91 364 PRO A N 1
ATOM 6014 C CA . PRO A 1 356 ? 8.919 -3.108 4.799 1.00 8.19 364 PRO A CA 1
ATOM 6015 C C . PRO A 1 356 ? 8.179 -1.893 5.250 1.00 9.54 364 PRO A C 1
ATOM 6016 O O . PRO A 1 356 ? 8.678 -1.069 6.012 1.00 11.93 364 PRO A O 1
ATOM 6027 N N . MET A 1 357 ? 6.944 -1.808 4.791 1.00 10.68 365 MET A N 1
ATOM 6028 C CA . MET A 1 357 ? 6.088 -0.763 5.270 1.00 11.32 365 MET A CA 1
ATOM 6029 C C . MET A 1 357 ? 4.847 -1.337 5.904 1.00 10.69 365 MET A C 1
ATOM 6030 O O . MET A 1 357 ? 4.320 -2.349 5.448 1.00 11.54 365 MET A O 1
ATOM 6043 N N . PRO A 1 358 ? 4.379 -0.691 6.971 1.00 11.35 366 PRO A N 1
ATOM 6044 C CA . PRO A 1 358 ? 3.318 -1.265 7.791 1.00 12.49 366 PRO A CA 1
ATOM 6045 C C . PRO A 1 358 ? 1.886 -0.902 7.394 1.00 12.46 366 PRO A C 1
ATOM 6046 O O . PRO A 1 358 ? 0.981 -1.330 8.106 1.00 16.17 366 PRO A O 1
ATOM 6057 N N . ALA A 1 359 ? 1.660 -0.150 6.327 1.00 11.23 367 ALA A N 1
ATOM 6058 C CA . ALA A 1 359 ? 0.321 0.360 6.039 1.00 13.01 367 ALA A CA 1
ATOM 6059 C C . ALA A 1 359 ? -0.732 -0.717 6.043 1.00 16.06 367 ALA A C 1
ATOM 6060 O O . ALA A 1 359 ? -1.861 -0.475 6.447 1.00 17.55 367 ALA A O 1
ATOM 6067 N N . GLY A 1 360 ? -0.391 -1.900 5.562 1.00 15.92 368 GLY A N 1
ATOM 6068 C CA . GLY A 1 360 ? -1.354 -2.991 5.570 1.00 16.25 368 GLY A CA 1
ATOM 6069 C C . GLY A 1 360 ? -2.349 -2.922 4.425 1.00 16.57 368 GLY A C 1
ATOM 6070 O O . GLY A 1 360 ? -3.337 -3.648 4.416 1.00 18.51 368 GLY A O 1
ATOM 6074 N N . LEU A 1 361 ? -2.093 -2.029 3.472 1.00 15.88 369 LEU A N 1
ATOM 6075 C CA . LEU A 1 361 ? -2.838 -1.967 2.215 1.00 17.07 369 LEU A CA 1
ATOM 6076 C C . LEU A 1 361 ? -1.855 -1.605 1.110 1.00 13.87 369 LEU A C 1
ATOM 6077 O O . LEU A 1 361 ? -0.718 -1.218 1.400 1.00 13.53 369 LEU A O 1
ATOM 6093 N N . GLU A 1 362 ? -2.260 -1.748 -0.149 1.00 12.53 370 GLU A N 1
ATOM 6094 C CA . GLU A 1 362 ? -1.329 -1.513 -1.241 1.00 11.69 370 GLU A CA 1
ATOM 6095 C C . GLU A 1 362 ? -1.050 -0.034 -1.448 1.00 11.81 370 GLU A C 1
ATOM 6096 O O . GLU A 1 362 ? -1.964 0.771 -1.626 1.00 14.14 370 GLU A O 1
ATOM 6108 N N . THR A 1 363 ? 0.235 0.308 -1.445 1.00 10.62 371 THR A N 1
ATOM 6109 C CA . THR A 1 363 ? 0.660 1.677 -1.682 1.00 10.63 371 THR A CA 1
ATOM 6110 C C . THR A 1 363 ? 1.617 1.814 -2.856 1.00 9.75 371 THR A C 1
ATOM 6111 O O . THR A 1 363 ? 1.950 2.931 -3.232 1.00 10.16 371 THR A O 1
ATOM 6122 N N . TRP A 1 364 ? 2.106 0.693 -3.379 1.00 9.43 372 TRP A N 1
ATOM 6123 C CA . TRP A 1 364 ? 3.117 0.684 -4.444 1.00 9.39 372 TRP A CA 1
ATOM 6124 C C . TRP A 1 364 ? 4.461 1.298 -4.035 1.00 8.97 372 TRP A C 1
ATOM 6125 O O . TRP A 1 364 ? 5.329 1.448 -4.878 1.00 9.59 372 TRP A O 1
ATOM 6146 N N . VAL A 1 365 ? 4.667 1.610 -2.761 1.00 8.48 373 VAL A N 1
ATOM 6147 C CA . VAL A 1 365 ? 5.919 2.235 -2.352 1.00 8.48 373 VAL A CA 1
ATOM 6148 C C . VAL A 1 365 ? 6.956 1.180 -1.996 1.00 8.55 373 VAL A C 1
ATOM 6149 O O . VAL A 1 365 ? 6.654 0.216 -1.291 1.00 10.48 373 VAL A O 1
ATOM 6162 N N . SER A 1 366 ? 8.185 1.383 -2.491 1.00 7.70 374 SER A N 1
ATOM 6163 C CA . SER A 1 366 ? 9.352 0.695 -1.957 1.00 7.48 374 SER A CA 1
ATOM 6164 C C . SER A 1 366 ? 10.136 1.679 -1.098 1.00 7.38 374 SER A C 1
ATOM 6165 O O . SER A 1 366 ? 10.417 2.785 -1.529 1.00 8.18 374 SER A O 1
ATOM 6173 N N . LEU A 1 367 ? 10.475 1.248 0.118 1.00 7.12 375 LEU A N 1
ATOM 6174 C CA . LEU A 1 367 ? 11.177 2.056 1.095 1.00 7.03 375 LEU A CA 1
ATOM 6175 C C . LEU A 1 367 ? 12.564 1.470 1.335 1.00 6.72 375 LEU A C 1
ATOM 6176 O O . LEU A 1 367 ? 12.730 0.262 1.341 1.00 7.29 375 LEU A O 1
ATOM 6192 N N . TYR A 1 368 ? 13.549 2.360 1.551 1.00 6.68 376 TYR A N 1
ATOM 6193 C CA . TYR A 1 368 ? 14.919 1.943 1.723 1.00 6.89 376 TYR A CA 1
ATOM 6194 C C . TYR A 1 368 ? 15.573 2.736 2.836 1.00 6.87 376 TYR A C 1
ATOM 6195 O O . TYR A 1 368 ? 15.419 3.938 2.924 1.00 7.36 376 TYR A O 1
ATOM 6213 N N . LEU A 1 369 ? 16.379 2.036 3.652 1.00 6.92 377 LEU A N 1
ATOM 6214 C CA . LEU A 1 369 ? 17.252 2.691 4.620 1.00 6.82 377 LEU A CA 1
ATOM 6215 C C . LEU A 1 369 ? 18.681 2.465 4.139 1.00 6.96 377 LEU A C 1
ATOM 6216 O O . LEU A 1 369 ? 19.204 1.352 4.207 1.00 7.90 377 LEU A O 1
ATOM 6232 N N . ALA A 1 370 ? 19.270 3.527 3.597 1.00 7.11 378 ALA A N 1
ATOM 6233 C CA . ALA A 1 370 ? 20.622 3.484 3.072 1.00 7.44 378 ALA A CA 1
ATOM 6234 C C . ALA A 1 370 ? 21.647 3.771 4.167 1.00 7.03 378 ALA A C 1
ATOM 6235 O O . ALA A 1 370 ? 21.479 4.688 4.964 1.00 7.90 378 ALA A O 1
ATOM 6242 N N . ILE A 1 371 ? 22.726 2.985 4.142 1.00 6.85 379 ILE A N 1
ATOM 6243 C CA . ILE A 1 371 ? 23.929 3.216 4.931 1.00 6.62 379 ILE A CA 1
ATOM 6244 C C . ILE A 1 371 ? 25.015 3.636 3.933 1.00 6.75 379 ILE A C 1
ATOM 6245 O O . ILE A 1 371 ? 25.267 2.952 2.950 1.00 7.42 379 ILE A O 1
ATOM 6261 N N . THR A 1 372 ? 25.639 4.784 4.204 1.00 7.13 380 THR A N 1
ATOM 6262 C CA . THR A 1 372 ? 26.556 5.427 3.280 1.00 7.28 380 THR A CA 1
ATOM 6263 C C . THR A 1 372 ? 27.867 5.754 3.998 1.00 7.25 380 THR A C 1
ATOM 6264 O O . THR A 1 372 ? 27.989 5.596 5.220 1.00 7.53 380 THR A O 1
ATOM 6275 N N . LYS A 1 373 ? 28.844 6.197 3.207 1.00 7.58 381 LYS A N 1
ATOM 6276 C CA . LYS A 1 373 ? 30.168 6.570 3.680 1.00 7.94 381 LYS A CA 1
ATOM 6277 C C . LYS A 1 373 ? 30.311 8.077 3.536 1.00 8.22 381 LYS A C 1
ATOM 6278 O O . LYS A 1 373 ? 30.578 8.587 2.452 1.00 10.26 381 LYS A O 1
ATOM 6297 N N . ASN A 1 374 ? 30.109 8.777 4.641 1.00 8.13 382 ASN A N 1
ATOM 6298 C CA . ASN A 1 374 ? 30.100 10.224 4.684 1.00 8.18 382 ASN A CA 1
ATOM 6299 C C . ASN A 1 374 ? 31.074 10.629 5.783 1.00 7.99 382 ASN A C 1
ATOM 6300 O O . ASN A 1 374 ? 30.848 10.284 6.935 1.00 7.91 382 ASN A O 1
ATOM 6311 N N . PRO A 1 375 ? 32.168 11.339 5.442 1.00 8.72 383 PRO A N 1
ATOM 6312 C CA . PRO A 1 375 ? 33.200 11.612 6.445 1.00 9.16 383 PRO A CA 1
ATOM 6313 C C . PRO A 1 375 ? 32.805 12.646 7.505 1.00 8.83 383 PRO A C 1
ATOM 6314 O O . PRO A 1 375 ? 33.535 12.808 8.480 1.00 9.38 383 PRO A O 1
ATOM 6325 N N . GLN A 1 376 ? 31.699 13.351 7.314 1.00 8.16 384 GLN A N 1
ATOM 6326 C CA . GLN A 1 376 ? 31.316 14.369 8.272 1.00 8.17 384 GLN A CA 1
ATOM 6327 C C . GLN A 1 376 ? 31.075 13.771 9.656 1.00 7.64 384 GLN A C 1
ATOM 6328 O O . GLN A 1 376 ? 30.499 12.692 9.785 1.00 7.53 384 GLN A O 1
ATOM 6342 N N . ARG A 1 377 ? 31.499 14.499 10.683 1.00 7.86 385 ARG A N 1
ATOM 6343 C CA . ARG A 1 377 ? 31.281 14.094 12.058 1.00 7.64 385 ARG A CA 1
ATOM 6344 C C . ARG A 1 377 ? 30.765 15.258 12.870 1.00 7.63 385 ARG A C 1
ATOM 6345 O O . ARG A 1 377 ? 31.060 16.414 12.571 1.00 8.88 385 ARG A O 1
ATOM 6366 N N . GLY A 1 378 ? 29.996 14.925 13.895 1.00 7.78 386 GLY A N 1
ATOM 6367 C CA . GLY A 1 378 ? 29.535 15.878 14.870 1.00 8.07 386 GLY A CA 1
ATOM 6368 C C . GLY A 1 378 ? 30.217 15.696 16.211 1.00 7.61 386 GLY A C 1
ATOM 6369 O O . GLY A 1 378 ? 30.935 14.717 16.449 1.00 8.40 386 GLY A O 1
ATOM 6373 N N . THR A 1 379 ? 29.946 16.641 17.096 1.00 7.71 387 THR A N 1
ATOM 6374 C CA . THR A 1 379 ? 30.522 16.658 18.426 1.00 7.84 387 THR A CA 1
ATOM 6375 C C . THR A 1 379 ? 29.422 16.907 19.438 1.00 7.59 387 THR A C 1
ATOM 6376 O O . THR A 1 379 ? 28.592 17.804 19.253 1.00 8.41 387 THR A O 1
ATOM 6387 N N . PHE A 1 380 ? 29.427 16.136 20.518 1.00 7.82 388 PHE A N 1
ATOM 6388 C CA . PHE A 1 380 ? 28.588 16.425 21.672 1.00 8.24 388 PHE A CA 1
ATOM 6389 C C . PHE A 1 380 ? 29.307 17.424 22.544 1.00 9.06 388 PHE A C 1
ATOM 6390 O O . PHE A 1 380 ? 30.455 17.203 22.946 1.00 10.82 388 PHE A O 1
ATOM 6407 N N A VAL A 1 381 ? 28.651 18.545 22.787 0.50 10.15 389 VAL A N 1
ATOM 6408 N N B VAL A 1 381 ? 28.608 18.517 22.846 0.50 9.53 389 VAL A N 1
ATOM 6409 C CA A VAL A 1 381 ? 29.179 19.535 23.690 0.50 12.62 389 VAL A CA 1
ATOM 6410 C CA B VAL A 1 381 ? 29.142 19.614 23.644 0.50 12.33 389 VAL A CA 1
ATOM 6411 C C A VAL A 1 381 ? 28.241 19.603 24.879 0.50 12.97 389 VAL A C 1
ATOM 6412 C C B VAL A 1 381 ? 28.229 19.880 24.842 0.50 12.33 389 VAL A C 1
ATOM 6413 O O A VAL A 1 381 ? 27.033 19.397 24.769 0.50 13.75 389 VAL A O 1
ATOM 6414 O O B VAL A 1 381 ? 27.015 20.114 24.689 0.50 9.67 389 VAL A O 1
ATOM 6439 N N . TYR A 1 382 ? 28.822 19.854 26.035 1.00 12.99 390 TYR A N 1
ATOM 6440 C CA . TYR A 1 382 ? 28.045 19.963 27.253 1.00 13.06 390 TYR A CA 1
ATOM 6441 C C . TYR A 1 382 ? 27.471 21.352 27.395 1.00 12.10 390 TYR A C 1
ATOM 6442 O O . TYR A 1 382 ? 28.195 22.337 27.269 1.00 14.52 390 TYR A O 1
ATOM 6460 N N . ASP A 1 383 ? 26.171 21.412 27.673 1.00 10.29 391 ASP A N 1
ATOM 6461 C CA . ASP A 1 383 ? 25.509 22.648 28.051 1.00 9.38 391 ASP A CA 1
ATOM 6462 C C . ASP A 1 383 ? 25.256 22.626 29.545 1.00 8.62 391 ASP A C 1
ATOM 6463 O O . ASP A 1 383 ? 24.321 21.975 30.026 1.00 8.80 391 ASP A O 1
ATOM 6472 N N . ALA A 1 384 ? 26.081 23.347 30.301 1.00 8.49 392 ALA A N 1
ATOM 6473 C CA . ALA A 1 384 ? 25.915 23.364 31.745 1.00 8.56 392 ALA A CA 1
ATOM 6474 C C . ALA A 1 384 ? 24.594 23.987 32.163 1.00 8.22 392 ALA A C 1
ATOM 6475 O O . ALA A 1 384 ? 24.082 23.681 33.246 1.00 9.15 392 ALA A O 1
ATOM 6482 N N . ALA A 1 385 ? 24.046 24.882 31.346 1.00 8.05 393 ALA A N 1
ATOM 6483 C CA . ALA A 1 385 ? 22.816 25.549 31.741 1.00 8.19 393 ALA A CA 1
ATOM 6484 C C . ALA A 1 385 ? 21.687 24.536 31.911 1.00 7.92 393 ALA A C 1
ATOM 6485 O O . ALA A 1 385 ? 21.002 24.541 32.933 1.00 8.97 393 ALA A O 1
ATOM 6492 N N . THR A 1 386 ? 21.500 23.665 30.918 1.00 8.01 394 THR A N 1
ATOM 6493 C CA . THR A 1 386 ? 20.431 22.668 30.962 1.00 8.14 394 THR A CA 1
ATOM 6494 C C . THR A 1 386 ? 20.902 21.293 31.424 1.00 8.13 394 THR A C 1
ATOM 6495 O O . THR A 1 386 ? 20.076 20.385 31.566 1.00 9.18 394 THR A O 1
ATOM 6506 N N . ASP A 1 387 ? 22.201 21.144 31.680 1.00 7.74 395 ASP A N 1
ATOM 6507 C CA . ASP A 1 387 ? 22.796 19.862 32.073 1.00 8.22 395 ASP A CA 1
ATOM 6508 C C . ASP A 1 387 ? 22.544 18.777 31.040 1.00 9.03 395 ASP A C 1
ATOM 6509 O O . ASP A 1 387 ? 22.212 17.644 31.371 1.00 10.91 395 ASP A O 1
ATOM 6518 N N . ARG A 1 388 ? 22.743 19.125 29.778 1.00 9.50 396 ARG A N 1
ATOM 6519 C CA . ARG A 1 388 ? 22.582 18.157 28.703 1.00 11.14 396 ARG A CA 1
ATOM 6520 C C . ARG A 1 388 ? 23.722 18.286 27.723 1.00 10.24 396 ARG A C 1
ATOM 6521 O O . ARG A 1 388 ? 24.244 19.374 27.490 1.00 11.15 396 ARG A O 1
ATOM 6542 N N A ALA A 1 389 ? 24.054 17.142 27.157 0.61 9.82 397 ALA A N 1
ATOM 6543 N N B ALA A 1 389 ? 24.142 17.174 27.120 0.39 10.07 397 ALA A N 1
ATOM 6544 C CA A ALA A 1 389 ? 24.839 17.113 25.960 0.61 10.40 397 ALA A CA 1
ATOM 6545 C CA B ALA A 1 389 ? 25.164 17.212 26.058 0.39 9.22 397 ALA A CA 1
ATOM 6546 C C A ALA A 1 389 ? 23.986 17.618 24.819 0.61 10.25 397 ALA A C 1
ATOM 6547 C C B ALA A 1 389 ? 24.475 17.317 24.690 0.39 8.88 397 ALA A C 1
ATOM 6548 O O A ALA A 1 389 ? 22.807 17.255 24.652 0.61 13.10 397 ALA A O 1
ATOM 6549 O O B ALA A 1 389 ? 23.805 16.396 24.278 0.39 10.80 397 ALA A O 1
ATOM 6562 N N . LYS A 1 390 ? 24.622 18.463 24.027 1.00 8.94 398 LYS A N 1
ATOM 6563 C CA . LYS A 1 390 ? 23.989 18.846 22.772 1.00 9.02 398 LYS A CA 1
ATOM 6564 C C . LYS A 1 390 ? 24.826 18.335 21.625 1.00 9.55 398 LYS A C 1
ATOM 6565 O O . LYS A 1 390 ? 26.021 18.395 21.685 1.00 14.36 398 LYS A O 1
ATOM 6584 N N . LEU A 1 391 ? 24.207 17.829 20.581 1.00 11.28 399 LEU A N 1
ATOM 6585 C CA . LEU A 1 391 ? 24.914 17.320 19.419 1.00 10.18 399 LEU A CA 1
ATOM 6586 C C . LEU A 1 391 ? 24.995 18.427 18.376 1.00 10.03 399 LEU A C 1
ATOM 6587 O O . LEU A 1 391 ? 23.975 18.896 17.872 1.00 13.36 399 LEU A O 1
ATOM 6603 N N A ASN A 1 392 ? 26.185 18.844 17.953 0.43 8.97 400 ASN A N 1
ATOM 6604 N N B ASN A 1 392 ? 26.232 18.878 18.187 0.57 9.99 400 ASN A N 1
ATOM 6605 C CA A ASN A 1 392 ? 26.283 20.056 17.113 0.43 10.17 400 ASN A CA 1
ATOM 6606 C CA B ASN A 1 392 ? 26.594 19.787 17.125 0.57 10.16 400 ASN A CA 1
ATOM 6607 C C A ASN A 1 392 ? 26.168 19.854 15.589 0.43 12.31 400 ASN A C 1
ATOM 6608 C C B ASN A 1 392 ? 26.751 18.961 15.856 0.57 10.82 400 ASN A C 1
ATOM 6609 O O A ASN A 1 392 ? 26.541 20.707 14.798 0.43 13.02 400 ASN A O 1
ATOM 6610 O O B ASN A 1 392 ? 27.824 18.451 15.560 0.57 10.90 400 ASN A O 1
ATOM 6631 N N . TRP A 1 393 ? 25.619 18.724 15.205 1.00 12.80 401 TRP A N 1
ATOM 6632 C CA . TRP A 1 393 ? 25.512 18.264 13.833 1.00 10.70 401 TRP A CA 1
ATOM 6633 C C . TRP A 1 393 ? 24.551 19.179 13.076 1.00 10.88 401 TRP A C 1
ATOM 6634 O O . TRP A 1 393 ? 23.494 19.536 13.599 1.00 11.88 401 TRP A O 1
ATOM 6656 N N . THR A 1 394 ? 24.896 19.550 11.846 1.00 11.30 402 THR A N 1
ATOM 6657 C CA . THR A 1 394 ? 23.980 20.309 11.005 1.00 11.84 402 THR A CA 1
ATOM 6658 C C . THR A 1 394 ? 23.534 19.459 9.813 1.00 11.02 402 THR A C 1
ATOM 6659 O O . THR A 1 394 ? 24.262 18.596 9.342 1.00 11.40 402 THR A O 1
ATOM 6670 N N . ARG A 1 395 ? 22.321 19.719 9.331 1.00 11.24 403 ARG A N 1
ATOM 6671 C CA . ARG A 1 395 ? 21.718 18.925 8.272 1.00 11.68 403 ARG A CA 1
ATOM 6672 C C . ARG A 1 395 ? 22.571 18.906 6.997 1.00 10.65 403 ARG A C 1
ATOM 6673 O O . ARG A 1 395 ? 22.630 17.903 6.283 1.00 11.01 403 ARG A O 1
ATOM 6694 N N . ASP A 1 396 ? 23.246 20.016 6.721 1.00 10.77 404 ASP A N 1
ATOM 6695 C CA A ASP A 1 396 ? 24.107 20.065 5.555 0.59 10.77 404 ASP A CA 1
ATOM 6696 C CA B ASP A 1 396 ? 24.154 20.117 5.587 0.41 12.14 404 ASP A CA 1
ATOM 6697 C C . ASP A 1 396 ? 25.266 19.076 5.668 1.00 10.28 404 ASP A C 1
ATOM 6698 O O . ASP A 1 396 ? 25.833 18.691 4.645 1.00 10.83 404 ASP A O 1
ATOM 6714 N N . GLN A 1 397 ? 25.602 18.641 6.886 1.00 9.33 405 GLN A N 1
ATOM 6715 C CA . GLN A 1 397 ? 26.631 17.621 7.047 1.00 8.84 405 GLN A CA 1
ATOM 6716 C C . GLN A 1 397 ? 26.205 16.274 6.494 1.00 8.52 405 GLN A C 1
ATOM 6717 O O . GLN A 1 397 ? 27.065 15.425 6.277 1.00 8.78 405 GLN A O 1
ATOM 6731 N N . ASN A 1 398 ? 24.908 16.080 6.247 1.00 8.20 406 ASN A N 1
ATOM 6732 C CA . ASN A 1 398 ? 24.456 14.853 5.596 1.00 8.07 406 ASN A CA 1
ATOM 6733 C C . ASN A 1 398 ? 24.414 14.943 4.079 1.00 8.52 406 ASN A C 1
ATOM 6734 O O . ASN A 1 398 ? 24.047 13.967 3.434 1.00 8.70 406 ASN A O 1
ATOM 6745 N N . ALA A 1 399 ? 24.841 16.058 3.497 1.00 9.27 407 ALA A N 1
ATOM 6746 C CA . ALA A 1 399 ? 24.818 16.162 2.041 1.00 9.76 407 ALA A CA 1
ATOM 6747 C C . ALA A 1 399 ? 25.573 15.022 1.353 1.00 9.30 407 ALA A C 1
ATOM 6748 O O . ALA A 1 399 ? 25.073 14.495 0.357 1.00 9.56 407 ALA A O 1
ATOM 6755 N N . PRO A 1 400 ? 26.769 14.640 1.832 1.00 9.32 408 PRO A N 1
ATOM 6756 C CA . PRO A 1 400 ? 27.444 13.553 1.116 1.00 9.10 408 PRO A CA 1
ATOM 6757 C C . PRO A 1 400 ? 26.676 12.230 1.181 1.00 8.53 408 PRO A C 1
ATOM 6758 O O . PRO A 1 400 ? 26.717 11.442 0.242 1.00 9.14 408 PRO A O 1
ATOM 6769 N N . ALA A 1 401 ? 26.002 11.986 2.298 1.00 8.08 409 ALA A N 1
ATOM 6770 C CA . ALA A 1 401 ? 25.191 10.779 2.454 1.00 7.78 409 ALA A CA 1
ATOM 6771 C C . ALA A 1 401 ? 23.989 10.814 1.496 1.00 7.94 409 ALA A C 1
ATOM 6772 O O . ALA A 1 401 ? 23.712 9.833 0.800 1.00 8.10 409 ALA A O 1
ATOM 6779 N N . VAL A 1 402 ? 23.292 11.946 1.448 1.00 8.05 410 VAL A N 1
ATOM 6780 C CA . VAL A 1 402 ? 22.199 12.110 0.496 1.00 8.60 410 VAL A CA 1
ATOM 6781 C C . VAL A 1 402 ? 22.725 11.897 -0.926 1.00 8.98 410 VAL A C 1
ATOM 6782 O O . VAL A 1 402 ? 22.097 11.195 -1.731 1.00 9.45 410 VAL A O 1
ATOM 6795 N N . ASN A 1 403 ? 23.864 12.509 -1.247 1.00 9.36 411 ASN A N 1
ATOM 6796 C CA . ASN A 1 403 ? 24.388 12.424 -2.604 1.00 10.03 411 ASN A CA 1
ATOM 6797 C C . ASN A 1 403 ? 24.660 10.974 -3.001 1.00 9.64 411 ASN A C 1
ATOM 6798 O O . ASN A 1 403 ? 24.356 10.563 -4.122 1.00 9.89 411 ASN A O 1
ATOM 6809 N N . ALA A 1 404 ? 25.242 10.197 -2.096 1.00 9.45 412 ALA A N 1
ATOM 6810 C CA . ALA A 1 404 ? 25.557 8.810 -2.399 1.00 9.40 412 ALA A CA 1
ATOM 6811 C C . ALA A 1 404 ? 24.282 7.981 -2.543 1.00 9.03 412 ALA A C 1
ATOM 6812 O O . ALA A 1 404 ? 24.146 7.167 -3.460 1.00 9.10 412 ALA A O 1
ATOM 6819 N N . ALA A 1 405 ? 23.335 8.170 -1.634 1.00 8.81 413 ALA A N 1
ATOM 6820 C CA . ALA A 1 405 ? 22.072 7.446 -1.731 1.00 8.82 413 ALA A CA 1
ATOM 6821 C C . ALA A 1 405 ? 21.354 7.801 -3.030 1.00 8.94 413 ALA A C 1
ATOM 6822 O O . ALA A 1 405 ? 20.835 6.916 -3.728 1.00 9.53 413 ALA A O 1
ATOM 6829 N N . LYS A 1 406 ? 21.314 9.082 -3.357 1.00 8.99 414 LYS A N 1
ATOM 6830 C CA . LYS A 1 406 ? 20.615 9.518 -4.558 1.00 9.16 414 LYS A CA 1
ATOM 6831 C C . LYS A 1 406 ? 21.292 8.962 -5.809 1.00 9.46 414 LYS A C 1
ATOM 6832 O O . LYS A 1 406 ? 20.606 8.572 -6.755 1.00 9.88 414 LYS A O 1
ATOM 6851 N N . ALA A 1 407 ? 22.621 8.927 -5.853 1.00 9.80 415 ALA A N 1
ATOM 6852 C CA . ALA A 1 407 ? 23.269 8.409 -7.048 1.00 10.37 415 ALA A CA 1
ATOM 6853 C C . ALA A 1 407 ? 22.883 6.946 -7.271 1.00 10.17 415 ALA A C 1
ATOM 6854 O O . ALA A 1 407 ? 22.634 6.529 -8.402 1.00 10.69 415 ALA A O 1
ATOM 6861 N N . LEU A 1 408 ? 22.798 6.172 -6.192 1.00 9.86 416 LEU A N 1
ATOM 6862 C CA . LEU A 1 408 ? 22.466 4.764 -6.321 1.00 9.95 416 LEU A CA 1
ATOM 6863 C C . LEU A 1 408 ? 21.008 4.596 -6.771 1.00 9.39 416 LEU A C 1
ATOM 6864 O O . LEU A 1 408 ? 20.711 3.880 -7.729 1.00 9.92 416 LEU A O 1
ATOM 6893 N N . PHE A 1 409 ? 20.085 5.249 -6.073 1.00 8.97 417 PHE A N 1
ATOM 6894 C CA . PHE A 1 409 ? 18.686 5.074 -6.411 1.00 8.69 417 PHE A CA 1
ATOM 6895 C C . PHE A 1 409 ? 18.318 5.745 -7.722 1.00 8.84 417 PHE A C 1
ATOM 6896 O O . PHE A 1 409 ? 17.379 5.297 -8.395 1.00 9.59 417 PHE A O 1
ATOM 6913 N N . ASP A 1 410 ? 19.086 6.741 -8.1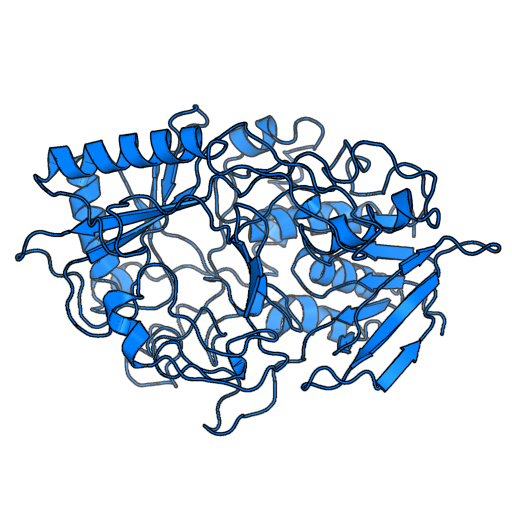52 1.00 8.93 418 ASP A N 1
ATOM 6914 C CA . ASP A 1 410 ? 18.881 7.315 -9.487 1.00 9.28 418 ASP A CA 1
ATOM 6915 C C . ASP A 1 410 ? 19.178 6.253 -10.550 1.00 9.41 418 ASP A C 1
ATOM 6916 O O . ASP A 1 410 ? 18.507 6.205 -11.587 1.00 10.00 418 ASP A O 1
ATOM 6925 N N . ARG A 1 411 ? 20.182 5.413 -10.328 1.00 9.83 419 ARG A N 1
ATOM 6926 C CA . ARG A 1 411 ? 20.464 4.330 -11.267 1.00 10.23 419 ARG A CA 1
ATOM 6927 C C . ARG A 1 411 ? 19.264 3.385 -11.383 1.00 9.82 419 ARG A C 1
ATOM 6928 O O . ARG A 1 411 ? 18.910 2.937 -12.484 1.00 10.33 419 ARG A O 1
ATOM 6949 N N . ILE A 1 412 ? 18.646 3.069 -10.249 1.00 9.47 420 ILE A N 1
ATOM 6950 C CA . ILE A 1 412 ? 17.494 2.174 -10.250 1.00 9.42 420 ILE A CA 1
ATOM 6951 C C . ILE A 1 412 ? 16.293 2.844 -10.918 1.00 9.35 420 ILE A C 1
ATOM 6952 O O . ILE A 1 412 ? 15.611 2.225 -11.754 1.00 9.92 420 ILE A O 1
ATOM 6968 N N . ASN A 1 413 ? 16.063 4.114 -10.623 1.00 9.06 421 ASN A N 1
ATOM 6969 C CA . ASN A 1 413 ? 14.986 4.826 -11.294 1.00 9.00 421 ASN A CA 1
ATOM 6970 C C . ASN A 1 413 ? 15.207 4.905 -12.808 1.00 9.56 421 ASN A C 1
ATOM 6971 O O . ASN A 1 413 ? 14.261 4.730 -13.581 1.00 10.66 421 ASN A O 1
ATOM 6982 N N . LYS A 1 414 ? 16.437 5.172 -13.237 1.00 9.71 422 LYS A N 1
ATOM 6983 C CA . LYS A 1 414 ? 16.717 5.284 -14.668 1.00 10.20 422 LYS A CA 1
ATOM 6984 C C . LYS A 1 414 ? 16.457 3.957 -15.371 1.00 10.27 422 LYS A C 1
ATOM 6985 O O . LYS A 1 414 ? 15.857 3.928 -16.449 1.00 11.11 422 LYS A O 1
ATOM 7004 N N . ALA A 1 415 ? 16.889 2.856 -14.771 1.00 10.07 423 ALA A N 1
ATOM 7005 C CA . ALA A 1 415 ? 16.745 1.555 -15.401 1.00 10.75 423 ALA A CA 1
ATOM 7006 C C . ALA A 1 415 ? 15.294 1.122 -15.515 1.00 10.98 423 ALA A C 1
ATOM 7007 O O . ALA A 1 415 ? 14.954 0.350 -16.405 1.00 13.18 423 ALA A O 1
ATOM 7014 N N . ASN A 1 416 ? 14.443 1.632 -14.631 1.00 10.07 424 ASN A N 1
ATOM 7015 C CA . ASN A 1 416 ? 13.063 1.187 -14.528 1.00 10.06 424 ASN A CA 1
ATOM 7016 C C . ASN A 1 416 ? 12.028 2.211 -14.948 1.00 10.25 424 ASN A C 1
ATOM 7017 O O . ASN A 1 416 ? 10.846 1.899 -15.007 1.00 11.23 424 ASN A O 1
ATOM 7028 N N . GLY A 1 417 ? 12.451 3.429 -15.252 1.00 9.91 425 GLY A N 1
ATOM 7029 C CA . GLY A 1 417 ? 11.493 4.471 -15.573 1.00 10.49 425 GLY A CA 1
ATOM 7030 C C . GLY A 1 417 ? 10.555 4.812 -14.423 1.00 10.19 425 GLY A C 1
ATOM 7031 O O . GLY A 1 417 ? 9.386 5.087 -14.639 1.00 11.47 425 GLY A O 1
ATOM 7035 N N . THR A 1 418 ? 11.074 4.791 -13.203 1.00 9.59 426 THR A N 1
ATOM 7036 C CA . THR A 1 418 ? 10.309 5.157 -12.021 1.00 9.13 426 THR A CA 1
ATOM 7037 C C . THR A 1 418 ? 10.838 6.450 -11.435 1.00 8.95 426 THR A C 1
ATOM 7038 O O . THR A 1 418 ? 11.932 6.911 -11.782 1.00 9.81 426 THR A O 1
ATOM 7049 N N . ILE A 1 419 ? 10.043 7.023 -10.546 1.00 8.88 427 ILE A N 1
ATOM 7050 C CA . ILE A 1 419 ? 10.410 8.225 -9.836 1.00 8.99 427 ILE A CA 1
ATOM 7051 C C . ILE A 1 419 ? 10.380 7.980 -8.317 1.00 8.41 427 ILE A C 1
ATOM 7052 O O . ILE A 1 419 ? 9.818 7.001 -7.814 1.00 8.44 427 ILE A O 1
ATOM 7068 N N . TYR A 1 420 ? 11.018 8.889 -7.590 1.00 8.11 428 TYR A N 1
ATOM 7069 C CA . TYR A 1 420 ? 10.918 8.899 -6.141 1.00 7.86 428 TYR A CA 1
ATOM 7070 C C . TYR A 1 420 ? 9.520 9.282 -5.688 1.00 8.08 428 TYR A C 1
ATOM 7071 O O . TYR A 1 420 ? 8.790 9.982 -6.407 1.00 8.83 428 TYR A O 1
ATOM 7089 N N . ARG A 1 421 ? 9.183 8.875 -4.460 1.00 7.93 429 ARG A N 1
ATOM 7090 C CA . ARG A 1 421 ? 8.173 9.588 -3.688 1.00 7.92 429 ARG A CA 1
ATOM 7091 C C . ARG A 1 421 ? 8.829 10.827 -3.058 1.00 8.06 429 ARG A C 1
ATOM 7092 O O . ARG A 1 421 ? 10.021 10.804 -2.716 1.00 8.66 429 ARG A O 1
ATOM 7113 N N . TYR A 1 422 ? 8.042 11.900 -2.926 1.00 8.20 430 TYR A N 1
ATOM 7114 C CA . TYR A 1 422 ? 8.516 13.160 -2.363 1.00 8.42 430 TYR A CA 1
ATOM 7115 C C . TYR A 1 422 ? 7.717 13.598 -1.141 1.00 8.81 430 TYR A C 1
ATOM 7116 O O . TYR A 1 422 ? 7.989 14.661 -0.584 1.00 10.70 430 TYR A O 1
ATOM 7134 N N . ASP A 1 423 ? 6.731 12.788 -0.753 1.00 8.51 431 ASP A N 1
ATOM 7135 C CA . ASP A 1 423 ? 5.725 13.188 0.206 1.00 9.14 431 ASP A CA 1
ATOM 7136 C C . ASP A 1 423 ? 5.711 12.356 1.485 1.00 8.87 431 ASP A C 1
ATOM 7137 O O . ASP A 1 423 ? 4.793 12.521 2.291 1.00 9.85 431 ASP A O 1
ATOM 7146 N N . LEU A 1 424 ? 6.698 11.478 1.681 1.00 8.41 432 LEU A N 1
ATOM 7147 C CA . LEU A 1 424 ? 6.627 10.552 2.811 1.00 8.89 432 LEU A CA 1
ATOM 7148 C C . LEU A 1 424 ? 7.138 11.122 4.127 1.00 9.89 432 LEU A C 1
ATOM 7149 O O . LEU A 1 424 ? 6.851 10.555 5.178 1.00 11.47 432 LEU A O 1
ATOM 7165 N N . PHE A 1 425 ? 7.902 12.215 4.053 1.00 10.57 433 PHE A N 1
ATOM 7166 C CA . PHE A 1 425 ? 8.648 12.756 5.188 1.00 13.30 433 PHE A CA 1
ATOM 7167 C C . PHE A 1 425 ? 8.264 14.216 5.458 1.00 17.34 433 PHE A C 1
ATOM 7168 O O . PHE A 1 425 ? 9.080 15.003 5.921 1.00 24.91 433 PHE A O 1
ATOM 7185 N N . GLY A 1 426 ? 7.024 14.580 5.166 1.00 14.23 434 GLY A N 1
ATOM 7186 C CA . GLY A 1 426 ? 6.545 15.937 5.376 1.00 15.21 434 GLY A CA 1
ATOM 7187 C C . GLY A 1 426 ? 5.957 16.501 4.106 1.00 17.48 434 GLY A C 1
ATOM 7188 O O . GLY A 1 426 ? 6.098 15.919 3.030 1.00 17.69 434 GLY A O 1
ATOM 7192 N N . THR A 1 427 ? 5.290 17.641 4.231 1.00 22.34 435 THR A N 1
ATOM 7193 C CA . THR A 1 427 ? 4.563 18.213 3.106 1.00 23.25 435 THR A CA 1
ATOM 7194 C C . THR A 1 427 ? 5.489 18.848 2.078 1.00 22.24 435 THR A C 1
ATOM 7195 O O . THR A 1 427 ? 5.196 18.826 0.883 1.00 24.86 435 THR A O 1
ATOM 7206 N N . GLN A 1 428 ? 6.602 19.417 2.532 1.00 20.23 436 GLN A N 1
ATOM 7207 C CA . GLN A 1 428 ? 7.596 19.937 1.600 1.00 19.35 436 GLN A CA 1
ATOM 7208 C C . GLN A 1 428 ? 8.184 18.781 0.797 1.00 17.46 436 GLN A C 1
ATOM 7209 O O . GLN A 1 428 ? 8.420 17.704 1.334 1.00 19.04 436 GLN A O 1
ATOM 7223 N N . LEU A 1 429 ? 8.389 19.002 -0.495 1.00 16.86 437 LEU A N 1
ATOM 7224 C CA . LEU A 1 429 ? 8.989 17.992 -1.362 1.00 13.57 437 LEU A CA 1
ATOM 7225 C C . LEU A 1 429 ? 10.326 17.564 -0.810 1.00 12.75 437 LEU A C 1
ATOM 7226 O O . LEU A 1 429 ? 11.229 18.385 -0.686 1.00 15.10 437 LEU A O 1
ATOM 7242 N N . LYS A 1 430 ? 10.456 16.290 -0.476 1.00 11.71 438 LYS A N 1
ATOM 7243 C CA . LYS A 1 430 ? 11.691 15.782 0.114 1.00 10.97 438 LYS A CA 1
ATOM 7244 C C . LYS A 1 430 ? 11.743 14.284 -0.103 1.00 9.90 438 LYS A C 1
ATOM 7245 O O . LYS A 1 430 ? 10.979 13.541 0.511 1.00 11.62 438 LYS A O 1
ATOM 7264 N N . ALA A 1 431 ? 12.626 13.840 -0.993 1.00 9.01 439 ALA A N 1
ATOM 7265 C CA . ALA A 1 431 ? 12.757 12.422 -1.299 1.00 8.85 439 ALA A CA 1
ATOM 7266 C C . ALA A 1 431 ? 13.710 11.688 -0.352 1.00 8.26 439 ALA A C 1
ATOM 7267 O O . ALA A 1 431 ? 13.657 10.472 -0.280 1.00 8.61 439 ALA A O 1
ATOM 7274 N N . PHE A 1 432 ? 14.587 12.422 0.340 1.00 8.33 440 PHE A N 1
ATOM 7275 C CA . PHE A 1 432 ? 15.620 11.808 1.182 1.00 8.43 440 PHE A CA 1
ATOM 7276 C C . PHE A 1 432 ? 15.530 12.349 2.590 1.00 8.59 440 PHE A C 1
ATOM 7277 O O . PHE A 1 432 ? 15.790 13.527 2.823 1.00 10.66 440 PHE A O 1
ATOM 7294 N N . ALA A 1 433 ? 15.173 11.490 3.537 1.00 7.67 441 ALA A N 1
ATOM 7295 C CA . ALA A 1 433 ? 15.165 11.875 4.948 1.00 7.68 441 ALA A CA 1
ATOM 7296 C C . ALA A 1 433 ? 16.602 11.874 5.438 1.00 7.60 441 ALA A C 1
ATOM 7297 O O . ALA A 1 433 ? 17.291 10.858 5.370 1.00 8.47 441 ALA A O 1
ATOM 7304 N N . ASP A 1 434 ? 17.041 13.034 5.912 1.00 7.78 442 ASP A N 1
ATOM 7305 C CA . ASP A 1 434 ? 18.450 13.292 6.163 1.00 8.27 442 ASP A CA 1
ATOM 7306 C C . ASP A 1 434 ? 18.704 13.860 7.550 1.00 7.99 442 ASP A C 1
ATOM 7307 O O . ASP A 1 434 ? 19.793 14.418 7.801 1.00 8.62 442 ASP A O 1
ATOM 7316 N N . ASP A 1 435 ? 17.752 13.695 8.460 1.00 7.71 443 ASP A N 1
ATOM 7317 C CA . ASP A 1 435 ? 17.887 14.249 9.799 1.00 7.88 443 ASP A CA 1
ATOM 7318 C C . ASP A 1 435 ? 17.336 13.293 10.853 1.00 7.44 443 ASP A C 1
ATOM 7319 O O . ASP A 1 435 ? 16.843 13.713 11.901 1.00 7.91 443 ASP A O 1
ATOM 7328 N N . PHE A 1 436 ? 17.480 12.010 10.570 1.00 7.47 444 PHE A N 1
ATOM 7329 C CA . PHE A 1 436 ? 17.203 10.976 11.555 1.00 7.44 444 PHE A CA 1
ATOM 7330 C C . PHE A 1 436 ? 18.417 10.056 11.628 1.00 6.88 444 PHE A C 1
ATOM 7331 O O . PHE A 1 436 ? 19.268 10.023 10.734 1.00 7.40 444 PHE A O 1
ATOM 7348 N N A CYS A 1 437 ? 18.452 9.269 12.700 0.85 6.33 445 CYS A N 1
ATOM 7349 N N B CYS A 1 437 ? 18.475 9.254 12.665 0.15 6.76 445 CYS A N 1
ATOM 7350 C CA A CYS A 1 437 ? 19.485 8.259 12.863 0.85 6.44 445 CYS A CA 1
ATOM 7351 C CA B CYS A 1 437 ? 19.339 8.107 12.571 0.15 6.48 445 CYS A CA 1
ATOM 7352 C C A CYS A 1 437 ? 18.918 7.123 13.711 0.85 6.77 445 CYS A C 1
ATOM 7353 C C B CYS A 1 437 ? 19.022 7.120 13.649 0.15 5.32 445 CYS A C 1
ATOM 7354 O O A CYS A 1 437 ? 18.387 7.374 14.800 0.85 7.23 445 CYS A O 1
ATOM 7355 O O B CYS A 1 437 ? 18.763 7.449 14.808 0.15 4.10 445 CYS A O 1
ATOM 7370 N N . TYR A 1 438 ? 19.047 5.886 13.203 1.00 6.03 446 TYR A N 1
ATOM 7371 C CA . TYR A 1 438 ? 18.796 4.708 14.009 1.00 6.02 446 TYR A CA 1
ATOM 7372 C C . TYR A 1 438 ? 20.085 4.080 14.550 1.00 5.77 446 TYR A C 1
ATOM 7373 O O . TYR A 1 438 ? 20.042 3.294 15.496 1.00 6.14 446 TYR A O 1
ATOM 7391 N N . HIS A 1 439 ? 21.218 4.435 13.936 1.00 5.90 447 HIS A N 1
ATOM 7392 C CA . HIS A 1 439 ? 22.506 3.817 14.199 1.00 5.88 447 HIS A CA 1
ATOM 7393 C C . HIS A 1 439 ? 23.528 4.881 14.649 1.00 5.94 447 HIS A C 1
ATOM 7394 O O . HIS A 1 439 ? 24.482 5.190 13.932 1.00 6.68 447 HIS A O 1
ATOM 7408 N N . PRO A 1 440 ? 23.355 5.460 15.842 1.00 6.08 448 PRO A N 1
ATOM 7409 C CA . PRO A 1 440 ? 24.322 6.479 16.282 1.00 5.87 448 PRO A CA 1
ATOM 7410 C C . PRO A 1 440 ? 25.647 5.812 16.617 1.00 5.94 448 PRO A C 1
ATOM 7411 O O . PRO A 1 440 ? 25.685 4.821 17.333 1.00 6.43 448 PRO A O 1
ATOM 7422 N N . LEU A 1 441 ? 26.742 6.381 16.105 1.00 5.79 449 LEU A N 1
ATOM 7423 C CA . LEU A 1 441 ? 28.053 5.783 16.318 1.00 5.82 449 LEU A CA 1
ATOM 7424 C C . LEU A 1 441 ? 29.039 6.875 16.670 1.00 6.00 449 LEU A C 1
ATOM 7425 O O . LEU A 1 441 ? 29.207 7.848 15.945 1.00 7.76 449 LEU A O 1
ATOM 7441 N N . GLY A 1 442 ? 29.756 6.681 17.773 1.00 5.81 450 GLY A N 1
ATOM 7442 C CA . GLY A 1 442 ? 30.822 7.578 18.141 1.00 5.93 450 GLY A CA 1
ATOM 7443 C C . GLY A 1 442 ? 30.450 8.461 19.320 1.00 6.03 450 GLY A C 1
ATOM 7444 O O . GLY A 1 442 ? 29.429 8.308 19.977 1.00 6.27 450 GLY A O 1
ATOM 7448 N N . GLY A 1 443 ? 31.374 9.390 19.618 1.00 6.29 451 GLY A N 1
ATOM 7449 C CA . GLY A 1 443 ? 31.331 10.206 20.817 1.00 6.54 451 GLY A CA 1
ATOM 7450 C C . GLY A 1 443 ? 32.393 9.845 21.843 1.00 6.66 451 GLY A C 1
ATOM 7451 O O . GLY A 1 443 ? 32.794 10.697 22.637 1.00 7.65 451 GLY A O 1
ATOM 7455 N N . CYS A 1 444 ? 32.832 8.595 21.865 1.00 6.60 452 CYS A N 1
ATOM 7456 C CA . CYS A 1 444 ? 33.891 8.157 22.776 1.00 7.09 452 CYS A CA 1
ATOM 7457 C C . CYS A 1 444 ? 34.766 7.151 22.039 1.00 6.65 452 CYS A C 1
ATOM 7458 O O . CYS A 1 444 ? 34.864 5.997 22.411 1.00 7.13 452 CYS A O 1
ATOM 7471 N N . VAL A 1 445 ? 35.370 7.618 20.955 1.00 6.96 453 VAL A N 1
ATOM 7472 C CA . VAL A 1 445 ? 35.889 6.726 19.941 1.00 7.06 453 VAL A CA 1
ATOM 7473 C C . VAL A 1 445 ? 37.087 5.918 20.440 1.00 7.29 453 VAL A C 1
ATOM 7474 O O . VAL A 1 445 ? 38.029 6.451 21.070 1.00 7.72 453 VAL A O 1
ATOM 7487 N N . LEU A 1 446 ? 37.061 4.647 20.085 1.00 7.54 454 LEU A N 1
ATOM 7488 C CA . LEU A 1 446 ? 38.098 3.678 20.415 1.00 8.09 454 LEU A CA 1
ATOM 7489 C C . LEU A 1 446 ? 39.452 4.145 19.931 1.00 9.43 454 LEU A C 1
ATOM 7490 O O . LEU A 1 446 ? 39.644 4.349 18.739 1.00 10.77 454 LEU A O 1
ATOM 7506 N N . GLY A 1 447 ? 40.399 4.279 20.858 1.00 9.83 455 GLY A N 1
ATOM 7507 C CA . GLY A 1 447 ? 41.738 4.707 20.517 1.00 11.21 455 GLY A CA 1
ATOM 7508 C C . GLY A 1 447 ? 41.932 6.203 20.575 1.00 11.50 455 GLY A C 1
ATOM 7509 O O . GLY A 1 447 ? 43.089 6.641 20.485 1.00 14.00 455 GLY A O 1
ATOM 7513 N N . LYS A 1 448 ? 40.839 6.971 20.707 1.00 10.23 456 LYS A N 1
ATOM 7514 C CA A LYS A 1 448 ? 40.858 8.439 20.744 0.49 10.17 456 LYS A CA 1
ATOM 7515 C CA B LYS A 1 448 ? 40.944 8.419 20.779 0.51 11.31 456 LYS A CA 1
ATOM 7516 C C . LYS A 1 448 ? 40.503 8.915 22.157 1.00 9.51 456 LYS A C 1
ATOM 7517 O O . LYS A 1 448 ? 41.319 9.493 22.876 1.00 10.02 456 LYS A O 1
ATOM 7553 N N . ALA A 1 449 ? 39.254 8.671 22.553 1.00 8.11 457 ALA A N 1
ATOM 7554 C CA . ALA A 1 449 ? 38.812 8.950 23.918 1.00 7.61 457 ALA A CA 1
ATOM 7555 C C . ALA A 1 449 ? 39.234 7.860 24.903 1.00 7.23 457 ALA A C 1
ATOM 7556 O O . ALA A 1 449 ? 39.217 8.072 26.119 1.00 7.46 457 ALA A O 1
ATOM 7563 N N . THR A 1 450 ? 39.550 6.699 24.346 1.00 7.60 458 THR A N 1
ATOM 7564 C CA . THR A 1 450 ? 39.871 5.499 25.088 1.00 7.44 458 THR A CA 1
ATOM 7565 C C . THR A 1 450 ? 41.129 4.877 24.477 1.00 7.78 458 THR A C 1
ATOM 7566 O O . THR A 1 450 ? 41.561 5.273 23.392 1.00 8.55 458 THR A O 1
ATOM 7577 N N . ASP A 1 451 ? 41.653 3.852 25.145 1.00 7.56 459 ASP A N 1
ATOM 7578 C CA . ASP A 1 451 ? 42.661 3.000 24.521 1.00 7.57 459 ASP A CA 1
ATOM 7579 C C . ASP A 1 451 ? 41.967 2.039 23.547 1.00 7.36 459 ASP A C 1
ATOM 7580 O O . ASP A 1 451 ? 40.782 2.177 23.248 1.00 7.73 459 ASP A O 1
ATOM 7589 N N . ASP A 1 452 ? 42.724 1.092 23.004 1.00 7.21 460 ASP A N 1
ATOM 7590 C CA . ASP A 1 452 ? 42.172 0.233 21.958 1.00 7.17 460 ASP A CA 1
ATOM 7591 C C . ASP A 1 452 ? 41.222 -0.838 22.474 1.00 7.05 460 ASP A C 1
ATOM 7592 O O . ASP A 1 452 ? 40.732 -1.624 21.653 1.00 7.58 460 ASP A O 1
ATOM 7601 N N . TYR A 1 453 ? 40.931 -0.843 23.780 1.00 6.85 461 TYR A N 1
ATOM 7602 C CA . TYR A 1 453 ? 39.997 -1.784 24.392 1.00 6.86 461 TYR A CA 1
ATOM 7603 C C . TYR A 1 453 ? 38.887 -1.041 25.149 1.00 6.95 461 TYR A C 1
ATOM 7604 O O . TYR A 1 453 ? 38.139 -1.658 25.895 1.00 7.42 461 TYR A O 1
ATOM 7622 N N . GLY A 1 454 ? 38.755 0.258 24.936 1.00 6.91 462 GLY A N 1
ATO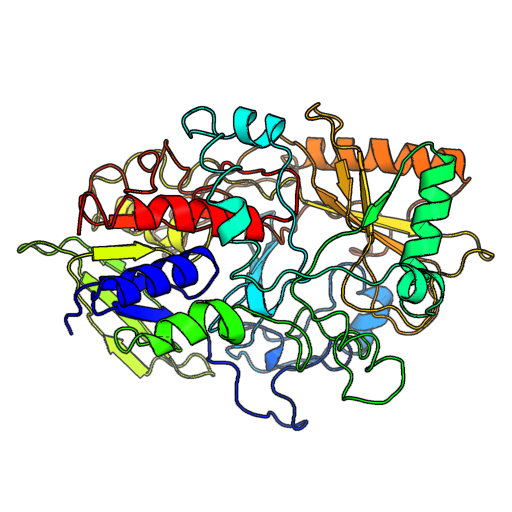M 7623 C CA . GLY A 1 454 ? 37.702 1.023 25.572 1.00 6.86 462 GLY A CA 1
ATOM 7624 C C . GLY A 1 454 ? 38.020 1.514 26.975 1.00 6.97 462 GLY A C 1
ATOM 7625 O O . GLY A 1 454 ? 37.124 2.017 27.663 1.00 7.36 462 GLY A O 1
ATOM 7629 N N . ARG A 1 455 ? 39.276 1.402 27.408 1.00 6.76 463 ARG A N 1
ATOM 7630 C CA . ARG A 1 455 ? 39.654 1.980 28.702 1.00 6.92 463 ARG A CA 1
ATOM 7631 C C . ARG A 1 455 ? 39.714 3.497 28.536 1.00 7.09 463 ARG A C 1
ATOM 7632 O O . ARG A 1 455 ? 40.464 4.009 27.689 1.00 7.87 463 ARG A O 1
ATOM 7653 N N . VAL A 1 456 ? 38.935 4.229 29.323 1.00 6.83 464 VAL A N 1
ATOM 7654 C CA . VAL A 1 456 ? 38.849 5.650 29.150 1.00 6.91 464 VAL A CA 1
ATOM 7655 C C . VAL A 1 456 ? 40.177 6.320 29.499 1.00 7.42 464 VAL A C 1
ATOM 7656 O O . VAL A 1 456 ? 40.746 6.085 30.566 1.00 8.02 464 VAL A O 1
ATOM 7669 N N . ALA A 1 457 ? 40.666 7.157 28.599 1.00 7.60 465 ALA A N 1
ATOM 7670 C CA . ALA A 1 457 ? 41.951 7.817 28.814 1.00 8.63 465 ALA A CA 1
ATOM 7671 C C . ALA A 1 457 ? 41.855 8.729 30.031 1.00 8.93 465 ALA A C 1
ATOM 7672 O O . ALA A 1 457 ? 40.880 9.467 30.219 1.00 9.16 465 ALA A O 1
ATOM 7679 N N . GLY A 1 458 ? 42.893 8.659 30.859 1.00 9.67 466 GLY A N 1
ATOM 7680 C CA . GLY A 1 458 ? 42.980 9.466 32.058 1.00 10.04 466 GLY A CA 1
ATOM 7681 C C . GLY A 1 458 ? 42.590 8.742 33.334 1.00 9.58 466 GLY A C 1
ATOM 7682 O O . GLY A 1 458 ? 42.831 9.270 34.425 1.00 10.47 466 GLY A O 1
ATOM 7686 N N . TYR A 1 459 ? 42.005 7.547 33.207 1.00 8.90 467 TYR A N 1
ATOM 7687 C CA . TYR A 1 459 ? 41.412 6.834 34.335 1.00 8.94 467 TYR A CA 1
ATOM 7688 C C . TYR A 1 459 ? 41.701 5.354 34.268 1.00 9.66 467 TYR A C 1
ATOM 7689 O O . TYR A 1 459 ? 41.815 4.784 33.191 1.00 11.59 467 TYR A O 1
ATOM 7707 N N . LYS A 1 460 ? 41.776 4.741 35.441 1.00 9.24 468 LYS A N 1
ATOM 7708 C CA . LYS A 1 460 ? 41.920 3.305 35.600 1.00 9.83 468 LYS A CA 1
ATOM 7709 C C . LYS A 1 460 ? 40.569 2.690 35.989 1.00 8.55 468 LYS A C 1
ATOM 7710 O O . LYS A 1 460 ? 39.805 3.275 36.753 1.00 9.23 468 LYS A O 1
ATOM 7729 N N . ASN A 1 461 ? 40.295 1.495 35.480 1.00 8.02 469 ASN A N 1
ATOM 7730 C CA . ASN A 1 461 ? 39.087 0.758 35.835 1.00 7.70 469 ASN A CA 1
ATOM 7731 C C . ASN A 1 461 ? 37.789 1.453 35.416 1.00 7.07 469 ASN A C 1
ATOM 7732 O O . ASN A 1 461 ? 36.735 1.209 35.999 1.00 7.21 469 ASN A O 1
ATOM 7743 N N . LEU A 1 462 ? 37.886 2.247 34.354 1.00 7.00 470 LEU A N 1
ATOM 7744 C CA . LEU A 1 462 ? 36.760 2.979 33.782 1.00 6.67 470 LEU A CA 1
ATOM 7745 C C . LEU A 1 462 ? 36.710 2.644 32.293 1.00 6.49 470 LEU A C 1
ATOM 7746 O O . LEU A 1 462 ? 37.671 2.900 31.557 1.00 6.93 470 LEU A O 1
ATOM 7762 N N . TYR A 1 463 ? 35.590 2.083 31.848 1.00 6.25 471 TYR A N 1
ATOM 7763 C CA . TYR A 1 463 ? 35.513 1.474 30.530 1.00 6.46 471 TYR A CA 1
ATOM 7764 C C . TYR A 1 463 ? 34.274 1.951 29.803 1.00 6.59 471 TYR A C 1
ATOM 7765 O O . TYR A 1 463 ? 33.226 2.151 30.429 1.00 7.35 471 TYR A O 1
ATOM 7783 N N . VAL A 1 464 ? 34.390 2.111 28.484 1.00 6.57 472 VAL A N 1
ATOM 7784 C CA . VAL A 1 464 ? 33.251 2.340 27.611 1.00 6.55 472 VAL A CA 1
ATOM 7785 C C . VAL A 1 464 ? 33.147 1.127 26.676 1.00 6.20 472 VAL A C 1
ATOM 7786 O O . VAL A 1 464 ? 34.179 0.615 26.217 1.00 6.77 472 VAL A O 1
ATOM 7799 N N . THR A 1 465 ? 31.914 0.677 26.408 1.00 6.22 473 THR A N 1
ATOM 7800 C CA . THR A 1 465 ? 31.711 -0.649 25.843 1.00 6.27 473 THR A CA 1
ATOM 7801 C C . THR A 1 465 ? 30.883 -0.716 24.572 1.00 6.16 473 THR A C 1
ATOM 7802 O O . THR A 1 465 ? 30.684 -1.798 24.051 1.00 6.96 473 THR A O 1
ATOM 7813 N N . ASP A 1 466 ? 30.357 0.422 24.111 1.00 6.15 474 ASP A N 1
ATOM 7814 C CA . ASP A 1 466 ? 29.154 0.413 23.286 1.00 6.00 474 ASP A CA 1
ATOM 7815 C C . ASP A 1 466 ? 29.361 1.185 21.982 1.00 5.89 474 ASP A C 1
ATOM 7816 O O . ASP A 1 466 ? 30.494 1.396 21.530 1.00 6.42 474 ASP A O 1
ATOM 7825 N N . GLY A 1 467 ? 28.255 1.575 21.342 1.00 5.90 475 GLY A N 1
ATOM 7826 C CA . GLY A 1 467 ? 28.345 2.251 20.070 1.00 6.14 475 GLY A CA 1
ATOM 7827 C C . GLY A 1 467 ? 29.103 3.568 20.107 1.00 5.79 475 GLY A C 1
ATOM 7828 O O . GLY A 1 467 ? 29.497 4.060 19.051 1.00 6.38 475 GLY A O 1
ATOM 7832 N N . SER A 1 468 ? 29.303 4.141 21.296 1.00 5.72 476 SER A N 1
ATOM 7833 C CA . SER A 1 468 ? 30.138 5.348 21.392 1.00 5.82 476 SER A CA 1
ATOM 7834 C C . SER A 1 468 ? 31.576 5.114 20.932 1.00 5.93 476 SER A C 1
ATOM 7835 O O . SER A 1 468 ? 32.264 6.074 20.580 1.00 6.28 476 SER A O 1
ATOM 7848 N N . LEU A 1 469 ? 32.034 3.868 20.954 1.00 6.01 477 LEU A N 1
ATOM 7849 C CA . LEU A 1 469 ? 33.403 3.534 20.582 1.00 6.14 477 LEU A CA 1
ATOM 7850 C C . LEU A 1 469 ? 33.640 3.588 19.083 1.00 6.41 477 LEU A C 1
ATOM 7851 O O . LEU A 1 469 ? 34.791 3.708 18.637 1.00 6.93 477 LEU A O 1
ATOM 7867 N N . ILE A 1 470 ? 32.589 3.405 18.284 1.00 6.63 478 ILE A N 1
ATOM 7868 C CA . ILE A 1 470 ? 32.768 3.201 16.853 1.00 7.20 478 ILE A CA 1
ATOM 7869 C C . ILE A 1 470 ? 32.908 4.556 16.170 1.00 7.10 478 ILE A C 1
ATOM 7870 O O . ILE A 1 470 ? 32.129 5.461 16.455 1.00 6.97 478 ILE A O 1
ATOM 7899 N N A PRO A 1 471 ? 33.892 4.714 15.260 0.67 8.72 479 PRO A N 1
ATOM 7900 N N B PRO A 1 471 ? 33.837 4.682 15.215 0.33 6.67 479 PRO A N 1
ATOM 7901 C CA A PRO A 1 471 ? 34.118 6.020 14.633 0.67 8.85 479 PRO A CA 1
ATOM 7902 C CA B PRO A 1 471 ? 34.183 5.984 14.624 0.33 7.59 479 PRO A CA 1
ATOM 7903 C C A PRO A 1 471 ? 33.137 6.309 13.491 0.67 7.68 479 PRO A C 1
ATOM 7904 C C B PRO A 1 471 ? 33.182 6.566 13.596 0.33 8.17 479 PRO A C 1
ATOM 7905 O O A PRO A 1 471 ? 33.469 6.340 12.301 0.67 7.52 479 PRO A O 1
ATOM 7906 O O B PRO A 1 471 ? 33.596 7.135 12.587 0.33 10.10 479 PRO A O 1
ATOM 7927 N N . GLY A 1 472 ? 31.886 6.498 13.894 1.00 7.21 480 GLY A N 1
ATOM 7928 C CA . GLY A 1 472 ? 30.871 7.118 13.059 1.00 6.81 480 GLY A CA 1
ATOM 7929 C C . GLY A 1 472 ? 30.241 6.285 11.957 1.00 6.84 480 GLY A C 1
ATOM 7930 O O . GLY A 1 472 ? 29.211 6.704 11.413 1.00 7.25 480 GLY A O 1
ATOM 7934 N N . SER A 1 473 ? 30.831 5.146 11.622 1.00 7.03 481 SER A N 1
ATOM 7935 C CA . SER A 1 473 ? 30.434 4.398 10.431 1.00 7.24 481 SER A CA 1
ATOM 7936 C C . SER A 1 473 ? 30.959 2.988 10.506 1.00 7.57 481 SER A C 1
ATOM 7937 O O . SER A 1 473 ? 32.131 2.781 10.835 1.00 8.97 481 SER A O 1
ATOM 7945 N N . VAL A 1 474 ? 30.114 2.016 10.145 1.00 7.50 482 VAL A N 1
ATOM 7946 C CA . VAL A 1 474 ? 30.591 0.652 9.960 1.00 7.81 482 VAL A CA 1
ATOM 7947 C C . VAL A 1 474 ? 30.157 0.037 8.638 1.00 7.12 482 VAL A C 1
ATOM 7948 O O . VAL A 1 474 ? 30.561 -1.070 8.322 1.00 7.68 482 VAL A O 1
ATOM 7971 N N . GLY A 1 475 ? 29.326 0.751 7.858 1.00 7.07 483 GLY A N 1
ATOM 7972 C CA . GLY A 1 475 ? 28.965 0.293 6.530 1.00 7.32 483 GLY A CA 1
ATOM 7973 C C . GLY A 1 475 ? 27.866 -0.745 6.453 1.00 7.09 483 GLY A C 1
ATOM 7974 O O . GLY A 1 475 ? 27.493 -1.165 5.362 1.00 7.91 483 GLY A O 1
ATOM 7978 N N . VAL A 1 476 ? 27.365 -1.156 7.617 1.00 6.78 484 VAL A N 1
ATOM 7979 C CA . VAL A 1 476 ? 26.326 -2.167 7.754 1.00 6.63 484 VAL A CA 1
ATOM 7980 C C . VAL A 1 476 ? 25.550 -1.831 9.023 1.00 6.44 484 VAL A C 1
ATOM 7981 O O . VAL A 1 476 ? 25.939 -0.969 9.823 1.00 6.76 484 VAL A O 1
ATOM 7994 N N . ASN A 1 477 ? 24.442 -2.538 9.238 1.00 6.60 485 ASN A N 1
ATOM 7995 C CA A ASN A 1 477 ? 23.731 -2.419 10.497 0.58 6.31 485 ASN A CA 1
ATOM 7996 C CA B ASN A 1 477 ? 23.714 -2.450 10.490 0.42 7.65 485 ASN A CA 1
ATOM 7997 C C . ASN A 1 477 ? 24.699 -2.753 11.640 1.00 6.38 485 ASN A C 1
ATOM 7998 O O . ASN A 1 477 ? 25.422 -3.743 11.551 1.00 6.34 485 ASN A O 1
ATOM 8018 N N . PRO A 1 478 ? 24.748 -1.934 12.696 1.00 5.93 486 PRO A N 1
ATOM 8019 C CA . PRO A 1 478 ? 25.912 -1.971 13.593 1.00 5.85 486 PRO A CA 1
ATOM 8020 C C . PRO A 1 478 ? 25.931 -2.937 14.776 1.00 5.58 486 PRO A C 1
ATOM 8021 O O . PRO A 1 478 ? 27.009 -3.049 15.373 1.00 5.95 486 PRO A O 1
ATOM 8032 N N . PHE A 1 479 ? 24.830 -3.581 15.170 1.00 5.57 487 PHE A N 1
ATOM 8033 C CA . PHE A 1 479 ? 24.901 -4.243 16.463 1.00 5.50 487 PHE A CA 1
ATOM 8034 C C . PHE A 1 479 ? 25.853 -5.429 16.520 1.00 5.50 487 PHE A C 1
ATOM 8035 O O . PHE A 1 479 ? 26.418 -5.693 17.584 1.00 5.84 487 PHE A O 1
ATOM 8052 N N . VAL A 1 480 ? 26.056 -6.148 15.419 1.00 5.70 488 VAL A N 1
ATOM 8053 C CA . VAL A 1 480 ? 27.015 -7.252 15.458 1.00 5.84 488 VAL A CA 1
ATOM 8054 C C . VAL A 1 480 ? 28.428 -6.715 15.739 1.00 5.98 488 VAL A C 1
ATOM 8055 O O . VAL A 1 480 ? 29.184 -7.325 16.516 1.00 6.41 488 VAL A O 1
ATOM 8068 N N . THR A 1 481 ? 28.797 -5.604 15.116 1.00 6.11 489 THR A N 1
ATOM 8069 C CA . THR A 1 481 ? 30.102 -5.006 15.374 1.00 6.21 489 THR A CA 1
ATOM 8070 C C . THR A 1 481 ? 30.233 -4.576 16.834 1.00 6.12 489 THR A C 1
ATOM 8071 O O . THR A 1 481 ? 31.257 -4.821 17.476 1.00 6.50 489 THR A O 1
ATOM 8082 N N . ILE A 1 482 ? 29.198 -3.905 17.370 1.00 5.96 490 ILE A N 1
ATOM 8083 C CA . ILE A 1 482 ? 29.261 -3.481 18.760 1.00 5.79 490 ILE A CA 1
ATOM 8084 C C . ILE A 1 482 ? 29.451 -4.704 19.666 1.00 5.79 490 ILE A C 1
ATOM 8085 O O . ILE A 1 482 ? 30.250 -4.692 20.605 1.00 6.21 490 ILE A O 1
ATOM 8101 N N . THR A 1 483 ? 28.693 -5.774 19.388 1.00 5.72 491 THR A N 1
ATOM 8102 C CA . THR A 1 483 ? 28.758 -6.968 20.199 1.00 5.69 491 THR A CA 1
ATOM 8103 C C . THR A 1 483 ? 30.152 -7.604 20.129 1.00 5.87 491 THR A C 1
ATOM 8104 O O . THR A 1 483 ? 30.738 -7.979 21.159 1.00 6.15 491 THR A O 1
ATOM 8115 N N . ALA A 1 484 ? 30.675 -7.780 18.914 1.00 6.06 492 ALA A N 1
ATOM 8116 C CA . ALA A 1 484 ? 31.958 -8.433 18.733 1.00 6.15 492 ALA A CA 1
ATOM 8117 C C . ALA A 1 484 ? 33.082 -7.607 19.355 1.00 6.28 492 ALA A C 1
ATOM 8118 O O . ALA A 1 484 ? 34.005 -8.176 19.981 1.00 6.69 492 ALA A O 1
ATOM 8125 N N . LEU A 1 485 ? 33.055 -6.297 19.162 1.00 6.29 493 LEU A N 1
ATOM 8126 C CA . LEU A 1 485 ? 34.063 -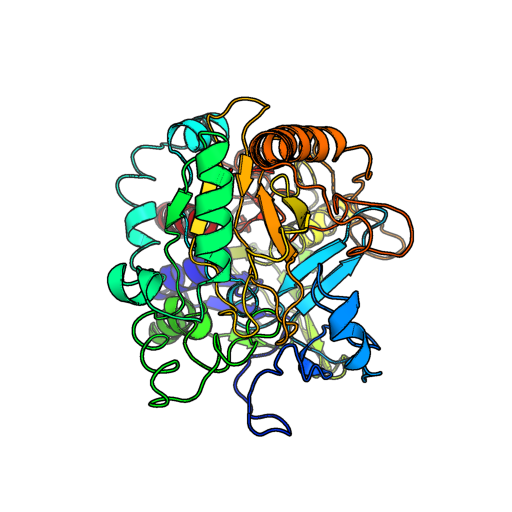5.446 19.792 1.00 6.55 493 LEU A CA 1
ATOM 8127 C C . LEU A 1 485 ? 33.961 -5.547 21.314 1.00 6.50 493 LEU A C 1
ATOM 8128 O O . LEU A 1 485 ? 34.992 -5.585 22.003 1.00 6.86 493 LEU A O 1
ATOM 8157 N N . ALA A 1 486 ? 32.746 -5.600 21.846 1.00 6.49 494 ALA A N 1
ATOM 8158 C CA . ALA A 1 486 ? 32.583 -5.707 23.289 1.00 6.49 494 ALA A CA 1
ATOM 8159 C C . ALA A 1 486 ? 33.118 -7.041 23.800 1.00 6.49 494 ALA A C 1
ATOM 8160 O O . ALA A 1 486 ? 33.681 -7.095 24.897 1.00 7.25 494 ALA A O 1
ATOM 8167 N N . GLU A 1 487 ? 32.951 -8.113 23.034 1.00 6.52 495 GLU A N 1
ATOM 8168 C CA . GLU A 1 487 ? 33.527 -9.406 23.409 1.00 6.46 495 GLU A CA 1
ATOM 8169 C C . GLU A 1 487 ? 35.055 -9.293 23.493 1.00 6.53 495 GLU A C 1
ATOM 8170 O O . GLU A 1 487 ? 35.687 -9.764 24.448 1.00 7.12 495 GLU A O 1
ATOM 8182 N N . ARG A 1 488 ? 35.657 -8.693 22.481 1.00 6.44 496 ARG A N 1
ATOM 8183 C CA . ARG A 1 488 ? 37.105 -8.503 22.464 1.00 6.64 496 ARG A CA 1
ATOM 8184 C C . ARG A 1 488 ? 37.557 -7.685 23.672 1.00 6.51 496 ARG A C 1
ATOM 8185 O O . ARG A 1 488 ? 38.529 -8.035 24.367 1.00 6.96 496 ARG A O 1
ATOM 8206 N N . ASN A 1 489 ? 36.863 -6.584 23.909 1.00 6.42 497 ASN A N 1
ATOM 8207 C CA . ASN A 1 489 ? 37.301 -5.649 24.933 1.00 6.47 497 ASN A CA 1
ATOM 8208 C C . ASN A 1 489 ? 37.192 -6.232 26.325 1.00 6.62 497 ASN A C 1
ATOM 8209 O O . ASN A 1 489 ? 38.147 -6.155 27.108 1.00 6.89 497 ASN A O 1
ATOM 8220 N N . VAL A 1 490 ? 36.032 -6.809 26.656 1.00 6.63 498 VAL A N 1
ATOM 8221 C CA . VAL A 1 490 ? 35.849 -7.260 28.025 1.00 6.70 498 VAL A CA 1
ATOM 8222 C C . VAL A 1 490 ? 36.779 -8.445 28.300 1.00 6.87 498 VAL A C 1
ATOM 8223 O O . VAL A 1 490 ? 37.262 -8.608 29.418 1.00 7.46 498 VAL A O 1
ATOM 8236 N N . GLU A 1 491 ? 37.036 -9.284 27.300 1.00 6.99 499 GLU A N 1
ATOM 8237 C CA . GLU A 1 491 ? 37.934 -10.411 27.534 1.00 7.22 499 GLU A CA 1
ATOM 8238 C C . GLU A 1 491 ? 39.323 -9.899 27.937 1.00 7.02 499 GLU A C 1
ATOM 8239 O O . GLU A 1 491 ? 39.939 -10.410 28.883 1.00 7.68 499 GLU A O 1
ATOM 8260 N N . ARG A 1 492 ? 39.822 -8.896 27.225 1.00 6.99 500 ARG A N 1
ATOM 8261 C CA . ARG A 1 492 ? 41.137 -8.346 27.517 1.00 7.36 500 ARG A CA 1
ATOM 8262 C C . ARG A 1 492 ? 41.152 -7.620 28.857 1.00 7.68 500 ARG A C 1
ATOM 8263 O O . ARG A 1 492 ? 42.100 -7.758 29.634 1.00 8.01 500 ARG A O 1
ATOM 8284 N N A ILE A 1 493 ? 40.150 -6.783 29.108 0.45 6.21 501 ILE A N 1
ATOM 8285 N N B ILE A 1 493 ? 40.064 -6.903 29.152 0.55 9.57 501 ILE A N 1
ATOM 8286 C CA A ILE A 1 493 ? 40.102 -6.014 30.339 0.45 5.63 501 ILE A CA 1
ATOM 8287 C CA B ILE A 1 493 ? 39.945 -6.204 30.418 0.55 9.68 501 ILE A CA 1
ATOM 8288 C C A ILE A 1 493 ? 40.074 -6.927 31.561 0.45 5.82 501 ILE A C 1
ATOM 8289 C C B ILE A 1 493 ? 39.904 -7.171 31.588 0.55 9.27 501 ILE A C 1
ATOM 8290 O O A ILE A 1 493 ? 40.758 -6.677 32.552 0.45 6.14 501 ILE A O 1
ATOM 8291 O O B ILE A 1 493 ? 40.570 -6.944 32.598 0.55 9.95 501 ILE A O 1
ATOM 8322 N N A ILE A 1 494 ? 39.266 -7.980 31.501 0.45 5.98 502 ILE A N 1
ATOM 8323 N N B ILE A 1 494 ? 39.125 -8.240 31.481 0.55 8.84 502 ILE A N 1
ATOM 8324 C CA A ILE A 1 494 ? 39.241 -8.925 32.605 0.45 5.95 502 ILE A CA 1
ATOM 8325 C CA B ILE A 1 494 ? 39.082 -9.190 32.581 0.55 10.64 502 ILE A CA 1
ATOM 8326 C C A ILE A 1 494 ? 40.605 -9.585 32.791 0.45 6.57 502 ILE A C 1
ATOM 8327 C C B ILE A 1 494 ? 40.477 -9.808 32.786 0.55 13.16 502 ILE A C 1
ATOM 8328 O O A ILE A 1 494 ? 41.100 -9.669 33.919 0.45 6.62 502 ILE A O 1
ATOM 8329 O O B ILE A 1 494 ? 40.897 -10.042 33.928 0.55 16.89 502 ILE A O 1
ATOM 8359 N N . LYS A 1 495 ? 41.212 -10.043 31.699 1.00 9.09 503 LYS A N 1
ATOM 8360 C CA . LYS A 1 495 ? 42.525 -10.674 31.794 1.00 9.41 503 LYS A CA 1
ATOM 8361 C C . LYS A 1 495 ? 43.570 -9.746 32.409 1.00 9.38 503 LYS A C 1
ATOM 8362 O O . LYS A 1 495 ? 44.365 -10.180 33.254 1.00 11.35 503 LYS A O 1
ATOM 8381 N N A GLN A 1 496 ? 43.653 -8.502 31.948 0.74 7.98 504 GLN A N 1
ATOM 8382 N N B GLN A 1 496 ? 43.508 -8.476 32.028 0.26 7.81 504 GLN A N 1
ATOM 8383 C CA A GLN A 1 496 ? 44.750 -7.629 32.380 0.74 8.05 504 GLN A CA 1
ATOM 8384 C CA B GLN A 1 496 ? 44.570 -7.535 32.345 0.26 7.92 504 GLN A CA 1
ATOM 8385 C C A GLN A 1 496 ? 44.444 -6.788 33.615 0.74 8.50 504 GLN A C 1
ATOM 8386 C C B GLN A 1 496 ? 44.277 -6.640 33.557 0.26 8.83 504 GLN A C 1
ATOM 8387 O O A GLN A 1 496 ? 45.377 -6.414 34.341 0.74 10.40 504 GLN A O 1
ATOM 8388 O O B GLN A 1 496 ? 45.204 -6.255 34.258 0.26 10.21 504 GLN A O 1
ATOM 8415 N N A ASP A 1 497 ? 43.168 -6.460 33.841 0.74 8.23 505 ASP A N 1
ATOM 8416 N N B ASP A 1 497 ? 43.017 -6.299 33.812 0.26 11.94 505 ASP A N 1
ATOM 8417 C CA A ASP A 1 497 ? 42.801 -5.433 34.826 0.74 9.05 505 ASP A CA 1
ATOM 8418 C CA B ASP A 1 497 ? 42.712 -5.320 34.864 0.26 10.90 505 ASP A CA 1
ATOM 8419 C C A ASP A 1 497 ? 42.081 -5.969 36.056 0.74 10.03 505 ASP A C 1
ATOM 8420 C C B ASP A 1 497 ? 41.938 -5.878 36.045 0.26 12.14 505 ASP A C 1
ATOM 8421 O O A ASP A 1 497 ? 42.179 -5.381 37.132 0.74 11.00 505 ASP A O 1
ATOM 8422 O O B ASP A 1 497 ? 41.858 -5.226 37.085 0.26 11.72 505 ASP A O 1
ATOM 8439 N N . VAL A 1 498 ? 41.321 -7.042 35.886 1.00 11.49 506 VAL A N 1
ATOM 8440 C CA . VAL A 1 498 ? 40.409 -7.524 36.914 1.00 13.60 506 VAL A CA 1
ATOM 8441 C C . VAL A 1 498 ? 41.031 -8.674 37.686 1.00 20.26 506 VAL A C 1
ATOM 8442 O O . VAL A 1 498 ? 41.476 -9.655 37.100 1.00 23.22 506 VAL A O 1
ATOM 8455 N N . THR A 1 499 ? 41.056 -8.542 39.005 1.00 23.21 507 THR A N 1
#

Nearest PDB structures (foldseek):
  4xxg-assembly1_A  TM=1.002E+00  e=0.000E+00  Streptomyces sp. SA-COO
  3gyi-assembly1_A  TM=1.002E+00  e=0.000E+00  Streptomyces sp. SA-COO
  1ijh-assembly1_A  TM=1.002E+00  e=0.000E+00  Streptomyces sp.
  3cnj-assembly1_A  TM=1.002E+00  e=0.000E+00  Streptomyces sp. SA-COO
  3b6d-assembly1_A  TM=1.002E+00  e=0.000E+00  Streptomyces sp. SA-COO

Organism: Streptomyces sp. (strain SA-COO) (NCBI:txid74576)

Foldseek 3Di:
DEAAEEEEAAAQQRLLLLLVCLVLVGQYEYEFQAEAQDDQDPVRFSWDFQQADALQQEAFDQKDDHDFLCCVQRVVNIDGYAHFRHFWYFCDFDQFTEIWTGYNQIRLFADLFFFDDFDLVLVCVQQVVDDSCCLVVPLLVVLCVQLQWDAADPVCCVPDLQNLLVVLVQVLLVLLVFHKDWTIGQFANVVVSCVSVVNDDDFLQQRHHRRGTRDRHSGSVNTSNVSSVVSVRYHYDYSKHWQAWAQDPPQKIKTWIFHADRSRHTDDIDIYIHNFYEYAPALFRSLLRVLLCCVVVRQVQQDPQQFWQKAQLLKKKFKWAADPVRWSHLGHRQRFTMWTFQAPPDQLGKIKTFGDDNSSHTDSMTMIIIRGDQRDIWGFHADPVVSTTHIPDHLVSSVSSVVSVCVSVVSSCVSRVIDIDQPSRHNGRHRMDRRYHHQMAASCADVRCADNLQHGPRGASYGYQARNHGNHHRSDRPSSVSNSSSNVNSVVCSVPPD

InterPro domains:
  IPR000172 Glucose-methanol-choline oxidoreductase, N-terminal [PF00732] (130-337)
  IPR000172 Glucose-methanol-choline oxidoreductase, N-terminal [PS00623] (146-169)
  IPR006311 Twin-arginine translocation pathway, signal sequence [PS51318] (1-36)
  IPR007867 Glucose-methanol-choline oxidoreductase, C-terminal [PF05199] (472-531)
  IPR036188 FAD/NAD(P)-binding domain superfamily [G3DSA:3.50.50.60] (50-539)
  IPR036188 FAD/NAD(P)-binding domain superfamily [SSF51905] (50-542)
  IPR052542 Cholesterol Oxidase Enzyme [PTHR47470] (49-367)

Secondary structure (P-SEA, 3-state):
ccccbbbccccaaaaaaaaaaaaaccbbbbbbcccccccccccccccccccccccccccccccccccccccccccccbbbbccccccccccccccbbbbbbbcccccccccccbbbbccaaaaaaacccccaaaaaacaaaaaaaaaccccccaaaaaccccaaaaaaaaaaaaaacbbbbbbbccccaaaaaaaaaccccccccccccccccccccccccccaaaaaaacccbbbbccbbbccccccccbbbbbbbbbbcccccccbbbbbbbcbbbbcccaaaaaaaaaaaaaaccccccccccccccccccccccccccccccccccccccccccccccccccccccccccccccccccccbbbbbbbbbccbbbbbbbcccccbbbbccccccaaaaaaaaaaaaaaaaaaccccccccccccccccccccccccccccccccccccccccccccccbbbccccccccccccccaaaaaaaaaaaaaaaaaccc